Protein AF-A0A7V6M912-F1 (afdb_monomer_lite)

Structure (mmCIF, N/CA/C/O backbone):
data_AF-A0A7V6M912-F1
#
_entry.id   AF-A0A7V6M912-F1
#
loop_
_atom_site.group_PDB
_atom_site.id
_atom_site.type_symbol
_atom_site.label_atom_id
_atom_site.label_alt_id
_atom_site.label_comp_id
_atom_site.label_asym_id
_atom_site.label_entity_id
_atom_site.label_seq_id
_atom_site.pdbx_PDB_ins_code
_atom_site.Cartn_x
_atom_site.Cartn_y
_atom_site.Cartn_z
_atom_site.occupancy
_atom_site.B_iso_or_equiv
_atom_site.auth_seq_id
_atom_site.auth_comp_id
_atom_site.auth_asym_id
_atom_site.auth_atom_id
_atom_site.pdbx_PDB_model_num
ATOM 1 N N . MET A 1 1 ? -15.048 -36.482 -20.020 1.00 88.31 1 MET A N 1
ATOM 2 C CA . MET A 1 1 ? -15.778 -35.240 -20.375 1.00 88.31 1 MET A CA 1
ATOM 3 C C . MET A 1 1 ? -17.089 -35.578 -21.063 1.00 88.31 1 MET A C 1
ATOM 5 O O . MET A 1 1 ? -17.042 -36.193 -22.121 1.00 88.31 1 MET A O 1
ATOM 9 N N . ASN A 1 2 ? -18.233 -35.216 -20.494 1.00 87.50 2 ASN A N 1
ATOM 10 C CA . ASN A 1 2 ? -19.561 -35.400 -21.082 1.00 87.50 2 ASN A CA 1
ATOM 11 C C . ASN A 1 2 ? -19.770 -34.434 -22.271 1.00 87.50 2 ASN A C 1
ATOM 13 O O . ASN A 1 2 ? -19.348 -33.282 -22.234 1.00 87.50 2 ASN A O 1
ATOM 17 N N . SER A 1 3 ? -20.344 -34.935 -23.367 1.00 86.50 3 SER A N 1
ATOM 18 C CA . SER A 1 3 ? -20.568 -34.186 -24.611 1.00 86.50 3 SER A CA 1
ATOM 19 C C . SER A 1 3 ? -21.808 -33.288 -24.592 1.00 86.50 3 SER A C 1
ATOM 21 O O . SER A 1 3 ? -21.960 -32.488 -25.508 1.00 86.50 3 SER A O 1
ATOM 23 N N . TYR A 1 4 ? -22.695 -33.423 -23.607 1.00 87.44 4 TYR A N 1
ATOM 24 C CA . TYR A 1 4 ? -23.941 -32.648 -23.530 1.00 87.44 4 TYR A CA 1
ATOM 25 C C . TYR A 1 4 ? -23.830 -31.390 -22.665 1.00 87.44 4 TYR A C 1
ATOM 27 O O . TYR A 1 4 ? -24.619 -30.471 -22.829 1.00 87.44 4 TYR A O 1
ATOM 35 N N . ASP A 1 5 ? -22.875 -31.367 -21.739 1.00 86.12 5 ASP A N 1
ATOM 36 C CA . ASP A 1 5 ? -22.723 -30.302 -20.741 1.00 86.12 5 ASP A CA 1
ATOM 37 C C . ASP A 1 5 ? -21.251 -29.922 -20.485 1.00 86.12 5 ASP A C 1
ATOM 39 O O . ASP A 1 5 ? -20.965 -28.987 -19.743 1.00 86.12 5 ASP A O 1
ATOM 43 N N . GLY A 1 6 ? -20.286 -30.643 -21.071 1.00 85.19 6 GLY A N 1
ATOM 44 C CA . GLY A 1 6 ? -18.861 -30.421 -20.821 1.00 85.19 6 GLY A CA 1
ATOM 45 C C . GLY A 1 6 ? -18.379 -30.837 -19.424 1.00 85.19 6 GLY A C 1
ATOM 46 O O . GLY A 1 6 ? -17.206 -30.604 -19.095 1.00 85.19 6 GLY A O 1
ATOM 47 N N . ALA A 1 7 ? -19.234 -31.473 -18.615 1.00 87.62 7 ALA A N 1
ATOM 48 C CA . ALA A 1 7 ? -18.912 -31.902 -17.260 1.00 87.62 7 ALA A CA 1
ATOM 49 C C . ALA A 1 7 ? -17.805 -32.963 -17.263 1.00 87.62 7 ALA A C 1
ATOM 51 O O . ALA A 1 7 ? -17.696 -33.810 -18.161 1.00 87.62 7 ALA A O 1
ATOM 52 N N . LEU A 1 8 ? -16.940 -32.918 -16.252 1.00 89.31 8 LEU A N 1
ATOM 53 C CA . LEU A 1 8 ? -15.850 -33.876 -16.114 1.00 89.31 8 LEU A CA 1
ATOM 54 C C . LEU A 1 8 ? -16.282 -35.023 -15.211 1.00 89.31 8 LEU A C 1
ATOM 56 O O . LEU A 1 8 ? -16.784 -34.816 -14.114 1.00 89.31 8 LEU A O 1
ATOM 60 N N . THR A 1 9 ? -16.035 -36.231 -15.692 1.00 86.31 9 THR A N 1
ATOM 61 C CA . THR A 1 9 ? -16.118 -37.466 -14.926 1.00 86.31 9 THR A CA 1
ATOM 62 C C . THR A 1 9 ? -14.784 -38.174 -15.071 1.00 86.31 9 THR A C 1
ATOM 64 O O . THR A 1 9 ? -14.164 -38.125 -16.141 1.00 86.31 9 THR A O 1
ATOM 67 N N . GLU A 1 10 ? -14.325 -38.782 -13.984 1.00 83.69 10 GLU A N 1
ATOM 68 C CA . GLU A 1 10 ? -13.086 -39.546 -13.976 1.00 83.69 10 GLU A CA 1
ATOM 69 C C . GLU A 1 10 ? -13.232 -40.779 -14.878 1.00 83.69 10 GLU A C 1
ATOM 71 O O . GLU A 1 10 ? -14.273 -41.440 -14.885 1.00 83.69 10 GLU A O 1
ATOM 76 N N . HIS A 1 11 ? -12.214 -41.054 -15.694 1.00 86.38 11 HIS A N 1
ATOM 77 C CA . HIS A 1 11 ? -12.219 -42.189 -16.610 1.00 86.38 11 HIS A CA 1
ATOM 78 C C . HIS A 1 11 ? -10.782 -42.677 -16.853 1.00 86.38 11 HIS A C 1
ATOM 80 O O . HIS A 1 11 ? -9.929 -41.858 -17.190 1.00 86.38 11 HIS A O 1
ATOM 86 N N . PRO A 1 12 ? -10.494 -43.989 -16.753 1.00 83.50 12 PRO A N 1
ATOM 87 C CA . PRO A 1 12 ? -9.121 -44.510 -16.796 1.00 83.50 12 PRO A CA 1
ATOM 88 C C . PRO A 1 12 ? -8.436 -44.363 -18.166 1.00 83.50 12 PRO A C 1
ATOM 90 O O . PRO A 1 12 ? -7.219 -44.239 -18.251 1.00 83.50 12 PRO A O 1
ATOM 93 N N . GLU A 1 13 ? -9.210 -44.377 -19.252 1.00 90.25 13 GLU A N 1
ATOM 94 C CA . GLU A 1 13 ? -8.666 -44.388 -20.621 1.00 90.25 13 GLU A CA 1
ATOM 95 C C . GLU A 1 13 ? -8.624 -43.018 -21.308 1.00 90.25 13 GLU A C 1
ATOM 97 O O . GLU A 1 13 ? -8.088 -42.913 -22.409 1.00 90.25 13 GLU A O 1
ATOM 102 N N . TYR A 1 14 ? -9.197 -41.972 -20.706 1.00 90.75 14 TYR A N 1
ATOM 103 C CA . TYR A 1 14 ? -9.328 -40.668 -21.357 1.00 90.75 14 TYR A CA 1
ATOM 104 C C . TYR A 1 14 ? -8.700 -39.567 -20.521 1.00 90.75 14 TYR A C 1
ATOM 106 O O . TYR A 1 14 ? -8.940 -39.457 -19.323 1.00 90.75 14 TYR A O 1
ATOM 114 N N . VAL A 1 15 ? -7.971 -38.686 -21.193 1.00 91.56 15 VAL A N 1
ATOM 115 C CA . VAL A 1 15 ? -7.481 -37.431 -20.623 1.00 91.56 15 VAL A CA 1
ATOM 116 C C . VAL A 1 15 ? -8.267 -36.277 -21.230 1.00 91.56 15 VAL A C 1
ATOM 118 O O . VAL A 1 15 ? -8.726 -36.353 -22.372 1.00 91.56 15 VAL A O 1
ATOM 121 N N . THR A 1 16 ? -8.500 -35.224 -20.449 1.00 92.44 16 THR A N 1
ATOM 122 C CA . THR A 1 16 ? -9.205 -34.018 -20.905 1.00 92.44 16 THR A CA 1
ATOM 123 C C . THR A 1 16 ? -8.355 -32.797 -20.598 1.00 92.44 16 THR A C 1
ATOM 125 O O . THR A 1 16 ? -7.815 -32.683 -19.499 1.00 92.44 16 THR A O 1
ATOM 128 N N . SER A 1 17 ? -8.243 -31.882 -21.556 1.00 90.81 17 SER A N 1
ATOM 129 C CA . SER A 1 17 ? -7.556 -30.612 -21.366 1.00 90.81 17 SER A CA 1
ATOM 130 C C . SER A 1 17 ? -8.246 -29.747 -20.303 1.00 90.81 17 SER A C 1
ATOM 132 O O . SER A 1 17 ? -9.448 -29.863 -20.041 1.00 90.81 17 SER A O 1
ATOM 134 N N . LYS A 1 18 ? -7.505 -28.776 -19.760 1.00 87.69 18 LYS A N 1
ATOM 135 C CA . LYS A 1 18 ? -8.124 -27.574 -19.179 1.00 87.69 18 LYS A CA 1
ATOM 136 C C . LYS A 1 18 ? -8.874 -26.793 -20.276 1.00 87.69 18 LYS A C 1
ATOM 138 O O . LYS A 1 18 ? -8.850 -27.171 -21.449 1.00 87.69 18 LYS A O 1
ATOM 143 N N . TYR A 1 19 ? -9.563 -25.715 -19.901 1.00 84.62 19 TYR A N 1
ATOM 144 C CA . TYR A 1 19 ? -10.123 -24.793 -20.892 1.00 84.62 19 TYR A CA 1
ATOM 145 C C . TYR A 1 19 ? -8.996 -24.192 -21.742 1.00 84.62 19 TYR A C 1
ATOM 147 O O . TYR A 1 19 ? -8.015 -23.686 -21.201 1.00 84.62 19 TYR A O 1
ATOM 155 N N . ILE A 1 20 ? -9.145 -24.277 -23.059 1.00 88.88 20 ILE A N 1
ATOM 156 C CA . ILE A 1 20 ? -8.258 -23.699 -24.065 1.00 88.88 20 ILE A CA 1
ATOM 157 C C . ILE A 1 20 ? -8.995 -22.500 -24.652 1.00 88.88 20 ILE A C 1
ATOM 159 O O . ILE A 1 20 ? -10.109 -22.666 -25.141 1.00 88.88 20 ILE A O 1
ATOM 163 N N . SER A 1 21 ? -8.408 -21.306 -24.601 1.00 86.12 21 SER A N 1
ATOM 164 C CA . SER A 1 21 ? -9.005 -20.124 -25.230 1.00 86.12 21 SER A CA 1
ATOM 165 C C . SER A 1 21 ? -9.124 -20.309 -26.742 1.00 86.12 21 SER A C 1
ATOM 167 O O . SER A 1 21 ? -8.190 -20.789 -27.391 1.00 86.12 21 SER A O 1
ATOM 169 N N . VAL A 1 22 ? -10.262 -19.906 -27.296 1.00 89.69 22 VAL A N 1
ATOM 170 C CA . VAL A 1 22 ? -10.528 -19.914 -28.736 1.00 89.69 22 VAL A CA 1
ATOM 171 C C . VAL A 1 22 ? -11.077 -18.567 -29.172 1.00 89.69 22 VAL A C 1
ATOM 173 O O . VAL A 1 22 ? -11.663 -17.835 -28.385 1.00 89.69 22 VAL A O 1
ATOM 176 N N . GLU A 1 23 ? -10.864 -18.239 -30.436 1.00 88.88 23 GLU A N 1
ATOM 177 C CA . GLU A 1 23 ? -11.503 -17.103 -31.077 1.00 88.88 23 GLU A CA 1
ATOM 178 C C . GLU A 1 23 ? -12.836 -17.569 -31.684 1.00 88.88 23 GLU A C 1
ATOM 180 O O . GLU A 1 23 ? -12.875 -18.664 -32.265 1.00 88.88 23 GLU A O 1
ATOM 185 N N . PRO A 1 24 ? -13.913 -16.774 -31.584 1.00 92.50 24 PRO A N 1
ATOM 186 C CA . PRO A 1 24 ? -15.189 -17.126 -32.192 1.00 92.50 24 PRO A CA 1
ATOM 187 C C . PRO A 1 24 ? -15.134 -17.147 -33.723 1.00 92.50 24 PRO A C 1
ATOM 189 O O . PRO A 1 24 ? -14.386 -16.380 -34.337 1.00 92.50 24 PRO A O 1
ATOM 192 N N . SER A 1 25 ? -15.943 -18.009 -34.343 1.00 94.12 25 SER A N 1
ATOM 193 C CA . SER A 1 25 ? -16.050 -18.143 -35.807 1.00 94.12 25 SER A CA 1
ATOM 194 C C . SER A 1 25 ? -14.702 -18.408 -36.494 1.00 94.12 25 SER A C 1
ATOM 196 O O . SER A 1 25 ? -14.381 -17.840 -37.541 1.00 94.12 25 SER A O 1
ATOM 198 N N . GLN A 1 26 ? -13.861 -19.237 -35.872 1.00 96.12 26 GLN A N 1
ATOM 199 C CA . GLN A 1 26 ? -12.557 -19.648 -36.391 1.00 96.12 26 GLN A CA 1
ATOM 200 C C . GLN A 1 26 ? -12.498 -21.161 -36.578 1.00 96.12 26 GLN A C 1
ATOM 202 O O . GLN A 1 26 ? -13.118 -21.935 -35.851 1.00 96.12 26 GLN A O 1
ATOM 207 N N . SER A 1 27 ? -11.696 -21.597 -37.547 1.00 96.00 27 SER A N 1
ATOM 208 C CA . SER A 1 27 ? -11.458 -23.020 -37.781 1.00 96.00 27 SER A CA 1
ATOM 209 C C . SER A 1 27 ? -10.388 -23.571 -36.840 1.00 96.00 27 SER A C 1
ATOM 211 O O . SER A 1 27 ? -9.356 -22.935 -36.617 1.00 96.00 27 SER A O 1
ATOM 213 N N . TYR A 1 28 ? -10.606 -24.780 -36.331 1.00 96.06 28 TYR A N 1
ATOM 214 C CA . TYR A 1 28 ? -9.660 -25.538 -35.517 1.00 96.06 28 TYR A CA 1
ATOM 215 C C . TYR A 1 28 ? -9.532 -26.955 -36.062 1.00 96.06 28 TYR A C 1
ATOM 217 O O . TYR A 1 28 ? -10.536 -27.638 -36.245 1.00 96.06 28 TYR A O 1
ATOM 225 N N . THR A 1 29 ? -8.304 -27.409 -36.308 1.00 96.69 29 THR A N 1
ATOM 226 C CA . THR A 1 29 ? -8.035 -28.716 -36.918 1.00 96.69 29 THR A CA 1
ATOM 227 C C . THR A 1 29 ? -7.223 -29.607 -35.990 1.00 96.69 29 THR A C 1
ATOM 229 O O . THR A 1 29 ? -6.169 -29.188 -35.505 1.00 96.69 29 THR A O 1
ATOM 232 N N . ASN A 1 30 ? -7.689 -30.838 -35.762 1.00 95.94 30 ASN A N 1
ATOM 233 C CA . ASN A 1 30 ? -7.008 -31.853 -34.955 1.00 95.94 30 ASN A CA 1
ATOM 234 C C . ASN A 1 30 ? -6.499 -33.040 -35.788 1.00 95.94 30 ASN A C 1
ATOM 236 O O . ASN A 1 30 ? -7.111 -33.422 -36.784 1.00 95.94 30 ASN A O 1
ATOM 240 N N . ASN A 1 31 ? -5.379 -33.637 -35.368 1.00 94.75 31 ASN A N 1
ATOM 241 C CA . ASN A 1 31 ? -4.697 -34.715 -36.102 1.00 94.75 31 ASN A CA 1
ATOM 242 C C . ASN A 1 31 ? -5.150 -36.146 -35.746 1.00 94.75 31 ASN A C 1
ATOM 244 O O . ASN A 1 31 ? -4.938 -37.061 -36.536 1.00 94.75 31 ASN A O 1
ATOM 248 N N . TYR A 1 32 ? -5.780 -36.347 -34.588 1.00 95.81 32 TYR A N 1
ATOM 249 C CA . TYR A 1 32 ? -6.337 -37.633 -34.153 1.00 95.81 32 TYR A CA 1
ATOM 250 C C . TYR A 1 32 ? -7.745 -37.464 -33.600 1.00 95.81 32 TYR A C 1
ATOM 252 O O . TYR A 1 32 ? -8.122 -36.367 -33.205 1.00 95.81 32 TYR A O 1
ATOM 260 N N . ILE A 1 33 ? -8.495 -38.564 -33.522 1.00 94.94 33 ILE A N 1
ATOM 261 C CA . ILE A 1 33 ? -9.855 -38.596 -32.976 1.00 94.94 33 ILE A CA 1
ATOM 262 C C . ILE A 1 33 ? -9.900 -37.973 -31.574 1.00 94.94 33 ILE A C 1
ATOM 264 O O . ILE A 1 33 ? -9.155 -38.373 -30.678 1.00 94.94 33 ILE A O 1
ATOM 268 N N . ALA A 1 34 ? -10.817 -37.027 -31.387 1.00 95.50 34 ALA A N 1
ATOM 269 C CA . ALA A 1 34 ? -11.049 -36.345 -30.126 1.00 95.50 34 ALA A CA 1
ATOM 270 C C . ALA A 1 34 ? -12.535 -36.064 -29.884 1.00 95.50 34 ALA A C 1
ATOM 272 O O . ALA A 1 34 ? -13.369 -36.082 -30.792 1.00 95.50 34 ALA A O 1
ATOM 273 N N . ARG A 1 35 ? -12.860 -35.762 -28.630 1.00 95.75 35 ARG A N 1
ATOM 274 C CA . ARG A 1 35 ? -14.095 -35.083 -28.246 1.00 95.75 35 ARG A CA 1
ATOM 275 C C . ARG A 1 35 ? -13.774 -33.618 -27.981 1.00 95.75 35 ARG A C 1
ATOM 277 O O . ARG A 1 35 ? -12.940 -33.343 -27.126 1.00 95.75 35 ARG A O 1
ATOM 284 N N . ILE A 1 36 ? -14.437 -32.704 -28.677 1.00 97.12 36 ILE A N 1
ATOM 285 C CA . ILE A 1 36 ? -14.237 -31.254 -28.565 1.00 97.12 36 ILE A CA 1
ATOM 286 C C . ILE A 1 36 ? -15.536 -30.642 -28.044 1.00 97.12 36 ILE A C 1
ATOM 288 O O . ILE A 1 36 ? -16.604 -30.970 -28.549 1.00 97.12 36 ILE A O 1
ATOM 292 N N . VAL A 1 37 ? -15.467 -29.792 -27.025 1.00 97.50 37 VAL A N 1
ATOM 293 C CA . VAL A 1 37 ? -16.628 -29.088 -26.455 1.00 97.50 37 VAL A CA 1
ATOM 294 C C . VAL A 1 37 ? -16.312 -27.601 -26.400 1.00 97.50 37 VAL A C 1
ATOM 296 O O . VAL A 1 37 ? -15.234 -27.255 -25.923 1.00 97.50 37 VAL A O 1
ATOM 299 N N . PHE A 1 38 ? -17.223 -26.746 -26.863 1.00 97.75 38 PHE A N 1
ATOM 300 C CA . PHE A 1 38 ? -17.081 -25.288 -26.826 1.00 97.75 38 PHE A CA 1
ATOM 301 C C . PHE A 1 38 ? -17.937 -24.657 -25.726 1.00 97.75 38 PHE A C 1
ATOM 303 O O . PHE A 1 38 ? -19.010 -25.166 -25.393 1.00 97.75 38 PHE A O 1
ATOM 310 N N . PHE A 1 39 ? -17.451 -23.538 -25.190 1.00 95.56 39 PHE A N 1
ATOM 311 C CA . PHE A 1 39 ? -18.050 -22.800 -24.082 1.00 95.56 39 PHE A CA 1
ATOM 312 C C . PHE A 1 39 ? -17.982 -21.284 -24.310 1.00 95.56 39 PHE A C 1
ATOM 314 O O . PHE A 1 39 ? -17.066 -20.805 -24.990 1.00 95.56 39 PHE A O 1
ATOM 321 N N . ASP A 1 40 ? -18.928 -20.545 -23.731 1.00 92.44 40 ASP A N 1
ATOM 322 C CA . ASP A 1 40 ? -18.961 -19.073 -23.739 1.00 92.44 40 ASP A CA 1
ATOM 323 C C . ASP A 1 40 ? -18.009 -18.460 -22.687 1.00 92.44 40 ASP A C 1
ATOM 325 O O . ASP A 1 40 ? -17.216 -19.175 -22.065 1.00 92.44 40 ASP A O 1
ATOM 329 N N . GLU A 1 41 ? -18.043 -17.134 -22.513 1.00 87.44 41 GLU A N 1
ATOM 330 C CA . GLU A 1 41 ? -17.181 -16.395 -21.575 1.00 87.44 41 GLU A CA 1
ATOM 331 C C . GLU A 1 41 ? -17.396 -16.824 -20.113 1.00 87.44 41 GLU A C 1
ATOM 333 O O . GLU A 1 41 ? -16.437 -17.009 -19.356 1.00 87.44 41 GLU A O 1
ATOM 338 N N . GLU A 1 42 ? -18.644 -17.085 -19.733 1.00 89.12 42 GLU A N 1
ATOM 339 C CA . GLU A 1 42 ? -19.038 -17.576 -18.412 1.00 89.12 42 GLU A CA 1
ATOM 340 C C . GLU A 1 42 ? -18.820 -19.090 -18.235 1.00 89.12 42 GLU A C 1
ATOM 342 O O . GLU A 1 42 ? -19.049 -19.630 -17.149 1.00 89.12 42 GLU A O 1
ATOM 347 N N . ARG A 1 43 ? -18.289 -19.773 -19.260 1.00 88.50 43 ARG A N 1
ATOM 348 C CA . ARG A 1 43 ? -18.014 -21.221 -19.320 1.00 88.50 43 ARG A CA 1
ATOM 349 C C . ARG A 1 43 ? -19.270 -22.094 -19.359 1.00 88.50 43 ARG A C 1
ATOM 351 O O . ARG A 1 43 ? -19.202 -23.272 -18.995 1.00 88.50 43 ARG A O 1
ATOM 358 N N . ASN A 1 44 ? -20.394 -21.565 -19.824 1.00 92.12 44 ASN A N 1
ATOM 359 C CA . ASN A 1 44 ? -21.564 -22.372 -20.142 1.00 92.12 44 ASN A CA 1
ATOM 360 C C . ASN A 1 44 ? -21.316 -23.160 -21.430 1.00 92.12 44 ASN A C 1
ATOM 362 O O . ASN A 1 44 ? -20.649 -22.698 -22.354 1.00 92.12 44 ASN A O 1
ATOM 366 N N . PHE A 1 45 ? -21.855 -24.375 -21.486 1.00 96.31 45 PHE A N 1
ATOM 367 C CA . PHE A 1 45 ? -21.782 -25.238 -22.662 1.00 96.31 45 PHE A CA 1
ATOM 368 C C . PHE A 1 45 ? -22.487 -24.602 -23.871 1.00 96.31 45 PHE A C 1
ATOM 370 O O . PHE A 1 45 ? -23.634 -24.174 -23.756 1.00 96.31 45 PHE A O 1
ATOM 377 N N . ILE A 1 46 ? -21.833 -24.616 -25.038 1.00 96.75 46 ILE A N 1
ATOM 378 C CA . ILE A 1 46 ? -22.429 -24.184 -26.312 1.00 96.75 46 ILE A CA 1
ATOM 379 C C . ILE A 1 46 ? -22.757 -25.394 -27.193 1.00 96.75 46 ILE A C 1
ATOM 381 O O . ILE A 1 46 ? -23.913 -25.622 -27.544 1.00 96.75 46 ILE A O 1
ATOM 385 N N . ASN A 1 47 ? -21.739 -26.163 -27.590 1.00 96.69 47 ASN A N 1
ATOM 386 C CA . ASN A 1 47 ? -21.896 -27.350 -28.431 1.00 96.69 47 ASN A CA 1
ATOM 387 C C . ASN A 1 47 ? -20.720 -28.330 -28.272 1.00 96.69 47 ASN A C 1
ATOM 389 O O . ASN A 1 47 ? -19.743 -28.065 -27.565 1.00 96.69 47 ASN A O 1
ATOM 393 N N . SER A 1 48 ? -20.805 -29.481 -28.947 1.00 96.38 48 SER A N 1
ATOM 394 C CA . SER A 1 48 ? -19.729 -30.469 -28.961 1.00 96.38 48 SER A CA 1
ATOM 395 C C . SER A 1 48 ? -19.619 -31.257 -30.264 1.00 96.38 48 SER A C 1
ATOM 397 O O . SER A 1 48 ? -20.569 -31.384 -31.034 1.00 96.38 48 SER A O 1
ATOM 399 N N . TYR A 1 49 ? -18.436 -31.834 -30.460 1.00 95.56 49 TYR A N 1
ATOM 400 C CA . TYR A 1 49 ? -18.096 -32.784 -31.508 1.00 95.56 49 TYR A CA 1
ATOM 401 C C . TYR A 1 49 ? -17.526 -34.039 -30.848 1.00 95.56 49 TYR A C 1
ATOM 403 O O . TYR A 1 49 ? -16.612 -33.962 -30.024 1.00 95.56 49 TYR A O 1
ATOM 411 N N . VAL A 1 50 ? -18.068 -35.209 -31.181 1.00 93.19 50 VAL A N 1
ATOM 412 C CA . VAL A 1 50 ? -17.698 -36.489 -30.559 1.00 93.19 50 VAL A CA 1
ATOM 413 C C . VAL A 1 50 ? -17.059 -37.398 -31.599 1.00 93.19 50 VAL A C 1
ATOM 415 O O . VAL A 1 50 ? -17.572 -37.514 -32.706 1.00 93.19 50 VAL A O 1
ATOM 418 N N . ASN A 1 51 ? -15.965 -38.069 -31.224 1.00 90.38 51 ASN A N 1
ATOM 419 C CA . ASN A 1 51 ? -15.202 -38.966 -32.098 1.00 90.38 51 ASN A CA 1
ATOM 420 C C . ASN A 1 51 ? -14.767 -38.287 -33.408 1.00 90.38 51 ASN A C 1
ATOM 422 O O . ASN A 1 51 ? -14.858 -38.867 -34.488 1.00 90.38 51 ASN A O 1
ATOM 426 N N . PHE A 1 52 ? -14.302 -37.044 -33.300 1.00 92.62 52 PHE A N 1
ATOM 427 C CA . PHE A 1 52 ? -14.035 -36.174 -34.432 1.00 92.62 52 PHE A CA 1
ATOM 428 C C . PHE A 1 52 ? -12.542 -36.072 -34.756 1.00 92.62 52 PHE A C 1
ATOM 430 O O . PHE A 1 52 ? -11.714 -35.921 -33.858 1.00 92.62 52 PHE A O 1
ATOM 437 N N . VAL A 1 53 ? -12.205 -36.100 -36.046 1.00 95.44 53 VAL A N 1
ATOM 438 C CA . VAL A 1 53 ? -10.880 -35.778 -36.592 1.00 95.44 53 VAL A CA 1
ATOM 439 C C . VAL A 1 53 ? -11.060 -34.927 -37.845 1.00 95.44 53 VAL A C 1
ATOM 441 O O . VAL A 1 53 ? -11.906 -35.237 -38.682 1.00 95.44 53 VAL A O 1
ATOM 444 N N . GLY A 1 54 ? -10.278 -33.858 -37.975 1.00 94.06 54 GLY A N 1
ATOM 445 C CA . GLY A 1 54 ? -10.402 -32.900 -39.072 1.00 94.06 54 GLY A CA 1
ATOM 446 C C . GLY A 1 54 ? -10.627 -31.488 -38.554 1.00 94.06 54 GLY A C 1
ATOM 447 O O . GLY A 1 54 ? -10.106 -31.134 -37.502 1.00 94.06 54 GLY A O 1
ATOM 448 N N . THR A 1 55 ? -11.371 -30.671 -39.297 1.00 96.62 55 THR A N 1
ATOM 449 C CA . THR A 1 55 ? -11.587 -29.251 -38.983 1.00 96.62 55 THR A CA 1
ATOM 450 C C . THR A 1 55 ? -12.990 -29.006 -38.429 1.00 96.62 55 THR A C 1
ATOM 452 O O . THR A 1 55 ? -13.973 -29.341 -39.087 1.00 96.62 55 THR A O 1
ATOM 455 N N . VAL A 1 56 ? -13.082 -28.387 -37.252 1.00 95.81 56 VAL A N 1
ATOM 456 C CA . VAL A 1 56 ? -14.319 -27.821 -36.687 1.00 95.81 56 VAL A CA 1
ATOM 457 C C . VAL A 1 56 ? -14.293 -26.299 -36.766 1.00 95.81 56 VAL A C 1
ATOM 459 O O . VAL A 1 56 ? -13.222 -25.697 -36.806 1.00 95.81 56 VAL A O 1
ATOM 462 N N . GLU A 1 57 ? -15.465 -25.675 -36.736 1.00 96.69 57 GLU A N 1
ATOM 463 C CA . GLU A 1 57 ? -15.610 -24.228 -36.571 1.00 96.69 57 GLU A CA 1
ATOM 464 C C . GLU A 1 57 ? -16.095 -23.919 -35.149 1.00 96.69 57 GLU A C 1
ATOM 466 O O . GLU A 1 57 ? -17.006 -24.586 -34.639 1.00 96.69 57 GLU A O 1
ATOM 471 N N . SER A 1 58 ? -15.456 -22.949 -34.489 1.00 96.44 58 SER A N 1
ATOM 472 C CA . SER A 1 58 ? -15.901 -22.448 -33.190 1.00 96.44 58 SER A CA 1
ATOM 473 C C . SER A 1 58 ? -17.190 -21.623 -33.347 1.00 96.44 58 SER A C 1
ATOM 475 O O . SER A 1 58 ? -17.289 -20.819 -34.274 1.00 96.44 58 SER A O 1
ATOM 477 N N . PRO A 1 59 ? -18.184 -21.783 -32.454 1.00 97.44 59 PRO A N 1
ATOM 478 C CA . PRO A 1 59 ? -19.385 -20.943 -32.443 1.00 97.44 59 PRO A CA 1
ATOM 479 C C . PRO A 1 59 ? -19.088 -19.438 -32.311 1.00 97.44 59 PRO A C 1
ATOM 481 O O . PRO A 1 59 ? -18.065 -19.052 -31.748 1.00 97.44 59 PRO A O 1
ATOM 484 N N . GLU A 1 60 ? -20.018 -18.588 -32.757 1.00 94.50 60 GLU A N 1
ATOM 485 C CA . GLU A 1 60 ? -19.887 -17.116 -32.750 1.00 94.50 60 GLU A CA 1
ATOM 486 C C . GLU A 1 60 ? -19.726 -16.508 -31.343 1.00 94.50 60 GLU A C 1
ATOM 488 O O . GLU A 1 60 ? -19.141 -15.440 -31.186 1.00 94.50 60 GLU A O 1
ATOM 493 N N . ASN A 1 61 ? -20.193 -17.198 -30.302 1.00 92.56 61 ASN A N 1
ATOM 494 C CA . ASN A 1 61 ? -20.043 -16.789 -28.905 1.00 92.56 61 ASN A CA 1
ATOM 495 C C . ASN A 1 61 ? -19.022 -17.634 -28.120 1.00 92.56 61 ASN A C 1
ATOM 497 O O . ASN A 1 61 ? -18.962 -17.530 -26.896 1.00 92.56 61 ASN A O 1
ATOM 501 N N . ALA A 1 62 ? -18.235 -18.490 -28.781 1.00 94.19 62 ALA A N 1
ATOM 502 C CA . ALA A 1 62 ? -17.287 -19.360 -28.091 1.00 94.19 62 ALA A CA 1
ATOM 503 C C . ALA A 1 62 ? -16.017 -18.613 -27.663 1.00 94.19 62 ALA A C 1
ATOM 505 O O . ALA A 1 62 ? -15.313 -18.048 -28.495 1.00 94.19 62 ALA A O 1
ATOM 506 N N . GLN A 1 63 ? -15.694 -18.690 -26.371 1.00 93.50 63 GLN A N 1
ATOM 507 C CA . GLN A 1 63 ? -14.451 -18.164 -25.788 1.00 93.50 63 GLN A CA 1
ATOM 508 C C . GLN A 1 63 ? -13.489 -19.273 -25.365 1.00 93.50 63 GLN A C 1
ATOM 510 O O . GLN A 1 63 ? -12.270 -19.078 -25.331 1.00 93.50 63 GLN A O 1
ATOM 515 N N . TYR A 1 64 ? -14.013 -20.464 -25.068 1.00 92.69 64 TYR A N 1
ATOM 516 C CA . TYR A 1 64 ? -13.200 -21.601 -24.655 1.00 92.69 64 TYR A CA 1
ATOM 517 C C . TYR A 1 64 ? -13.586 -22.884 -25.385 1.00 92.69 64 TYR A C 1
ATOM 519 O O . TYR A 1 64 ? -14.733 -23.090 -25.773 1.00 92.69 64 TYR A O 1
ATOM 527 N N . MET A 1 65 ? -12.626 -23.796 -25.502 1.00 96.50 65 MET A N 1
ATOM 528 C CA . MET A 1 65 ? -12.861 -25.195 -25.832 1.00 96.50 65 MET A CA 1
ATOM 529 C C . MET A 1 65 ? -12.216 -26.123 -24.802 1.00 96.50 65 MET A C 1
ATOM 531 O O . MET A 1 65 ? -11.243 -25.770 -24.135 1.00 96.50 65 MET A O 1
ATOM 535 N N . ARG A 1 66 ? -12.719 -27.349 -24.694 1.00 95.75 66 ARG A N 1
ATOM 536 C CA . ARG A 1 66 ? -12.019 -28.473 -24.064 1.00 95.75 66 ARG A CA 1
ATOM 537 C C . ARG A 1 66 ? -11.912 -29.618 -25.044 1.00 95.75 66 ARG A C 1
ATOM 539 O O . ARG A 1 66 ? -12.817 -29.847 -25.843 1.00 95.75 66 ARG A O 1
ATOM 546 N N . VAL A 1 67 ? -10.823 -30.364 -24.927 1.00 95.38 67 VAL A N 1
ATOM 547 C CA . VAL A 1 67 ? -10.548 -31.517 -25.774 1.00 95.38 67 VAL A CA 1
ATOM 548 C C . VAL A 1 67 ? -10.298 -32.735 -24.902 1.00 95.38 67 VAL A C 1
ATOM 550 O O . VAL A 1 67 ? -9.505 -32.679 -23.966 1.00 95.38 67 VAL A O 1
ATOM 553 N N . SER A 1 68 ? -10.977 -33.839 -25.198 1.00 95.31 68 SER A N 1
ATOM 554 C CA . SER A 1 68 ? -10.750 -35.130 -24.558 1.00 95.31 68 SER A CA 1
ATOM 555 C C . SER A 1 68 ? -10.328 -36.174 -25.581 1.00 95.31 68 SER A C 1
ATOM 557 O O . SER A 1 68 ? -10.921 -36.278 -26.655 1.00 95.31 68 SER A O 1
ATOM 559 N N . ILE A 1 69 ? -9.294 -36.933 -25.234 1.00 95.50 69 ILE A N 1
ATOM 560 C CA . ILE A 1 69 ? -8.642 -37.923 -26.095 1.00 95.50 69 ILE A CA 1
ATOM 561 C C . ILE A 1 69 ? -8.344 -39.187 -25.297 1.00 95.50 69 ILE A C 1
ATOM 563 O O . ILE A 1 69 ? -8.291 -39.153 -24.066 1.00 95.50 69 ILE A O 1
ATOM 567 N N . VAL A 1 70 ? -8.099 -40.289 -26.002 1.00 94.06 70 VAL A N 1
ATOM 568 C CA . VAL A 1 70 ? -7.569 -41.513 -25.392 1.00 94.06 70 VAL A CA 1
ATOM 569 C C . VAL A 1 70 ? -6.156 -41.240 -24.864 1.00 94.06 70 VAL A C 1
ATOM 571 O O . VAL A 1 70 ? -5.337 -40.644 -25.565 1.00 94.06 70 VAL A O 1
ATOM 574 N N . SER A 1 71 ? -5.859 -41.675 -23.640 1.00 89.56 71 SER A N 1
ATOM 575 C CA . SER A 1 71 ? -4.612 -41.375 -22.915 1.00 89.56 71 SER A CA 1
ATOM 576 C C . SER A 1 71 ? -3.341 -41.751 -23.688 1.00 89.56 71 SER A C 1
ATOM 578 O O . SER A 1 71 ? -2.364 -41.006 -23.663 1.00 89.56 71 SER A O 1
ATOM 580 N N . GLY A 1 72 ? -3.369 -42.840 -24.465 1.00 89.44 72 GLY A N 1
ATOM 581 C CA . GLY A 1 72 ? -2.252 -43.266 -25.321 1.00 89.44 72 GLY A CA 1
ATOM 582 C C . GLY A 1 72 ? -1.867 -42.280 -26.437 1.00 89.44 72 GLY A C 1
ATOM 583 O O . GLY A 1 72 ? -0.799 -42.416 -27.031 1.00 89.44 72 GLY A O 1
ATOM 584 N N . LEU A 1 73 ? -2.703 -41.276 -26.724 1.00 90.00 73 LEU A N 1
ATOM 585 C CA . LEU A 1 73 ? -2.444 -40.258 -27.746 1.00 90.00 73 LEU A CA 1
ATOM 586 C C . LEU A 1 73 ? -1.784 -38.988 -27.195 1.00 90.00 73 LEU A C 1
ATOM 588 O O . LEU A 1 73 ? -1.433 -38.121 -27.990 1.00 90.00 73 LEU A O 1
ATOM 592 N N . ILE A 1 74 ? -1.588 -38.863 -25.877 1.00 85.88 74 ILE A N 1
ATOM 593 C CA . ILE A 1 74 ? -1.178 -37.602 -25.232 1.00 85.88 74 ILE A CA 1
ATOM 594 C C . ILE A 1 74 ? 0.095 -36.982 -25.833 1.00 85.88 74 ILE A C 1
ATOM 596 O O . ILE A 1 74 ? 0.145 -35.777 -26.046 1.00 85.88 74 ILE A O 1
ATOM 600 N N . ASN A 1 75 ? 1.075 -37.806 -26.216 1.00 83.94 75 ASN A N 1
ATOM 601 C CA . ASN A 1 75 ? 2.351 -37.342 -26.778 1.00 83.94 75 ASN A CA 1
ATOM 602 C C . ASN A 1 75 ? 2.297 -37.028 -28.284 1.00 83.94 75 ASN A C 1
ATOM 604 O O . ASN A 1 75 ? 3.254 -36.484 -28.839 1.00 83.94 75 ASN A O 1
ATOM 608 N N . ASN A 1 76 ? 1.207 -37.396 -28.962 1.00 87.44 76 ASN A N 1
ATOM 609 C CA . ASN A 1 76 ? 1.060 -37.311 -30.418 1.00 87.44 76 ASN A CA 1
ATOM 610 C C . ASN A 1 76 ? -0.119 -36.430 -30.856 1.00 87.44 76 ASN A C 1
ATOM 612 O O . ASN A 1 76 ? -0.211 -36.081 -32.034 1.00 87.44 76 ASN A O 1
ATOM 616 N N . PHE A 1 77 ? -1.020 -36.080 -29.940 1.00 92.94 77 PHE A N 1
ATOM 617 C CA . PHE A 1 77 ? -2.190 -35.265 -30.227 1.00 92.94 77 PHE A CA 1
ATOM 618 C C . PHE A 1 77 ? -1.824 -33.794 -30.455 1.00 92.94 77 PHE A C 1
ATOM 620 O O . PHE A 1 77 ? -1.044 -33.211 -29.708 1.00 92.94 77 PHE A O 1
ATOM 627 N N . GLN A 1 78 ? -2.434 -33.188 -31.469 1.00 92.94 78 GLN A N 1
ATOM 628 C CA . GLN A 1 78 ? -2.343 -31.770 -31.788 1.00 92.94 78 GLN A CA 1
ATOM 629 C C . GLN A 1 78 ? -3.712 -31.273 -32.248 1.00 92.94 78 GLN A C 1
ATOM 631 O O . GLN A 1 78 ? -4.364 -31.899 -33.086 1.00 92.94 78 GLN A O 1
ATOM 636 N N . ILE A 1 79 ? -4.107 -30.112 -31.732 1.00 92.94 79 ILE A N 1
ATOM 637 C CA . ILE A 1 79 ? -5.189 -29.286 -32.263 1.00 92.94 79 ILE A CA 1
ATOM 638 C C . ILE A 1 79 ? -4.657 -27.865 -32.434 1.00 92.94 79 ILE A C 1
ATOM 640 O O . ILE A 1 79 ? -3.949 -27.359 -31.564 1.00 92.94 79 ILE A O 1
ATOM 644 N N . GLN A 1 80 ? -4.964 -27.227 -33.557 1.00 89.56 80 GLN A N 1
ATOM 645 C CA . GLN A 1 80 ? -4.492 -25.876 -33.860 1.00 89.56 80 GLN A CA 1
ATOM 646 C C . GLN A 1 80 ? -5.556 -25.067 -34.588 1.00 89.56 80 GLN A C 1
ATOM 648 O O . GLN A 1 80 ? -6.423 -25.635 -35.244 1.00 89.56 80 GLN A O 1
ATOM 653 N N . LYS A 1 81 ? -5.459 -23.739 -34.516 1.00 89.88 81 LYS A N 1
ATOM 654 C CA . LYS A 1 81 ? -6.268 -22.836 -35.338 1.00 89.88 81 LYS A CA 1
ATOM 655 C C . LYS A 1 81 ? -5.843 -22.942 -36.811 1.00 89.88 81 LYS A C 1
ATOM 657 O O . LYS A 1 81 ? -4.649 -22.922 -37.110 1.00 89.88 81 LYS A O 1
ATOM 662 N N . GLY A 1 82 ? -6.807 -23.010 -37.723 1.00 90.94 82 GLY A N 1
ATOM 663 C CA . GLY A 1 82 ? -6.587 -23.113 -39.164 1.00 90.94 82 GLY A CA 1
ATOM 664 C C . GLY A 1 82 ? -6.168 -24.511 -39.622 1.00 90.94 82 GLY A C 1
ATOM 665 O O . GLY A 1 82 ? -6.527 -25.521 -39.018 1.00 90.94 82 GLY A O 1
ATOM 666 N N . THR A 1 83 ? -5.425 -24.571 -40.726 1.00 90.12 83 THR A N 1
ATOM 667 C CA . THR A 1 83 ? -4.974 -25.819 -41.361 1.00 90.12 83 THR A CA 1
ATOM 668 C C . THR A 1 83 ? -3.954 -26.557 -40.499 1.00 90.12 83 THR A C 1
ATOM 670 O O . THR A 1 83 ? -3.055 -25.931 -39.944 1.00 90.12 83 THR A O 1
ATOM 673 N N . LEU A 1 84 ? -4.055 -27.888 -40.433 1.00 89.56 84 LEU A N 1
ATOM 674 C CA . LEU A 1 84 ? -3.121 -28.737 -39.693 1.00 89.56 84 LEU A CA 1
ATOM 675 C C . LEU A 1 84 ? -1.690 -28.651 -40.257 1.00 89.56 84 LEU A C 1
ATOM 677 O O . LEU A 1 84 ? -1.481 -28.792 -41.462 1.00 89.56 84 LEU A O 1
ATOM 681 N N . THR A 1 85 ? -0.703 -28.474 -39.382 1.00 84.81 85 THR A N 1
ATOM 682 C CA . THR A 1 85 ? 0.734 -28.546 -39.703 1.00 84.81 85 THR A CA 1
ATOM 683 C C . THR A 1 85 ? 1.340 -29.859 -39.193 1.00 84.81 85 THR A C 1
ATOM 685 O O . THR A 1 85 ? 0.694 -30.556 -38.407 1.00 84.81 85 THR A O 1
ATOM 688 N N . PRO A 1 86 ? 2.573 -30.236 -39.603 1.00 87.06 86 PRO A N 1
ATOM 689 C CA . PRO A 1 86 ? 3.294 -31.326 -38.945 1.00 87.06 86 PRO A CA 1
ATOM 690 C C . PRO A 1 86 ? 3.290 -31.154 -37.421 1.00 87.06 86 PRO A C 1
ATOM 692 O O . PRO A 1 86 ? 3.305 -30.021 -36.934 1.00 87.06 86 PRO A O 1
ATOM 695 N N . LYS A 1 87 ? 3.250 -32.271 -36.684 1.00 81.69 87 LYS A N 1
ATOM 696 C CA . LYS A 1 87 ? 3.176 -32.252 -35.219 1.00 81.69 87 LYS A CA 1
ATOM 697 C C . LYS A 1 87 ? 4.365 -31.495 -34.632 1.00 81.69 87 LYS A C 1
ATOM 699 O O . LYS A 1 87 ? 5.513 -31.844 -34.905 1.00 81.69 87 LYS A O 1
ATOM 704 N N . GLU A 1 88 ? 4.079 -30.519 -33.787 1.00 72.81 88 GLU A N 1
ATOM 705 C CA . GLU A 1 88 ? 5.042 -29.854 -32.916 1.00 72.81 88 GLU A CA 1
ATOM 706 C C . GLU A 1 88 ? 4.560 -29.948 -31.466 1.00 72.81 88 GLU A C 1
ATOM 708 O O . GLU A 1 88 ? 3.361 -30.027 -31.202 1.00 72.81 88 GLU A O 1
ATOM 713 N N . ASP A 1 89 ? 5.492 -29.986 -30.516 1.00 67.69 89 ASP A N 1
ATOM 714 C CA . ASP A 1 89 ? 5.122 -29.906 -29.105 1.00 67.69 89 ASP A CA 1
ATOM 715 C C . ASP A 1 89 ? 4.552 -28.519 -28.799 1.00 67.69 89 ASP A C 1
ATOM 717 O O . ASP A 1 89 ? 4.962 -27.509 -29.388 1.00 67.69 89 ASP A O 1
ATOM 721 N N . PHE A 1 90 ? 3.599 -28.469 -27.866 1.00 62.44 90 PHE A N 1
ATOM 722 C CA . PHE A 1 90 ? 3.032 -27.206 -27.420 1.00 62.44 90 PHE A CA 1
ATOM 723 C C . PHE A 1 90 ? 4.153 -26.284 -26.928 1.00 62.44 90 PHE A C 1
ATOM 725 O O . PHE A 1 90 ? 4.909 -26.613 -26.018 1.00 62.44 90 PHE A O 1
ATOM 732 N N . SER A 1 91 ? 4.257 -25.116 -27.550 1.00 48.50 91 SER A N 1
ATOM 733 C CA . SER A 1 91 ? 5.182 -24.062 -27.154 1.00 48.50 91 SER A CA 1
ATOM 734 C C . SER A 1 91 ? 4.523 -22.714 -27.395 1.00 48.50 91 SER A C 1
ATOM 736 O O . SER A 1 91 ? 3.782 -22.522 -28.364 1.00 48.50 91 SER A O 1
ATOM 738 N N . VAL A 1 92 ? 4.793 -21.753 -26.514 1.00 47.00 92 VAL A N 1
ATOM 739 C CA . VAL A 1 92 ? 4.389 -20.367 -26.750 1.00 47.00 92 VAL A CA 1
ATOM 740 C C . VAL A 1 92 ? 5.326 -19.804 -27.812 1.00 47.00 92 VAL A C 1
ATOM 742 O O . VAL A 1 92 ? 6.512 -19.594 -27.564 1.00 47.00 92 VAL A O 1
ATOM 745 N N . LYS A 1 93 ? 4.805 -19.590 -29.024 1.00 41.91 93 LYS A N 1
ATOM 746 C CA . LYS A 1 93 ? 5.576 -19.005 -30.123 1.00 41.91 93 LYS A CA 1
ATOM 747 C C . LYS A 1 93 ? 5.723 -17.505 -29.909 1.00 41.91 93 LYS A C 1
ATOM 749 O O . LYS A 1 93 ? 4.872 -16.721 -30.319 1.00 41.91 93 LYS A O 1
ATOM 754 N N . MET A 1 94 ? 6.842 -17.106 -29.326 1.00 47.88 94 MET A N 1
ATOM 755 C CA . MET A 1 94 ? 7.386 -15.770 -29.523 1.00 47.88 94 MET A CA 1
ATOM 756 C C . MET A 1 94 ? 8.404 -15.869 -30.669 1.00 47.88 94 MET A C 1
ATOM 758 O O . MET A 1 94 ? 9.267 -16.746 -30.629 1.00 47.88 94 MET A O 1
ATOM 762 N N . PRO A 1 95 ? 8.353 -15.022 -31.710 1.00 42.91 95 PRO A N 1
ATOM 763 C CA . PRO A 1 95 ? 9.293 -15.114 -32.835 1.00 42.91 95 PRO A CA 1
ATOM 764 C C . PRO A 1 95 ? 10.774 -15.151 -32.407 1.00 42.91 95 PRO A C 1
ATOM 766 O O . PRO A 1 95 ? 11.581 -15.819 -33.052 1.00 42.91 95 PRO A O 1
ATOM 769 N N . SER A 1 96 ? 11.088 -14.517 -31.272 1.00 42.88 96 SER A N 1
ATOM 770 C CA . SER A 1 96 ? 12.430 -14.412 -30.684 1.00 42.88 96 SER A CA 1
ATOM 771 C C . SER A 1 96 ? 12.683 -15.355 -29.493 1.00 42.88 96 SER A C 1
ATOM 773 O O . SER A 1 96 ? 13.785 -15.359 -28.947 1.00 42.88 96 SER A O 1
ATOM 775 N N . LEU A 1 97 ? 11.695 -16.155 -29.069 1.00 46.56 97 LEU A N 1
ATOM 776 C CA . LEU A 1 97 ? 11.786 -16.989 -27.866 1.00 46.56 97 LEU A CA 1
ATOM 777 C C . LEU A 1 97 ? 10.991 -18.298 -28.039 1.00 46.56 97 LEU A C 1
ATOM 779 O O . LEU A 1 97 ? 9.779 -18.294 -28.255 1.00 46.56 97 LEU A O 1
ATOM 783 N N . LYS A 1 98 ? 11.677 -19.442 -27.938 1.00 40.38 98 LYS A N 1
ATOM 784 C CA . LYS A 1 98 ? 11.029 -20.756 -27.820 1.00 40.38 98 LYS A CA 1
ATOM 785 C C . LYS A 1 98 ? 11.132 -21.201 -26.368 1.00 40.38 98 LYS A C 1
ATOM 787 O O . LYS A 1 98 ? 12.195 -21.640 -25.948 1.00 40.38 98 LYS A O 1
ATOM 792 N N . LEU A 1 99 ? 10.033 -21.079 -25.627 1.00 46.97 99 LEU A N 1
ATOM 793 C CA . LEU A 1 99 ? 9.928 -21.629 -24.277 1.00 46.97 99 LEU A CA 1
ATOM 794 C C . LEU A 1 99 ? 9.297 -23.021 -24.331 1.00 46.97 99 LEU A C 1
ATOM 796 O O . LEU A 1 99 ? 8.249 -23.219 -24.949 1.00 46.97 99 LEU A O 1
ATOM 800 N N . THR A 1 100 ? 9.948 -23.961 -23.661 1.00 47.97 100 THR A N 1
ATOM 801 C CA . THR A 1 100 ? 9.446 -25.288 -23.284 1.00 47.97 100 THR A CA 1
ATOM 802 C C . THR A 1 100 ? 9.296 -25.342 -21.759 1.00 47.97 100 THR A C 1
ATOM 804 O O . THR A 1 100 ? 9.822 -24.464 -21.077 1.00 47.97 100 THR A O 1
ATOM 807 N N . GLU A 1 101 ? 8.601 -26.342 -21.202 1.00 46.47 101 GLU A N 1
ATOM 808 C CA . GLU A 1 101 ? 8.465 -26.498 -19.735 1.00 46.47 101 GLU A CA 1
ATOM 809 C C . GLU A 1 101 ? 9.824 -26.480 -19.013 1.00 46.47 101 GLU A C 1
ATOM 811 O O . GLU A 1 101 ? 9.967 -25.831 -17.981 1.00 46.47 101 GLU A O 1
ATOM 816 N N . ASN A 1 102 ? 10.861 -27.050 -19.631 1.00 48.34 102 ASN A N 1
ATOM 817 C CA . ASN A 1 102 ? 12.218 -27.093 -19.080 1.00 48.34 102 ASN A CA 1
ATOM 818 C C . ASN A 1 102 ? 12.917 -25.719 -19.009 1.00 48.34 102 ASN A C 1
ATOM 820 O O . ASN A 1 102 ? 13.976 -25.607 -18.405 1.00 48.34 102 ASN A O 1
ATOM 824 N N . ASN A 1 103 ? 12.378 -24.668 -19.641 1.00 47.12 103 ASN A N 1
ATOM 825 C CA . ASN A 1 103 ? 12.954 -23.318 -19.588 1.00 47.12 103 ASN A CA 1
ATOM 826 C C . ASN A 1 103 ? 12.525 -22.514 -18.350 1.00 47.12 103 ASN A C 1
ATOM 828 O O . ASN A 1 103 ? 12.979 -21.383 -18.190 1.00 47.12 103 ASN A O 1
ATOM 832 N N . PHE A 1 104 ? 11.639 -23.062 -17.514 1.00 47.97 104 PHE A N 1
ATOM 833 C CA . PHE A 1 104 ? 11.113 -22.390 -16.323 1.00 47.97 104 PHE A CA 1
ATOM 834 C C . PHE A 1 104 ? 11.708 -22.910 -15.005 1.00 47.97 104 PHE A C 1
ATOM 836 O O . PHE A 1 104 ? 11.367 -22.389 -13.944 1.00 47.97 104 PHE A O 1
ATOM 843 N N . GLU A 1 105 ? 12.613 -23.891 -15.047 1.00 46.25 105 GLU A N 1
ATOM 844 C CA . GLU A 1 105 ? 13.357 -24.341 -13.868 1.00 46.25 105 GLU A CA 1
ATOM 845 C C . GLU A 1 105 ? 14.602 -23.456 -13.637 1.00 46.25 105 GLU A C 1
ATOM 847 O O . GLU A 1 105 ? 15.219 -22.945 -14.568 1.00 46.25 105 GLU A O 1
ATOM 852 N N . GLU A 1 106 ? 14.951 -23.225 -12.368 1.00 44.09 106 GLU A N 1
ATOM 853 C CA . GLU A 1 106 ? 16.199 -22.568 -11.927 1.00 44.09 106 GLU A CA 1
ATOM 854 C C . GLU A 1 106 ? 16.416 -21.082 -12.290 1.00 44.09 106 GLU A C 1
ATOM 856 O O . GLU A 1 106 ? 17.543 -20.597 -12.210 1.00 44.09 106 GLU A O 1
ATOM 861 N N . LYS A 1 107 ? 15.373 -20.308 -12.634 1.00 44.44 107 LYS A N 1
ATOM 862 C CA . LYS A 1 107 ? 15.470 -18.847 -12.914 1.00 44.44 107 LYS A CA 1
ATOM 863 C C . LYS A 1 107 ? 16.513 -18.465 -13.987 1.00 44.44 107 LYS A C 1
ATOM 865 O O . LYS A 1 107 ? 16.864 -17.290 -14.109 1.00 44.44 107 LYS A O 1
ATOM 870 N N . THR A 1 108 ? 17.010 -19.414 -14.778 1.00 47.75 108 THR A N 1
ATOM 871 C CA . THR A 1 108 ? 17.995 -19.158 -15.831 1.00 47.75 108 THR A CA 1
ATOM 872 C C . THR A 1 108 ? 17.411 -19.522 -17.186 1.00 47.75 108 THR A C 1
ATOM 874 O O . THR A 1 108 ? 16.854 -20.595 -17.383 1.00 47.75 108 THR A O 1
ATOM 877 N N . ILE A 1 109 ? 17.536 -18.610 -18.151 1.00 56.28 109 ILE A N 1
ATOM 878 C CA . ILE A 1 109 ? 17.250 -18.903 -19.555 1.00 56.28 109 ILE A CA 1
ATOM 879 C C . ILE A 1 109 ? 18.606 -19.067 -20.237 1.00 56.28 109 ILE A C 1
ATOM 881 O O . ILE A 1 109 ? 19.326 -18.075 -20.390 1.00 56.28 109 ILE A O 1
ATOM 885 N N . PRO A 1 110 ? 18.993 -20.287 -20.652 1.00 56.25 110 PRO A N 1
ATOM 886 C CA . PRO A 1 110 ? 20.204 -20.469 -21.434 1.00 56.25 110 PRO A CA 1
ATOM 887 C C . PRO A 1 110 ? 20.138 -19.586 -22.680 1.00 56.25 110 PRO A C 1
ATOM 889 O O . PRO A 1 110 ? 19.122 -19.592 -23.374 1.00 56.25 110 PRO A O 1
ATOM 892 N N . ILE A 1 111 ? 21.216 -18.864 -23.004 1.00 56.50 111 ILE A N 1
ATOM 893 C CA . ILE A 1 111 ? 21.274 -17.994 -24.195 1.00 56.50 111 ILE A CA 1
ATOM 894 C C . ILE A 1 111 ? 20.942 -18.750 -25.492 1.00 56.50 111 ILE A C 1
ATOM 896 O O . ILE A 1 111 ? 20.405 -18.176 -26.431 1.00 56.50 111 ILE A O 1
ATOM 900 N N . THR A 1 112 ? 21.186 -20.063 -25.524 1.00 55.03 112 THR A N 1
ATOM 901 C CA . THR A 1 112 ? 20.809 -20.976 -26.616 1.00 55.03 112 THR A CA 1
ATOM 902 C C . THR A 1 112 ? 19.297 -21.112 -26.820 1.00 55.03 112 THR A C 1
ATOM 904 O O . THR A 1 112 ? 18.862 -21.556 -27.881 1.00 55.03 112 THR A O 1
ATOM 907 N N . SER A 1 113 ? 18.495 -20.719 -25.831 1.00 50.53 113 SER A N 1
ATOM 908 C CA . SER A 1 113 ? 17.027 -20.683 -25.884 1.00 50.53 113 SER A CA 1
ATOM 909 C C . SER A 1 113 ? 16.493 -19.384 -26.502 1.00 50.53 113 SER A C 1
ATOM 911 O O . SER A 1 113 ? 15.289 -19.251 -26.733 1.00 50.53 113 SER A O 1
ATOM 913 N N . LEU A 1 114 ? 17.379 -18.423 -26.786 1.00 55.41 114 LEU A N 1
ATOM 914 C CA . LEU A 1 114 ? 17.058 -17.108 -27.327 1.00 55.41 114 LEU A CA 1
ATOM 915 C C . LEU A 1 114 ? 17.457 -17.030 -28.811 1.00 55.41 114 LEU A C 1
ATOM 917 O O . LEU A 1 114 ? 18.518 -17.510 -29.212 1.00 55.41 114 LEU A O 1
ATOM 921 N N . LYS A 1 115 ? 16.621 -16.401 -29.642 1.00 55.00 115 LYS A N 1
ATOM 922 C CA . LYS A 1 115 ? 16.971 -16.016 -31.021 1.00 55.00 115 LYS A CA 1
ATOM 923 C C . LYS A 1 115 ? 17.177 -14.504 -31.093 1.00 55.00 115 LYS A C 1
ATOM 925 O O . LYS A 1 115 ? 16.634 -13.774 -30.274 1.00 55.00 115 LYS A O 1
ATOM 930 N N . ASP A 1 116 ? 17.958 -14.045 -32.071 1.00 61.78 116 ASP A N 1
ATOM 931 C CA . ASP A 1 116 ? 18.224 -12.616 -32.320 1.00 61.78 116 ASP A CA 1
ATOM 932 C C . ASP A 1 116 ? 18.899 -11.870 -31.150 1.00 61.78 116 ASP A C 1
ATOM 934 O O . ASP A 1 116 ? 18.766 -10.653 -30.997 1.00 61.78 116 ASP A O 1
ATOM 938 N N . VAL A 1 117 ? 19.664 -12.607 -30.339 1.00 62.00 117 VAL A N 1
ATOM 939 C CA . VAL A 1 117 ? 20.525 -12.039 -29.301 1.00 62.00 117 VAL A CA 1
ATOM 940 C C . VAL A 1 117 ? 21.760 -11.421 -29.941 1.00 62.00 117 VAL A C 1
ATOM 942 O O . VAL A 1 117 ? 22.478 -12.071 -30.702 1.00 62.00 117 VAL A O 1
ATOM 945 N N . LYS A 1 118 ? 22.035 -10.172 -29.593 1.00 70.12 118 LYS A N 1
ATOM 946 C CA . LYS A 1 118 ? 23.255 -9.445 -29.934 1.00 70.12 118 LYS A CA 1
ATOM 947 C C . LYS A 1 118 ? 23.969 -9.074 -28.642 1.00 70.12 118 LYS A C 1
ATOM 949 O O . LYS A 1 118 ? 23.343 -8.960 -27.594 1.00 70.12 118 LYS A O 1
ATOM 954 N N . ILE A 1 119 ? 25.281 -8.895 -28.690 1.00 74.25 119 ILE A N 1
ATOM 955 C CA . ILE A 1 119 ? 25.991 -8.269 -27.570 1.00 74.25 119 ILE A CA 1
ATOM 956 C C . ILE A 1 119 ? 25.536 -6.803 -27.519 1.00 74.25 119 ILE A C 1
ATOM 958 O O . ILE A 1 119 ? 25.323 -6.186 -28.567 1.00 74.25 119 ILE A O 1
ATOM 962 N N . GLY A 1 120 ? 25.322 -6.276 -26.313 1.00 73.50 120 GLY A N 1
ATOM 963 C CA . GLY A 1 120 ? 25.098 -4.851 -26.088 1.00 73.50 120 GLY A CA 1
ATOM 964 C C . GLY A 1 120 ? 26.285 -4.021 -26.574 1.00 73.50 120 GLY A C 1
ATOM 965 O O . GLY A 1 120 ? 27.292 -4.541 -27.058 1.00 73.50 120 GLY A O 1
ATOM 966 N N . LYS A 1 121 ? 26.197 -2.698 -26.479 1.00 85.31 121 LYS A N 1
ATOM 967 C CA . LYS A 1 121 ? 27.256 -1.847 -27.054 1.00 85.31 121 LYS A CA 1
ATOM 968 C C . LYS A 1 121 ? 28.590 -1.961 -26.310 1.00 85.31 121 LYS A C 1
ATOM 970 O O . LYS A 1 121 ? 29.638 -1.742 -26.913 1.00 85.31 121 LYS A O 1
ATOM 975 N N . ASN A 1 122 ? 28.556 -2.303 -25.021 1.00 91.56 122 ASN A N 1
ATOM 976 C CA . ASN A 1 122 ? 29.759 -2.553 -24.244 1.00 91.56 122 ASN A CA 1
ATOM 977 C C . ASN A 1 122 ? 30.272 -3.971 -24.525 1.00 91.56 122 ASN A C 1
ATOM 979 O O . ASN A 1 122 ? 29.605 -4.951 -24.211 1.00 91.56 122 ASN A O 1
ATOM 983 N N . LEU A 1 123 ? 31.464 -4.060 -25.108 1.00 92.19 123 LEU A N 1
ATOM 984 C CA . LEU A 1 123 ? 32.161 -5.290 -25.483 1.00 92.19 123 LEU A CA 1
ATOM 985 C C . LEU A 1 123 ? 33.132 -5.780 -24.390 1.00 92.19 123 LEU A C 1
ATOM 987 O O . LEU A 1 123 ? 33.750 -6.831 -24.552 1.00 92.19 123 LEU A O 1
ATOM 991 N N . PHE A 1 124 ? 33.304 -5.028 -23.295 1.00 91.06 124 PHE A N 1
ATOM 992 C CA . PHE A 1 124 ? 34.183 -5.399 -22.185 1.00 91.06 124 PHE A CA 1
ATOM 993 C C . PHE A 1 124 ? 33.429 -6.189 -21.109 1.00 91.06 124 PHE A C 1
ATOM 995 O O . PHE A 1 124 ? 32.679 -5.627 -20.318 1.00 91.06 124 PHE A O 1
ATOM 1002 N N . ASP A 1 125 ? 33.675 -7.495 -21.054 1.00 88.12 125 ASP A N 1
ATOM 1003 C CA . ASP A 1 125 ? 33.136 -8.390 -20.029 1.00 88.12 125 ASP A CA 1
ATOM 1004 C C . ASP A 1 125 ? 34.092 -8.466 -18.827 1.00 88.12 125 ASP A C 1
ATOM 1006 O O . ASP A 1 125 ? 35.163 -9.074 -18.919 1.00 88.12 125 ASP A O 1
ATOM 1010 N N . LYS A 1 126 ? 33.721 -7.834 -17.705 1.00 82.62 126 LYS A N 1
ATOM 1011 C CA . LYS A 1 126 ? 34.545 -7.816 -16.482 1.00 82.62 126 LYS A CA 1
ATOM 1012 C C . LYS A 1 126 ? 34.542 -9.150 -15.725 1.00 82.62 126 LYS A C 1
ATOM 1014 O O . LYS A 1 126 ? 35.444 -9.379 -14.920 1.00 82.62 126 LYS A O 1
ATOM 1019 N N . ASP A 1 127 ? 33.526 -9.985 -15.956 1.00 78.81 127 ASP A N 1
ATOM 1020 C CA . ASP A 1 127 ? 33.286 -11.225 -15.212 1.00 78.81 127 ASP A CA 1
ATOM 1021 C C . ASP A 1 127 ? 33.991 -12.426 -15.880 1.00 78.81 127 ASP A C 1
ATOM 1023 O O . ASP A 1 127 ? 34.200 -13.469 -15.256 1.00 78.81 127 ASP A O 1
ATOM 1027 N N . LYS A 1 128 ? 34.433 -12.276 -17.139 1.00 73.00 128 LYS A N 1
ATOM 1028 C CA . LYS A 1 128 ? 35.370 -13.202 -17.796 1.00 73.00 128 LYS A CA 1
ATOM 1029 C C . LYS A 1 128 ? 36.799 -13.039 -17.280 1.00 73.00 128 LYS A C 1
ATOM 1031 O O . LYS A 1 128 ? 37.171 -12.020 -16.713 1.00 73.00 128 LYS A O 1
ATOM 1036 N N . ALA A 1 129 ? 37.617 -14.074 -17.494 1.00 55.81 129 ALA A N 1
ATOM 1037 C CA . ALA A 1 129 ? 38.972 -14.192 -16.959 1.00 55.81 129 ALA A CA 1
ATOM 1038 C C . ALA A 1 129 ? 39.848 -12.956 -17.253 1.00 55.81 129 ALA A C 1
ATOM 1040 O O . ALA A 1 129 ? 40.447 -12.828 -18.321 1.00 55.81 129 ALA A O 1
ATOM 1041 N N . VAL A 1 130 ? 39.965 -12.072 -16.261 1.00 65.38 130 VAL A N 1
ATOM 1042 C CA . VAL A 1 130 ? 40.867 -10.924 -16.289 1.00 65.38 130 VAL A CA 1
ATOM 1043 C C . VAL A 1 130 ? 42.221 -11.294 -15.686 1.00 65.38 130 VAL A C 1
ATOM 1045 O O . VAL A 1 130 ? 42.329 -11.702 -14.530 1.00 65.38 130 VAL A O 1
ATOM 1048 N N . THR A 1 131 ? 43.293 -11.158 -16.466 1.00 77.44 131 THR A N 1
ATOM 1049 C CA . THR A 1 131 ? 44.658 -11.403 -15.965 1.00 77.44 131 THR A CA 1
ATOM 1050 C C . THR A 1 131 ? 45.155 -10.166 -15.217 1.00 77.44 131 THR A C 1
ATOM 1052 O O . THR A 1 131 ? 45.041 -9.054 -15.730 1.00 77.44 131 THR A O 1
ATOM 1055 N N . HIS A 1 132 ? 45.738 -10.332 -14.027 1.00 86.56 132 HIS A N 1
ATOM 1056 C CA . HIS A 1 132 ? 46.408 -9.227 -13.336 1.00 86.56 132 HIS A CA 1
ATOM 1057 C C . HIS A 1 132 ? 47.646 -8.803 -14.128 1.00 86.56 132 HIS A C 1
ATOM 1059 O O . HIS A 1 132 ? 48.515 -9.630 -14.399 1.00 86.56 132 HIS A O 1
ATOM 1065 N N . GLY A 1 133 ? 47.726 -7.531 -14.505 1.00 89.31 133 GLY A N 1
ATOM 1066 C CA . GLY A 1 133 ? 48.822 -7.014 -15.319 1.00 89.31 133 GLY A CA 1
ATOM 1067 C C . GLY A 1 133 ? 48.358 -5.971 -16.326 1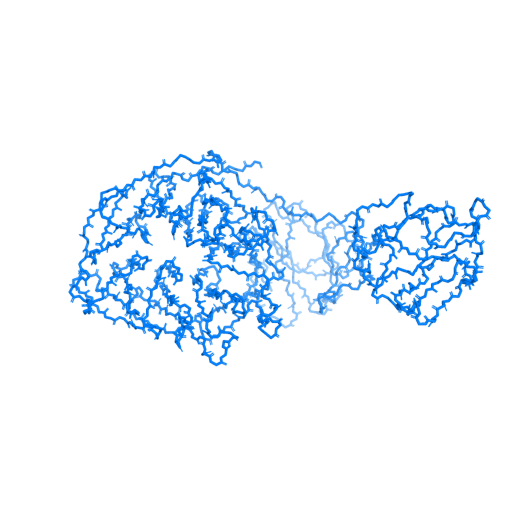.00 89.31 133 GLY A C 1
ATOM 1068 O O . GLY A 1 133 ? 47.181 -5.610 -16.395 1.00 89.31 133 GLY A O 1
ATOM 1069 N N . ARG A 1 134 ? 49.297 -5.500 -17.142 1.00 90.44 134 ARG A N 1
ATOM 1070 C CA . ARG A 1 134 ? 49.071 -4.480 -18.171 1.00 90.44 134 ARG A CA 1
ATOM 1071 C C . ARG A 1 134 ? 49.477 -5.030 -19.529 1.00 90.44 134 ARG A C 1
ATOM 1073 O O . ARG A 1 134 ? 50.570 -5.578 -19.664 1.00 90.44 134 ARG A O 1
ATOM 1080 N N . VAL A 1 135 ? 48.618 -4.898 -20.537 1.00 91.50 135 VAL A N 1
ATOM 1081 C CA . VAL A 1 135 ? 48.980 -5.325 -21.895 1.00 91.50 135 VAL A CA 1
ATOM 1082 C C . VAL A 1 135 ? 50.032 -4.375 -22.467 1.00 91.50 135 VAL A C 1
ATOM 1084 O O . VAL A 1 135 ? 49.946 -3.160 -22.292 1.00 91.50 135 VAL A O 1
ATOM 1087 N N . SER A 1 136 ? 51.057 -4.929 -23.106 1.00 89.25 136 SER A N 1
ATOM 1088 C CA . SER A 1 136 ? 52.143 -4.169 -23.713 1.00 89.25 136 SER A CA 1
ATOM 1089 C C . SER A 1 136 ? 51.764 -3.736 -25.133 1.00 89.25 136 SER A C 1
ATOM 1091 O O . SER A 1 136 ? 51.565 -4.600 -25.989 1.00 89.25 136 SER A O 1
ATOM 1093 N N . PRO A 1 137 ? 51.732 -2.428 -25.435 1.00 86.62 137 PRO A N 1
ATOM 1094 C CA . PRO A 1 137 ? 51.417 -1.933 -26.774 1.00 86.62 137 PRO A CA 1
ATOM 1095 C C . PRO A 1 137 ? 52.568 -2.127 -27.774 1.00 86.62 137 PRO A C 1
ATOM 1097 O O . PRO A 1 137 ? 52.398 -1.853 -28.954 1.00 86.62 137 PRO A O 1
ATOM 1100 N N . THR A 1 138 ? 53.747 -2.573 -27.322 1.00 86.38 138 THR A N 1
ATOM 1101 C CA . THR A 1 138 ? 54.929 -2.815 -28.168 1.00 86.38 138 THR A CA 1
ATOM 1102 C C . THR A 1 138 ? 55.213 -4.294 -28.408 1.00 86.38 138 THR A C 1
ATOM 1104 O O . THR A 1 138 ? 55.976 -4.619 -29.314 1.00 86.38 138 THR A O 1
ATOM 1107 N N . SER A 1 139 ? 54.634 -5.192 -27.609 1.00 88.12 139 SER A N 1
ATOM 1108 C CA . SER A 1 139 ? 54.882 -6.636 -27.719 1.00 88.12 139 SER A CA 1
ATOM 1109 C C . SER A 1 139 ? 53.627 -7.503 -27.669 1.00 88.12 139 SER A C 1
ATOM 1111 O O . SER A 1 139 ? 53.724 -8.707 -27.890 1.00 88.12 139 SER A O 1
ATOM 1113 N N . GLY A 1 140 ? 52.466 -6.946 -27.312 1.00 87.88 140 GLY A N 1
ATOM 1114 C CA . GLY A 1 140 ? 51.224 -7.694 -27.095 1.00 87.88 140 GLY A CA 1
ATOM 1115 C C . GLY A 1 140 ? 51.262 -8.654 -25.901 1.00 87.88 140 GLY A C 1
ATOM 1116 O O . GLY A 1 140 ? 50.264 -9.307 -25.605 1.00 87.88 140 GLY A O 1
ATOM 1117 N N . GLY A 1 141 ? 52.385 -8.756 -25.187 1.00 90.12 141 GLY A N 1
ATOM 1118 C CA . GLY A 1 141 ? 52.491 -9.543 -23.962 1.00 90.12 141 GLY A CA 1
ATOM 1119 C C . GLY A 1 141 ? 51.795 -8.865 -22.783 1.00 90.12 141 GLY A C 1
ATOM 1120 O O . GLY A 1 141 ? 51.613 -7.648 -22.772 1.00 90.12 141 GLY A O 1
ATOM 1121 N N . VAL A 1 142 ? 51.431 -9.641 -21.762 1.00 91.31 142 VAL A N 1
ATOM 1122 C CA . VAL A 1 142 ? 50.961 -9.095 -20.481 1.00 91.31 142 VAL A CA 1
ATOM 1123 C C . VAL A 1 142 ? 52.164 -8.896 -19.570 1.00 91.31 142 VAL A C 1
ATOM 1125 O O . VAL A 1 142 ? 52.857 -9.854 -19.242 1.00 91.31 142 VAL A O 1
ATOM 1128 N N . ASN A 1 143 ? 52.415 -7.654 -19.166 1.00 89.88 143 ASN A N 1
ATOM 1129 C CA . ASN A 1 143 ? 53.414 -7.326 -18.161 1.00 89.88 143 ASN A CA 1
ATOM 1130 C C . ASN A 1 143 ? 52.791 -7.476 -16.764 1.00 89.88 143 ASN A C 1
ATOM 1132 O O . ASN A 1 143 ? 51.812 -6.798 -16.441 1.00 89.88 143 ASN A O 1
ATOM 1136 N N . THR A 1 144 ? 53.374 -8.355 -15.953 1.00 90.88 144 THR A N 1
ATOM 1137 C CA . THR A 1 144 ? 52.922 -8.689 -14.594 1.00 90.88 144 THR A CA 1
ATOM 1138 C C . THR A 1 144 ? 53.864 -8.168 -13.504 1.00 90.88 144 THR A C 1
ATOM 1140 O O . THR A 1 144 ? 53.804 -8.638 -12.372 1.00 90.88 144 THR A O 1
ATOM 1143 N N . GLU A 1 145 ? 54.750 -7.221 -13.826 1.00 91.12 145 GLU A N 1
ATOM 1144 C CA . GLU A 1 145 ? 55.578 -6.533 -12.829 1.00 91.12 145 GLU A CA 1
ATOM 1145 C C . GLU A 1 145 ? 54.691 -5.818 -11.790 1.00 91.12 145 GLU A C 1
ATOM 1147 O O . GLU A 1 145 ? 53.587 -5.381 -12.140 1.00 91.12 145 GLU A O 1
ATOM 1152 N N . PRO A 1 146 ? 55.143 -5.648 -10.533 1.00 87.44 146 PRO A N 1
ATOM 1153 C CA . PRO A 1 146 ? 54.308 -5.161 -9.430 1.00 87.44 146 PRO A CA 1
ATOM 1154 C C . PRO A 1 146 ? 53.519 -3.876 -9.728 1.00 87.44 146 PRO A C 1
ATOM 1156 O O . PRO A 1 146 ? 52.339 -3.779 -9.398 1.00 87.44 146 PRO A O 1
ATOM 1159 N N . GLN A 1 147 ? 54.129 -2.915 -10.423 1.00 85.94 147 GLN A N 1
ATOM 1160 C CA . GLN A 1 147 ? 53.509 -1.646 -10.820 1.00 85.94 147 GLN A CA 1
ATOM 1161 C C . GLN A 1 147 ? 52.363 -1.793 -11.836 1.00 85.94 147 GLN A C 1
ATOM 1163 O O . GLN A 1 147 ? 51.568 -0.872 -11.995 1.00 85.94 147 GLN A O 1
ATOM 1168 N N . ASN A 1 148 ? 52.266 -2.929 -12.531 1.00 86.94 148 ASN A N 1
ATOM 1169 C CA . ASN A 1 148 ? 51.254 -3.210 -13.552 1.00 86.94 148 ASN A CA 1
ATOM 1170 C C . ASN A 1 148 ? 50.103 -4.090 -13.034 1.00 86.94 148 ASN A C 1
ATOM 1172 O O . ASN A 1 148 ? 49.085 -4.217 -13.714 1.00 86.94 148 ASN A O 1
ATOM 1176 N N . LEU A 1 149 ? 50.217 -4.664 -11.828 1.00 87.88 149 LEU A N 1
ATOM 1177 C CA . LEU A 1 149 ? 49.177 -5.511 -11.215 1.00 87.88 149 LEU A CA 1
ATOM 1178 C C . LEU A 1 149 ? 47.913 -4.736 -10.804 1.00 87.88 149 LEU A C 1
ATOM 1180 O O . LEU A 1 149 ? 46.876 -5.332 -10.502 1.00 87.88 149 LEU A O 1
ATOM 1184 N N . VAL A 1 150 ? 47.977 -3.404 -10.827 1.00 88.50 150 VAL A N 1
ATOM 1185 C CA . VAL A 1 150 ? 46.826 -2.512 -10.635 1.00 88.50 150 VAL A CA 1
ATOM 1186 C C . VAL A 1 150 ? 45.855 -2.529 -11.823 1.00 88.50 150 VAL A C 1
ATOM 1188 O O . VAL A 1 150 ? 44.714 -2.090 -11.701 1.00 88.50 150 VAL A O 1
ATOM 1191 N N . CYS A 1 151 ? 46.270 -3.065 -12.969 1.00 89.38 151 CYS A N 1
ATOM 1192 C CA . CYS A 1 151 ? 45.419 -3.218 -14.140 1.00 89.38 151 CYS A CA 1
ATOM 1193 C C . CYS A 1 151 ? 44.807 -4.627 -14.222 1.00 89.38 151 CYS A C 1
ATOM 1195 O O . CYS A 1 151 ? 45.275 -5.589 -13.597 1.00 89.38 151 CYS A O 1
ATOM 1197 N N . ARG A 1 152 ? 43.729 -4.751 -14.998 1.00 91.50 152 ARG A N 1
ATOM 1198 C CA . ARG A 1 152 ? 43.092 -6.028 -15.345 1.00 91.50 152 ARG A CA 1
ATOM 1199 C C . ARG A 1 152 ? 43.051 -6.166 -16.851 1.00 91.50 152 ARG A C 1
ATOM 1201 O O . ARG A 1 152 ? 42.371 -5.389 -17.507 1.00 91.50 152 ARG A O 1
ATOM 1208 N N . VAL A 1 153 ? 43.779 -7.130 -17.403 1.00 92.19 153 VAL A N 1
ATOM 1209 C CA . VAL A 1 153 ? 43.770 -7.381 -18.845 1.00 92.19 153 VAL A CA 1
ATOM 1210 C C . VAL A 1 153 ? 42.557 -8.222 -19.209 1.00 92.19 153 VAL A C 1
ATOM 1212 O O . VAL A 1 153 ? 42.407 -9.317 -18.669 1.00 92.19 153 VAL A O 1
ATOM 1215 N N . SER A 1 154 ? 41.749 -7.744 -20.152 1.00 92.81 154 SER A N 1
ATOM 1216 C CA . SER A 1 154 ? 40.642 -8.494 -20.740 1.00 92.81 154 SER A CA 1
ATOM 1217 C C . SER A 1 154 ? 41.111 -9.811 -21.374 1.00 92.81 154 SER A C 1
ATOM 1219 O O . SER A 1 154 ? 42.290 -9.988 -21.729 1.00 92.81 154 SER A O 1
ATOM 1221 N N . ASP A 1 155 ? 40.158 -10.713 -21.605 1.00 91.19 155 ASP A N 1
ATOM 1222 C CA . ASP A 1 155 ? 40.322 -11.754 -22.620 1.00 91.19 155 ASP A CA 1
ATOM 1223 C C . ASP A 1 155 ? 40.438 -11.115 -24.025 1.00 91.19 155 ASP A C 1
ATOM 1225 O O . ASP A 1 155 ? 40.310 -9.895 -24.193 1.00 91.19 155 ASP A O 1
ATOM 1229 N N . TYR A 1 156 ? 40.721 -11.922 -25.042 1.00 92.75 156 TYR A N 1
ATOM 1230 C CA . TYR A 1 156 ? 40.700 -11.501 -26.439 1.00 92.75 156 TYR A CA 1
ATOM 1231 C C . TYR A 1 156 ? 39.271 -11.132 -26.847 1.00 92.75 156 TYR A C 1
ATOM 1233 O O . TYR A 1 156 ? 38.421 -12.001 -27.031 1.00 92.75 156 TYR A O 1
ATOM 1241 N N . ILE A 1 157 ? 39.020 -9.835 -27.002 1.00 93.56 157 ILE A N 1
ATOM 1242 C CA . ILE A 1 157 ? 37.745 -9.303 -27.481 1.00 93.56 157 ILE A CA 1
ATOM 1243 C C . ILE A 1 157 ? 37.802 -9.284 -29.004 1.00 93.56 157 ILE A C 1
ATOM 1245 O O . ILE A 1 157 ? 38.731 -8.725 -29.586 1.00 93.56 157 ILE A O 1
ATOM 1249 N N . GLU A 1 158 ? 36.840 -9.935 -29.649 1.00 94.38 158 GLU A N 1
ATOM 1250 C CA . GLU A 1 158 ? 36.747 -9.981 -31.107 1.00 94.38 158 GLU A CA 1
ATOM 1251 C C . GLU A 1 158 ? 36.359 -8.610 -31.671 1.00 94.38 158 GLU A C 1
ATOM 1253 O O . GLU A 1 158 ? 35.482 -7.928 -31.141 1.00 94.38 158 GLU A O 1
ATOM 1258 N N . ILE A 1 159 ? 37.036 -8.210 -32.744 1.00 94.81 159 ILE A N 1
ATOM 1259 C CA . ILE A 1 159 ? 36.834 -6.942 -33.445 1.00 94.81 159 ILE A CA 1
ATOM 1260 C C . ILE A 1 159 ? 36.902 -7.153 -34.962 1.00 94.81 159 ILE A C 1
ATOM 1262 O O . ILE A 1 159 ? 37.380 -8.179 -35.453 1.00 94.81 159 ILE A O 1
ATOM 1266 N N . GLU A 1 160 ? 36.428 -6.163 -35.707 1.00 93.88 160 GLU A N 1
ATOM 1267 C CA . GLU A 1 160 ? 36.461 -6.111 -37.164 1.00 93.88 160 GLU A CA 1
ATOM 1268 C C . GLU A 1 160 ? 37.530 -5.119 -37.637 1.00 93.88 160 GLU A C 1
ATOM 1270 O O . GLU A 1 160 ? 37.558 -3.965 -37.199 1.00 93.88 160 GLU A O 1
ATOM 1275 N N . GLU A 1 161 ? 38.390 -5.544 -38.566 1.00 94.38 161 GLU A N 1
ATOM 1276 C CA . GLU A 1 161 ? 39.400 -4.670 -39.168 1.00 94.38 161 GLU A CA 1
ATOM 1277 C C . GLU A 1 161 ? 38.776 -3.425 -39.827 1.00 94.38 161 GLU A C 1
ATOM 1279 O O . GLU A 1 161 ? 37.680 -3.461 -40.393 1.00 94.38 161 GLU A O 1
ATOM 1284 N N . GLY A 1 162 ? 39.462 -2.283 -39.734 1.00 90.88 162 GLY A N 1
ATOM 1285 C CA . GLY A 1 162 ? 39.020 -1.016 -40.321 1.00 90.88 162 GLY A CA 1
ATOM 1286 C C . GLY A 1 162 ? 37.817 -0.346 -39.641 1.00 90.88 162 GLY A C 1
ATOM 1287 O O . GLY A 1 162 ? 37.498 0.797 -39.982 1.00 90.88 162 GLY A O 1
ATOM 1288 N N . LYS A 1 163 ? 37.148 -0.990 -38.673 1.00 95.38 163 LYS A N 1
ATOM 1289 C CA . LYS A 1 163 ? 36.083 -0.360 -37.874 1.00 95.38 163 LYS A CA 1
ATOM 1290 C C . LYS A 1 163 ? 36.662 0.526 -36.779 1.00 95.38 163 LYS A C 1
ATOM 1292 O O . LYS A 1 163 ? 37.752 0.283 -36.274 1.00 95.38 163 LYS A O 1
ATOM 1297 N N . TRP A 1 164 ? 35.908 1.554 -36.401 1.00 94.56 164 TRP A N 1
ATOM 1298 C CA . TRP A 1 164 ? 36.258 2.420 -35.281 1.00 94.56 164 TRP A CA 1
ATOM 1299 C C . TRP A 1 164 ? 35.779 1.835 -33.963 1.00 94.56 164 TRP A C 1
ATOM 1301 O O . TRP A 1 164 ? 34.631 1.405 -33.851 1.00 94.56 164 TRP A O 1
ATOM 1311 N N . TYR A 1 165 ? 36.657 1.902 -32.972 1.00 94.94 165 TYR A N 1
ATOM 1312 C CA . TYR A 1 165 ? 36.378 1.534 -31.599 1.00 94.94 165 TYR A CA 1
ATOM 1313 C C . TYR A 1 165 ? 36.740 2.674 -30.659 1.00 94.94 165 TYR A C 1
ATOM 1315 O O . TYR A 1 165 ? 37.622 3.488 -30.948 1.00 94.94 165 TYR A O 1
ATOM 1323 N N . SER A 1 166 ? 36.069 2.719 -29.514 1.00 94.25 166 SER A N 1
ATOM 1324 C CA . SER A 1 166 ? 36.310 3.724 -28.491 1.00 94.25 166 SER A CA 1
ATOM 1325 C C . SER A 1 166 ? 36.208 3.145 -27.088 1.00 94.25 166 SER A C 1
ATOM 1327 O O . SER A 1 166 ? 35.584 2.109 -26.863 1.00 94.25 166 SER A O 1
ATOM 1329 N N . LYS A 1 167 ? 36.873 3.817 -26.152 1.00 93.19 167 LYS A N 1
ATOM 1330 C CA . LYS A 1 167 ? 36.883 3.503 -24.725 1.00 93.19 167 LYS A CA 1
ATOM 1331 C C . LYS A 1 167 ? 36.519 4.754 -23.933 1.00 93.19 167 LYS A C 1
ATOM 1333 O O . LYS A 1 167 ? 36.999 5.846 -24.246 1.00 93.19 167 LYS A O 1
ATOM 1338 N N . ASN A 1 168 ? 35.666 4.613 -22.926 1.00 93.25 168 ASN A N 1
ATOM 1339 C CA . ASN A 1 168 ? 35.183 5.751 -22.134 1.00 93.25 168 ASN A CA 1
ATOM 1340 C C . ASN A 1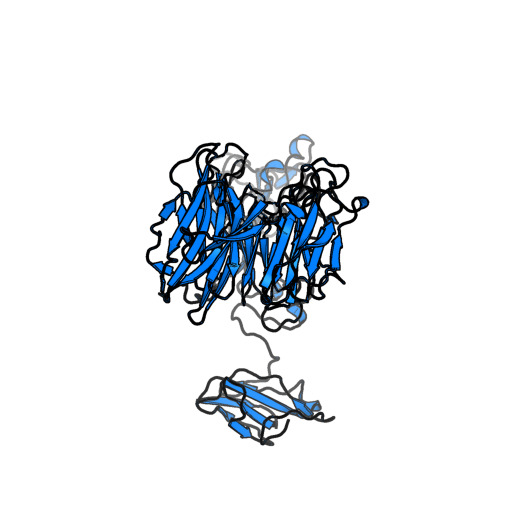 168 ? 36.146 6.174 -21.007 1.00 93.25 168 ASN A C 1
ATOM 1342 O O . ASN A 1 168 ? 36.031 7.285 -20.492 1.00 93.25 168 ASN A O 1
ATOM 1346 N N . LYS A 1 169 ? 37.099 5.314 -20.640 1.00 91.56 169 LYS A N 1
ATOM 1347 C CA . LYS A 1 169 ? 38.143 5.577 -19.641 1.00 91.56 169 LYS A CA 1
ATOM 1348 C C . LYS A 1 169 ? 39.526 5.200 -20.199 1.00 91.56 169 LYS A C 1
ATOM 1350 O O . LYS A 1 169 ? 39.617 4.419 -21.156 1.00 91.56 169 LYS A O 1
ATOM 1355 N N . PRO A 1 170 ? 40.622 5.715 -19.616 1.00 88.38 170 PRO A N 1
ATOM 1356 C CA . PRO A 1 170 ? 41.973 5.322 -20.000 1.00 88.38 170 PRO A CA 1
ATOM 1357 C C . PRO A 1 170 ? 42.229 3.824 -19.764 1.00 88.38 170 PRO A C 1
ATOM 1359 O O . PRO A 1 170 ? 42.030 3.302 -18.673 1.00 88.38 170 PRO A O 1
ATOM 1362 N N . ALA A 1 171 ? 42.722 3.129 -20.786 1.00 90.00 171 ALA A N 1
ATOM 1363 C CA . ALA A 1 171 ? 43.164 1.738 -20.685 1.00 90.00 171 ALA A CA 1
ATOM 1364 C C . ALA A 1 171 ? 44.241 1.455 -21.724 1.00 90.00 171 ALA A C 1
ATOM 1366 O O . ALA A 1 171 ? 44.140 1.931 -22.859 1.00 90.00 171 ALA A O 1
ATOM 1367 N N . THR A 1 172 ? 45.253 0.666 -21.368 1.00 90.38 172 THR A N 1
ATOM 1368 C CA . THR A 1 172 ? 46.225 0.234 -22.378 1.00 90.38 172 THR A CA 1
ATOM 1369 C C . THR A 1 172 ? 45.599 -0.791 -23.307 1.00 90.38 172 THR A C 1
ATOM 1371 O O . THR A 1 172 ? 44.771 -1.569 -22.842 1.00 90.38 172 THR A O 1
ATOM 1374 N N . TYR A 1 173 ? 45.979 -0.834 -24.581 1.00 91.81 173 TYR A N 1
ATOM 1375 C CA . TYR A 1 173 ? 45.484 -1.855 -25.504 1.00 91.81 173 TYR A CA 1
ATOM 1376 C C . TYR A 1 173 ? 46.559 -2.402 -26.446 1.00 91.81 173 TYR A C 1
ATOM 1378 O O . TYR A 1 173 ? 47.598 -1.778 -26.657 1.00 91.81 173 TYR A O 1
ATOM 1386 N N . ALA A 1 174 ? 46.297 -3.586 -26.999 1.00 92.19 174 ALA A N 1
ATOM 1387 C CA . ALA A 1 174 ? 47.079 -4.199 -28.069 1.00 92.19 174 ALA A CA 1
ATOM 1388 C C . ALA A 1 174 ? 46.165 -4.982 -29.020 1.00 92.19 174 ALA A C 1
ATOM 1390 O O . ALA A 1 174 ? 45.159 -5.551 -28.586 1.00 92.19 174 ALA A O 1
ATOM 1391 N N . PHE A 1 175 ? 46.534 -5.016 -30.300 1.00 94.12 175 PHE A N 1
ATOM 1392 C CA . PHE A 1 175 ? 45.813 -5.730 -31.351 1.00 94.12 175 PHE A CA 1
ATOM 1393 C C . PHE A 1 175 ? 46.485 -7.050 -31.696 1.00 94.12 175 PHE A C 1
ATOM 1395 O O . PHE A 1 175 ? 47.705 -7.190 -31.578 1.00 94.12 175 PHE A O 1
ATOM 1402 N N . TYR A 1 176 ? 45.680 -8.002 -32.154 1.00 96.06 176 TYR A N 1
ATOM 1403 C CA . TYR A 1 176 ? 46.136 -9.327 -32.535 1.00 96.06 176 TYR A CA 1
ATOM 1404 C C . TYR A 1 176 ? 45.391 -9.829 -33.768 1.00 96.06 176 TYR A C 1
ATOM 1406 O O . TYR A 1 176 ? 44.222 -9.494 -33.981 1.00 96.06 176 TYR A O 1
ATOM 1414 N N . ASP A 1 177 ? 46.061 -10.653 -34.563 1.00 96.00 177 ASP A N 1
ATOM 1415 C CA . ASP A 1 177 ? 45.470 -11.330 -35.716 1.00 96.00 177 ASP A CA 1
ATOM 1416 C C . ASP A 1 177 ? 44.601 -12.537 -35.308 1.00 96.00 177 ASP A C 1
ATOM 1418 O O . ASP A 1 177 ? 44.424 -12.841 -34.125 1.00 96.00 177 ASP A O 1
ATOM 1422 N N . ALA A 1 178 ? 44.053 -13.258 -36.292 1.00 94.00 178 ALA A N 1
ATOM 1423 C CA . ALA A 1 178 ? 43.223 -14.445 -36.061 1.00 94.00 178 ALA A CA 1
ATOM 1424 C C . ALA A 1 178 ? 43.959 -15.599 -35.346 1.00 94.00 178 ALA A C 1
ATOM 1426 O O . ALA A 1 178 ? 43.312 -16.443 -34.726 1.00 94.00 178 ALA A O 1
ATOM 1427 N N . PHE A 1 179 ? 45.295 -15.621 -35.389 1.00 94.56 179 PHE A N 1
ATOM 1428 C CA . PHE A 1 179 ? 46.145 -16.579 -34.676 1.00 94.56 179 PHE A CA 1
ATOM 1429 C C . PHE A 1 179 ? 46.576 -16.068 -33.292 1.00 94.56 179 PHE A C 1
ATOM 1431 O O . PHE A 1 179 ? 47.374 -16.724 -32.621 1.00 94.56 179 PHE A O 1
ATOM 1438 N N . LYS A 1 180 ? 46.031 -14.927 -32.843 1.00 92.94 180 LYS A N 1
ATOM 1439 C CA . LYS A 1 180 ? 46.393 -14.222 -31.603 1.00 92.94 180 LYS A CA 1
ATOM 1440 C C . LYS A 1 180 ? 47.851 -13.739 -31.592 1.00 92.94 180 LYS A C 1
ATOM 1442 O O . LYS A 1 180 ? 48.435 -13.541 -30.527 1.00 92.94 180 LYS A O 1
ATOM 1447 N N . THR A 1 181 ? 48.431 -13.506 -32.767 1.00 94.81 181 THR A N 1
ATOM 1448 C CA . THR A 1 181 ? 49.761 -12.906 -32.926 1.00 94.81 181 THR A CA 1
ATOM 1449 C C . THR A 1 181 ? 49.648 -11.394 -32.827 1.00 94.81 181 THR A C 1
ATOM 1451 O O . THR A 1 181 ? 48.765 -10.794 -33.433 1.00 94.81 181 THR A O 1
ATOM 1454 N N . PHE A 1 182 ? 50.531 -10.772 -32.048 1.00 95.00 182 PHE A N 1
ATOM 1455 C CA . PHE A 1 182 ? 50.534 -9.327 -31.838 1.00 95.00 182 PHE A CA 1
ATOM 1456 C C . PHE A 1 182 ? 50.748 -8.550 -33.144 1.00 95.00 182 PHE A C 1
ATOM 1458 O O . PHE A 1 182 ? 51.672 -8.840 -33.905 1.00 95.00 182 PHE A O 1
ATOM 1465 N N . ILE A 1 183 ? 49.925 -7.523 -33.355 1.00 91.56 183 ILE A N 1
ATOM 1466 C CA . ILE A 1 183 ? 50.035 -6.582 -34.467 1.00 91.56 183 ILE A CA 1
ATOM 1467 C C . ILE A 1 183 ? 50.561 -5.250 -33.914 1.00 91.56 183 ILE A C 1
ATOM 1469 O O . ILE A 1 183 ? 49.838 -4.573 -33.175 1.00 91.56 183 ILE A O 1
ATOM 1473 N N . PRO A 1 184 ? 51.795 -4.842 -34.260 1.00 85.00 184 PRO A N 1
ATOM 1474 C CA . PRO A 1 184 ? 52.312 -3.538 -33.873 1.00 85.00 184 PRO A CA 1
ATOM 1475 C C . PRO A 1 184 ? 51.567 -2.435 -34.626 1.00 85.00 184 PRO A C 1
ATOM 1477 O O . PRO A 1 184 ? 51.456 -2.477 -35.851 1.00 85.00 184 PRO A O 1
ATOM 1480 N N . VAL A 1 185 ? 51.084 -1.429 -33.897 1.00 74.44 185 VAL A N 1
ATOM 1481 C CA . VAL A 1 185 ? 50.390 -0.279 -34.486 1.00 74.44 185 VAL A CA 1
ATOM 1482 C C . VAL A 1 185 ? 51.116 1.007 -34.133 1.00 74.44 185 VAL A C 1
ATOM 1484 O O . VAL A 1 185 ? 51.382 1.292 -32.965 1.00 74.44 185 VAL A O 1
ATOM 1487 N N . THR A 1 186 ? 51.393 1.800 -35.161 1.00 68.06 186 THR A N 1
ATOM 1488 C CA . THR A 1 186 ? 51.827 3.187 -35.040 1.00 68.06 186 THR A CA 1
ATOM 1489 C C . THR A 1 186 ? 50.783 4.074 -35.714 1.00 68.06 186 THR A C 1
ATOM 1491 O O . THR A 1 186 ? 50.467 3.896 -36.889 1.00 68.06 186 THR A O 1
ATOM 1494 N N . TYR A 1 187 ? 50.229 5.031 -34.973 1.00 63.88 187 TYR A N 1
ATOM 1495 C CA . TYR A 1 187 ? 49.517 6.168 -35.570 1.00 63.88 187 TYR A CA 1
ATOM 1496 C C . TYR A 1 187 ? 50.480 7.340 -35.551 1.00 63.88 187 TYR A C 1
ATOM 1498 O O . TYR A 1 187 ? 51.290 7.398 -34.642 1.00 63.88 187 TYR A O 1
ATOM 1506 N N . ASP A 1 188 ? 50.462 8.207 -36.567 1.00 59.72 188 ASP A N 1
ATOM 1507 C CA . ASP A 1 188 ? 51.286 9.432 -36.646 1.00 59.72 188 ASP A CA 1
ATOM 1508 C C . ASP A 1 188 ? 52.813 9.291 -36.411 1.00 59.72 188 ASP A C 1
ATOM 1510 O O . ASP A 1 188 ? 53.518 10.288 -36.283 1.00 59.72 188 ASP A O 1
ATOM 1514 N N . GLY A 1 189 ? 53.350 8.066 -36.439 1.00 59.22 189 GLY A N 1
ATOM 1515 C CA . GLY A 1 189 ? 54.758 7.781 -36.148 1.00 59.22 189 GLY A CA 1
ATOM 1516 C C . GLY A 1 189 ? 55.056 7.479 -34.675 1.00 59.22 189 GLY A C 1
ATOM 1517 O O . GLY A 1 189 ? 56.214 7.216 -34.350 1.00 59.22 189 GLY A O 1
ATOM 1518 N N . THR A 1 190 ? 54.046 7.450 -33.798 1.00 59.28 190 THR A N 1
ATOM 1519 C CA . THR A 1 190 ? 54.182 7.057 -32.389 1.00 59.28 190 THR A CA 1
ATOM 1520 C C . THR A 1 190 ? 53.415 5.768 -32.066 1.00 59.28 190 THR A C 1
ATOM 1522 O O . THR A 1 190 ? 52.378 5.446 -32.651 1.00 59.28 190 THR A O 1
ATOM 1525 N N . THR A 1 191 ? 53.964 4.960 -31.155 1.00 60.81 191 THR A N 1
ATOM 1526 C CA . THR A 1 191 ? 53.308 3.732 -30.686 1.00 60.81 191 THR A CA 1
ATOM 1527 C C . THR A 1 191 ? 52.232 4.105 -29.674 1.00 60.81 191 THR A C 1
ATOM 1529 O O . THR A 1 191 ? 52.540 4.474 -28.541 1.00 60.81 191 THR A O 1
ATOM 1532 N N . HIS A 1 192 ? 50.964 3.997 -30.064 1.00 62.50 192 HIS A N 1
ATOM 1533 C CA . HIS A 1 192 ? 49.844 4.362 -29.201 1.00 62.50 192 HIS A CA 1
ATOM 1534 C C . HIS A 1 192 ? 49.384 3.166 -28.384 1.00 62.50 192 HIS A C 1
ATOM 1536 O O . HIS A 1 192 ? 48.895 2.178 -28.922 1.00 62.50 192 HIS A O 1
ATOM 1542 N N . GLY A 1 193 ? 49.551 3.272 -27.067 1.00 60.31 193 GLY A N 1
ATOM 1543 C CA . GLY A 1 193 ? 49.135 2.240 -26.126 1.00 60.31 193 GLY A CA 1
ATOM 1544 C C . GLY A 1 193 ? 48.108 2.698 -25.110 1.00 60.31 193 GLY A C 1
ATOM 1545 O O . GLY A 1 193 ? 47.232 1.914 -24.788 1.00 60.31 193 GLY A O 1
ATOM 1546 N N . SER A 1 194 ? 48.173 3.934 -24.608 1.00 61.50 194 SER A N 1
ATOM 1547 C CA . SER A 1 194 ? 47.338 4.408 -23.489 1.00 61.50 194 SER A CA 1
ATOM 1548 C C . SER A 1 194 ? 46.484 5.638 -23.801 1.00 61.50 194 SER A C 1
ATOM 1550 O O . SER A 1 194 ? 45.382 5.740 -23.262 1.00 61.50 194 SER A O 1
ATOM 1552 N N . ASP A 1 195 ? 46.913 6.504 -24.723 1.00 60.19 195 ASP A N 1
ATOM 1553 C CA . ASP A 1 195 ? 46.506 7.923 -24.704 1.00 60.19 195 ASP A CA 1
ATOM 1554 C C . ASP A 1 195 ? 45.375 8.281 -25.681 1.00 60.19 195 ASP A C 1
ATOM 1556 O O . ASP A 1 195 ? 44.879 9.405 -25.686 1.00 60.19 195 ASP A O 1
ATOM 1560 N N . VAL A 1 196 ? 44.916 7.313 -26.482 1.00 73.00 196 VAL A N 1
ATOM 1561 C CA . VAL A 1 196 ? 43.849 7.527 -27.469 1.00 73.00 196 VAL A CA 1
ATOM 1562 C C . VAL A 1 196 ? 42.581 6.787 -27.052 1.00 73.00 196 VAL A C 1
ATOM 1564 O O . VAL A 1 196 ? 42.588 5.563 -26.897 1.00 73.00 196 VAL A O 1
ATOM 1567 N N . ASN A 1 197 ? 41.488 7.535 -26.878 1.00 84.62 197 ASN A N 1
ATOM 1568 C CA . ASN A 1 197 ? 40.169 7.008 -26.502 1.00 84.62 197 ASN A CA 1
ATOM 1569 C C . ASN A 1 197 ? 39.331 6.530 -27.691 1.00 84.62 197 ASN A C 1
ATOM 1571 O O . ASN A 1 197 ? 38.255 5.974 -27.493 1.00 84.62 197 ASN A O 1
ATOM 1575 N N . SER A 1 198 ? 39.779 6.750 -28.926 1.00 89.06 198 SER A N 1
ATOM 1576 C CA . SER A 1 198 ? 39.089 6.285 -30.132 1.00 89.06 198 SER A CA 1
ATOM 1577 C C . SER A 1 198 ? 40.089 6.009 -31.245 1.00 89.06 198 SER A C 1
ATOM 1579 O O . SER A 1 198 ? 40.953 6.837 -31.517 1.00 89.06 198 SER A O 1
ATOM 1581 N N . PHE A 1 199 ? 39.986 4.851 -31.879 1.00 89.75 199 PHE A N 1
ATOM 1582 C CA . PHE A 1 199 ? 40.964 4.370 -32.851 1.00 89.75 199 PHE A CA 1
ATOM 1583 C C . PHE A 1 199 ? 40.299 3.428 -33.865 1.00 89.75 199 PHE A C 1
ATOM 1585 O O . PHE A 1 199 ? 39.346 2.726 -33.513 1.00 89.75 199 PHE A O 1
ATOM 1592 N N . PRO A 1 200 ? 40.772 3.377 -35.121 1.00 91.81 200 PRO A N 1
ATOM 1593 C CA . PRO A 1 200 ? 40.387 2.316 -36.038 1.00 91.81 200 PRO A CA 1
ATOM 1594 C C . PRO A 1 200 ? 41.095 1.004 -35.659 1.00 91.81 200 PRO A C 1
ATOM 1596 O O . PRO A 1 200 ? 42.190 1.008 -35.103 1.00 91.81 200 PRO A O 1
ATOM 1599 N N . ALA A 1 201 ? 40.492 -0.142 -35.952 1.00 92.44 201 ALA A N 1
ATOM 1600 C CA . ALA A 1 201 ? 41.202 -1.414 -35.920 1.00 92.44 201 ALA A CA 1
ATOM 1601 C C . ALA A 1 201 ? 42.174 -1.480 -37.117 1.00 92.44 201 ALA A C 1
ATOM 1603 O O . ALA A 1 201 ? 41.750 -1.204 -38.245 1.00 92.44 201 ALA A O 1
ATOM 1604 N N . PRO A 1 202 ? 43.460 -1.822 -36.914 1.00 91.50 202 PRO A N 1
ATOM 1605 C CA . PRO A 1 202 ? 44.435 -1.892 -37.999 1.00 91.50 202 PRO A CA 1
ATOM 1606 C C . PRO A 1 202 ? 44.128 -3.068 -38.940 1.00 91.50 202 PRO A C 1
ATOM 1608 O O . PRO A 1 202 ? 43.412 -4.005 -38.579 1.00 91.50 202 PRO A O 1
ATOM 1611 N N . THR A 1 203 ? 44.706 -3.039 -40.142 1.00 91.62 203 THR A N 1
ATOM 1612 C CA . THR A 1 203 ? 44.598 -4.138 -41.112 1.00 91.62 203 THR A CA 1
ATOM 1613 C C . THR A 1 203 ? 45.048 -5.462 -40.495 1.00 91.62 203 THR A C 1
ATOM 1615 O O . THR A 1 203 ? 46.113 -5.529 -39.878 1.00 91.62 203 THR A O 1
ATOM 1618 N N . GLY A 1 204 ? 44.254 -6.519 -40.678 1.00 92.12 204 GLY A N 1
ATOM 1619 C CA . GLY A 1 204 ? 44.544 -7.857 -40.161 1.00 92.12 204 GLY A CA 1
ATOM 1620 C C . GLY A 1 204 ? 44.191 -8.082 -38.687 1.00 92.12 204 GLY A C 1
ATOM 1621 O O . GLY A 1 204 ? 44.351 -9.205 -38.207 1.00 92.12 204 GLY A O 1
ATOM 1622 N N . ALA A 1 205 ? 43.698 -7.071 -37.959 1.00 95.38 205 ALA A N 1
ATOM 1623 C CA . ALA A 1 205 ? 43.257 -7.262 -36.579 1.00 95.38 205 ALA A CA 1
ATOM 1624 C C . ALA A 1 205 ? 41.953 -8.059 -36.499 1.00 95.38 205 ALA A C 1
ATOM 1626 O O . ALA A 1 205 ? 40.950 -7.718 -37.124 1.00 95.38 205 ALA A O 1
ATOM 1627 N N . LYS A 1 206 ? 41.974 -9.096 -35.660 1.00 96.75 206 LYS A N 1
ATOM 1628 C CA . LYS A 1 206 ? 40.808 -9.912 -35.304 1.00 96.75 206 LYS A CA 1
ATOM 1629 C C . LYS A 1 206 ? 40.444 -9.792 -33.831 1.00 96.75 206 LYS A C 1
ATOM 1631 O O . LYS A 1 206 ? 39.277 -9.934 -33.475 1.00 96.75 206 LYS A O 1
ATOM 1636 N N . TYR A 1 207 ? 41.431 -9.522 -32.982 1.00 96.50 207 TYR A N 1
ATOM 1637 C CA . TYR A 1 207 ? 41.233 -9.385 -31.550 1.00 96.50 207 TYR A CA 1
ATOM 1638 C C . TYR A 1 207 ? 41.921 -8.143 -30.996 1.00 96.50 207 TYR A C 1
ATOM 1640 O O . TYR A 1 207 ? 42.943 -7.682 -31.508 1.00 96.50 207 TYR A O 1
ATOM 1648 N N . ILE A 1 208 ? 41.387 -7.647 -29.889 1.00 94.38 208 ILE A N 1
ATOM 1649 C CA . ILE A 1 208 ? 42.002 -6.629 -29.043 1.00 94.38 208 ILE A CA 1
ATOM 1650 C C . ILE A 1 208 ? 42.018 -7.119 -27.599 1.00 94.38 208 ILE A C 1
ATOM 1652 O O . ILE A 1 208 ? 41.130 -7.852 -27.160 1.00 94.38 208 ILE A O 1
ATOM 1656 N N . ARG A 1 209 ? 43.030 -6.704 -26.844 1.00 93.62 209 ARG A N 1
ATOM 1657 C CA . ARG A 1 209 ? 43.024 -6.807 -25.383 1.00 93.62 209 ARG A CA 1
ATOM 1658 C C . ARG A 1 209 ? 43.195 -5.430 -24.785 1.00 93.62 209 ARG A C 1
ATOM 1660 O O . ARG A 1 209 ? 43.995 -4.645 -25.292 1.00 93.62 209 ARG A O 1
ATOM 1667 N N . LEU A 1 210 ? 42.463 -5.159 -23.712 1.00 93.12 210 LEU A N 1
ATOM 1668 C CA . LEU A 1 210 ? 42.488 -3.892 -22.986 1.00 93.12 210 LEU A CA 1
ATOM 1669 C C . LEU A 1 210 ? 42.900 -4.142 -21.541 1.00 93.12 210 LEU A C 1
ATOM 1671 O O . LEU A 1 210 ? 42.562 -5.178 -20.979 1.00 93.12 210 LEU A O 1
ATOM 1675 N N . SER A 1 211 ? 43.606 -3.199 -20.928 1.00 92.06 211 SER A N 1
ATOM 1676 C CA . SER A 1 211 ? 43.980 -3.268 -19.518 1.00 92.06 211 SER A CA 1
ATOM 1677 C C . SER A 1 211 ? 43.570 -2.000 -18.761 1.00 92.06 211 SER A C 1
ATOM 1679 O O . SER A 1 211 ? 44.430 -1.143 -18.515 1.00 92.06 211 SER A O 1
ATOM 1681 N N . PRO A 1 212 ? 42.270 -1.837 -18.440 1.00 92.06 212 PRO A N 1
ATOM 1682 C CA . PRO A 1 212 ? 41.804 -0.788 -17.538 1.00 92.06 212 PRO A CA 1
ATOM 1683 C C . PRO A 1 212 ? 42.382 -0.947 -16.131 1.00 92.06 212 PRO A C 1
ATOM 1685 O O . PRO A 1 212 ? 42.855 -2.019 -15.735 1.00 92.06 212 PRO A O 1
ATOM 1688 N N . HIS A 1 213 ? 42.344 0.142 -15.370 1.00 91.25 213 HIS A N 1
ATOM 1689 C CA . HIS A 1 213 ? 42.697 0.136 -13.957 1.00 91.25 213 HIS A CA 1
ATOM 1690 C C . HIS A 1 213 ? 41.581 -0.512 -13.115 1.00 91.25 213 HIS A C 1
ATOM 1692 O O . HIS A 1 213 ? 40.409 -0.444 -13.480 1.00 91.25 213 HIS A O 1
ATOM 1698 N N . TRP A 1 214 ? 41.920 -1.139 -11.983 1.00 87.75 214 TRP A N 1
ATOM 1699 C CA . TRP A 1 214 ? 40.959 -1.905 -11.176 1.00 87.75 214 TRP A CA 1
ATOM 1700 C C . TRP A 1 214 ? 39.763 -1.090 -10.651 1.00 87.75 214 TRP A C 1
ATOM 1702 O O . TRP A 1 214 ? 38.673 -1.638 -10.550 1.00 87.75 214 TRP A O 1
ATOM 1712 N N . TYR A 1 215 ? 39.940 0.202 -10.353 1.00 91.44 215 TYR A N 1
ATOM 1713 C CA . TYR A 1 215 ? 38.844 1.071 -9.897 1.00 91.44 215 TYR A CA 1
ATOM 1714 C C . TYR A 1 215 ? 37.883 1.489 -11.021 1.00 91.44 215 TYR A C 1
ATOM 1716 O O . TYR A 1 215 ? 36.781 1.933 -10.728 1.00 91.44 215 TYR A O 1
ATOM 1724 N N . ASP A 1 216 ? 38.275 1.360 -12.294 1.00 91.06 216 ASP A N 1
ATOM 1725 C CA . ASP A 1 216 ? 37.430 1.751 -13.431 1.00 91.06 216 ASP A CA 1
ATOM 1726 C C . ASP A 1 216 ? 36.547 0.598 -13.926 1.00 91.06 216 ASP A C 1
ATOM 1728 O O . ASP A 1 216 ? 35.683 0.819 -14.766 1.00 91.06 216 ASP A O 1
ATOM 1732 N N . LEU A 1 217 ? 36.748 -0.634 -13.442 1.00 88.50 217 LEU A N 1
ATOM 1733 C CA . LEU A 1 217 ? 36.130 -1.843 -14.005 1.00 88.50 217 LEU A CA 1
ATOM 1734 C C . LEU A 1 217 ? 34.606 -1.805 -14.039 1.00 88.50 217 LEU A C 1
ATOM 1736 O O . LEU A 1 217 ? 34.009 -2.284 -15.000 1.00 88.50 217 LEU A O 1
ATOM 1740 N N . ASP A 1 218 ? 33.988 -1.242 -13.004 1.00 88.31 218 ASP A N 1
ATOM 1741 C CA . ASP A 1 218 ? 32.532 -1.185 -12.890 1.00 88.31 218 ASP A CA 1
ATOM 1742 C C . ASP A 1 218 ? 31.899 -0.186 -13.862 1.00 88.31 218 ASP A C 1
ATOM 1744 O O . ASP A 1 218 ? 30.709 -0.296 -14.145 1.00 88.31 218 ASP A O 1
ATOM 1748 N N . GLU A 1 219 ? 32.690 0.729 -14.424 1.00 90.44 219 GLU A N 1
ATOM 1749 C CA . GLU A 1 219 ? 32.255 1.769 -15.361 1.00 90.44 219 GLU A CA 1
ATOM 1750 C C . GLU A 1 219 ? 33.016 1.727 -16.696 1.00 90.44 219 GLU A C 1
ATOM 1752 O O . GLU A 1 219 ? 32.863 2.626 -17.528 1.0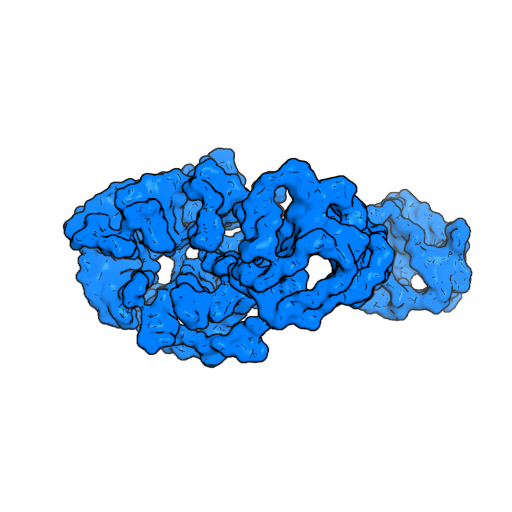0 90.44 219 GLU A O 1
ATOM 1757 N N . PHE A 1 220 ? 33.862 0.721 -16.923 1.00 93.06 220 PHE A N 1
ATOM 1758 C CA . PHE A 1 220 ? 34.664 0.629 -18.135 1.00 93.06 220 PHE A CA 1
ATOM 1759 C C . PHE A 1 220 ? 33.807 0.133 -19.300 1.00 93.06 220 PHE A C 1
ATOM 1761 O O . PHE A 1 220 ? 33.149 -0.908 -19.229 1.00 93.06 220 PHE A O 1
ATOM 1768 N N . GLN A 1 221 ? 33.843 0.877 -20.399 1.00 93.12 221 GLN A N 1
ATOM 1769 C CA . GLN A 1 221 ? 33.164 0.551 -21.641 1.00 93.12 221 GLN A CA 1
ATOM 1770 C C . GLN A 1 221 ? 34.155 0.595 -22.793 1.00 93.12 221 GLN A C 1
ATOM 1772 O O . GLN A 1 221 ? 34.842 1.597 -23.004 1.00 93.12 221 GLN A O 1
ATOM 1777 N N . PHE A 1 222 ? 34.174 -0.492 -23.557 1.00 94.75 222 PHE A N 1
ATOM 1778 C CA . PHE A 1 222 ? 34.811 -0.577 -24.864 1.00 94.75 222 PHE A CA 1
ATOM 1779 C C . PHE A 1 222 ? 33.732 -0.881 -25.899 1.00 94.75 222 PHE A C 1
ATOM 1781 O O . PHE A 1 222 ? 32.962 -1.814 -25.709 1.00 94.75 222 PHE A O 1
ATOM 1788 N N . GLU A 1 223 ? 33.642 -0.100 -26.969 1.00 94.19 223 GLU A N 1
ATOM 1789 C CA . GLU A 1 223 ? 32.532 -0.199 -27.923 1.00 94.19 223 GLU A CA 1
ATOM 1790 C C . GLU A 1 223 ? 32.967 0.084 -29.363 1.00 94.19 223 GLU A C 1
ATOM 1792 O O . GLU A 1 223 ? 33.928 0.819 -29.605 1.00 94.19 223 GLU A O 1
ATOM 1797 N N . GLN A 1 224 ? 32.228 -0.456 -30.335 1.00 94.12 224 GLN A N 1
ATOM 1798 C CA . GLN A 1 224 ? 32.439 -0.196 -31.761 1.00 94.12 224 GLN A CA 1
ATOM 1799 C C . GLN A 1 224 ? 31.785 1.126 -32.182 1.00 94.12 224 GLN A C 1
ATOM 1801 O O . GLN A 1 224 ? 30.726 1.141 -32.805 1.00 94.12 224 GLN A O 1
ATOM 1806 N N . ASN A 1 225 ? 32.413 2.242 -31.824 1.00 90.69 225 ASN A N 1
ATOM 1807 C CA . ASN A 1 225 ? 32.022 3.586 -32.241 1.00 90.69 225 ASN A CA 1
ATOM 1808 C C . ASN A 1 225 ? 33.259 4.478 -32.397 1.00 90.69 225 ASN A C 1
ATOM 1810 O O . ASN A 1 225 ? 34.299 4.242 -31.788 1.00 90.69 225 ASN A O 1
ATOM 1814 N N . SER A 1 226 ? 33.139 5.550 -33.182 1.00 90.69 226 SER A N 1
ATOM 1815 C CA . SER A 1 226 ? 34.201 6.559 -33.330 1.00 90.69 226 SER A CA 1
ATOM 1816 C C . SER A 1 226 ? 34.301 7.532 -32.152 1.00 90.69 226 SER A C 1
ATOM 1818 O O . SER A 1 226 ? 35.218 8.353 -32.123 1.00 90.69 226 SER A O 1
ATOM 1820 N N . ARG A 1 227 ? 33.361 7.466 -31.200 1.00 89.69 227 ARG A N 1
ATOM 1821 C CA . ARG A 1 227 ? 33.332 8.248 -29.960 1.00 89.69 227 ARG A CA 1
ATOM 1822 C C . ARG A 1 227 ? 32.685 7.426 -28.840 1.00 89.69 227 ARG A C 1
ATOM 1824 O O . ARG A 1 227 ? 31.712 6.731 -29.139 1.00 89.69 227 ARG A O 1
ATOM 1831 N N . PRO A 1 228 ? 33.141 7.573 -27.583 1.00 89.56 228 PRO A N 1
ATOM 1832 C CA . PRO A 1 228 ? 32.483 6.943 -26.448 1.00 89.56 228 PRO A CA 1
ATOM 1833 C C . PRO A 1 228 ? 31.051 7.459 -26.272 1.00 89.56 228 PRO A C 1
ATOM 1835 O O . PRO A 1 228 ? 30.791 8.657 -26.411 1.00 89.56 228 PRO A O 1
ATOM 1838 N N . THR A 1 229 ? 30.135 6.564 -25.931 1.00 89.31 229 THR A N 1
ATOM 1839 C CA . THR A 1 229 ? 28.748 6.854 -25.562 1.00 89.31 229 THR A CA 1
ATOM 1840 C C . THR A 1 229 ? 28.557 6.758 -24.045 1.00 89.31 229 THR A C 1
ATOM 1842 O O . THR A 1 229 ? 29.469 6.374 -23.310 1.00 89.31 229 THR A O 1
ATOM 1845 N N . SER A 1 230 ? 27.371 7.126 -23.545 1.00 88.88 230 SER A N 1
ATOM 1846 C CA . SER A 1 230 ? 27.013 6.929 -22.132 1.00 88.88 230 SER A CA 1
ATOM 1847 C C . SER A 1 230 ? 27.217 5.472 -21.723 1.00 88.88 230 SER A C 1
ATOM 1849 O O . SER A 1 230 ? 26.875 4.574 -22.493 1.00 88.88 230 SER A O 1
ATOM 1851 N N . TYR A 1 231 ? 27.746 5.252 -20.521 1.00 86.88 231 TYR A N 1
ATOM 1852 C CA . TYR A 1 231 ? 28.032 3.913 -20.018 1.00 86.88 231 TYR A CA 1
ATOM 1853 C C . TYR A 1 231 ? 26.787 3.011 -20.027 1.00 86.88 231 TYR A C 1
ATOM 1855 O O . TYR A 1 231 ? 25.702 3.417 -19.609 1.00 86.88 231 TYR A O 1
ATOM 1863 N N . GLU A 1 232 ? 26.972 1.781 -20.489 1.00 82.25 232 GLU A N 1
ATOM 1864 C CA . GLU A 1 232 ? 26.062 0.650 -20.368 1.00 82.25 232 GLU A CA 1
ATOM 1865 C C . GLU A 1 232 ? 26.866 -0.547 -19.853 1.00 82.25 232 GLU A C 1
ATOM 1867 O O . GLU A 1 232 ? 27.993 -0.801 -20.291 1.00 82.25 232 GLU A O 1
ATOM 1872 N N . LYS A 1 233 ? 26.293 -1.293 -18.908 1.00 77.31 233 LYS A N 1
ATOM 1873 C CA . LYS A 1 233 ? 26.911 -2.523 -18.411 1.00 77.31 233 LYS A CA 1
ATOM 1874 C C . LYS A 1 233 ? 27.012 -3.542 -19.552 1.00 77.31 233 LYS A C 1
ATOM 1876 O O . LYS A 1 233 ? 26.087 -3.662 -20.348 1.00 77.31 233 LYS A O 1
ATOM 1881 N N . PHE A 1 234 ? 28.103 -4.308 -19.605 1.00 80.44 234 PHE A N 1
ATOM 1882 C CA . PHE A 1 234 ? 28.193 -5.464 -20.500 1.00 80.44 234 PHE A CA 1
ATOM 1883 C C . PHE A 1 234 ? 26.988 -6.395 -20.316 1.00 80.44 234 PHE A C 1
ATOM 1885 O O . PHE A 1 234 ? 26.599 -6.726 -19.193 1.00 80.44 234 PHE A O 1
ATOM 1892 N N . GLY A 1 235 ? 26.403 -6.815 -21.430 1.00 75.38 235 GLY A N 1
ATOM 1893 C CA . GLY A 1 235 ? 25.223 -7.662 -21.454 1.00 75.38 235 GLY A CA 1
ATOM 1894 C C . GLY A 1 235 ? 24.821 -8.003 -22.880 1.00 75.38 235 GLY A C 1
ATOM 1895 O O . GLY A 1 235 ? 25.461 -7.585 -23.844 1.00 75.38 235 GLY A O 1
ATOM 1896 N N . TYR A 1 236 ? 23.748 -8.773 -23.013 1.00 70.69 236 TYR A N 1
ATOM 1897 C CA . TYR A 1 236 ? 23.170 -9.119 -24.303 1.00 70.69 236 TYR A CA 1
ATOM 1898 C C . TYR A 1 236 ? 21.862 -8.352 -24.513 1.00 70.69 236 TYR A C 1
ATOM 1900 O O . TYR A 1 236 ? 21.060 -8.220 -23.591 1.00 70.69 236 TYR A O 1
ATOM 1908 N N . VAL A 1 237 ? 21.636 -7.876 -25.733 1.00 61.94 237 VAL A N 1
ATOM 1909 C CA . VAL A 1 237 ? 20.401 -7.222 -26.169 1.00 61.94 237 VAL A CA 1
ATOM 1910 C C . VAL A 1 237 ? 19.649 -8.136 -27.129 1.00 61.94 237 VAL A C 1
ATOM 1912 O O . VAL A 1 237 ? 20.246 -8.791 -27.980 1.00 61.94 237 VAL A O 1
ATOM 1915 N N . ILE A 1 238 ? 18.327 -8.188 -27.006 1.00 62.62 238 ILE A N 1
ATOM 1916 C CA . ILE A 1 238 ? 17.467 -8.930 -27.932 1.00 62.62 238 ILE A CA 1
ATOM 1917 C C . ILE A 1 238 ? 16.857 -7.913 -28.886 1.00 62.62 238 ILE A C 1
ATOM 1919 O O . ILE A 1 238 ? 16.109 -7.025 -28.466 1.00 62.62 238 ILE A O 1
ATOM 1923 N N . ASP A 1 239 ? 17.191 -8.023 -30.168 1.00 48.66 239 ASP A N 1
ATOM 1924 C CA . ASP A 1 239 ? 16.692 -7.081 -31.162 1.00 48.66 239 ASP A CA 1
ATOM 1925 C C . ASP A 1 239 ? 15.173 -7.269 -31.334 1.00 48.66 239 ASP A C 1
ATOM 1927 O O . ASP A 1 239 ? 14.693 -8.387 -31.522 1.00 48.66 239 ASP A O 1
ATOM 1931 N N . LYS A 1 240 ? 14.402 -6.176 -31.259 1.00 45.50 240 LYS A N 1
ATOM 1932 C CA . LYS A 1 240 ? 12.923 -6.168 -31.338 1.00 45.50 240 LYS A CA 1
ATOM 1933 C C . LYS A 1 240 ? 12.181 -6.913 -30.216 1.00 45.50 240 LYS A C 1
ATOM 1935 O O . LYS A 1 240 ? 11.033 -7.315 -30.431 1.00 45.50 240 LYS A O 1
ATOM 1940 N N . LEU A 1 241 ? 12.760 -7.049 -29.017 1.00 45.16 241 LEU A N 1
ATOM 1941 C CA . LEU A 1 241 ? 11.978 -7.456 -27.845 1.00 45.16 241 LEU A CA 1
ATOM 1942 C C . LEU A 1 241 ? 10.933 -6.376 -27.531 1.00 45.16 241 LEU A C 1
ATOM 1944 O O . LEU A 1 241 ? 11.193 -5.395 -26.838 1.00 45.16 241 LEU A O 1
ATOM 1948 N N . LEU A 1 242 ? 9.734 -6.553 -28.076 1.00 38.31 242 LEU A N 1
ATOM 1949 C CA . LEU A 1 242 ? 8.595 -5.707 -27.776 1.00 38.31 242 LEU A CA 1
ATOM 1950 C C . LEU A 1 242 ? 7.996 -6.198 -26.454 1.00 38.31 242 LEU A C 1
ATOM 1952 O O . LEU A 1 242 ? 7.076 -7.016 -26.443 1.00 38.31 242 LEU A O 1
ATOM 1956 N N . ILE A 1 243 ? 8.524 -5.715 -25.328 1.00 42.62 243 ILE A N 1
ATOM 1957 C CA . ILE A 1 243 ? 7.803 -5.810 -24.058 1.00 42.62 243 ILE A CA 1
ATOM 1958 C C . ILE A 1 243 ? 6.625 -4.849 -24.184 1.00 42.62 243 ILE A C 1
ATOM 1960 O O . ILE A 1 243 ? 6.754 -3.648 -23.956 1.00 42.62 243 ILE A O 1
ATOM 1964 N N . LYS A 1 244 ? 5.463 -5.365 -24.591 1.00 32.69 244 LYS A N 1
ATOM 1965 C CA . LYS A 1 244 ? 4.224 -4.657 -24.297 1.00 32.69 244 LYS A CA 1
ATOM 1966 C C . LYS A 1 244 ? 4.048 -4.749 -22.788 1.00 32.69 244 LYS A C 1
ATOM 1968 O O . LYS A 1 244 ? 3.576 -5.762 -22.283 1.00 32.69 244 LYS A O 1
ATOM 1973 N N . THR A 1 245 ? 4.363 -3.674 -22.072 1.00 34.53 245 THR A N 1
ATOM 1974 C CA . THR A 1 245 ? 3.454 -3.287 -20.995 1.00 34.53 245 THR A CA 1
ATOM 1975 C C . THR A 1 245 ? 2.091 -3.258 -21.667 1.00 34.53 245 THR A C 1
ATOM 1977 O O . THR A 1 245 ? 1.917 -2.521 -22.640 1.00 34.53 245 THR A O 1
ATOM 1980 N N . ASN A 1 246 ? 1.174 -4.154 -21.298 1.00 39.75 246 ASN A N 1
ATOM 1981 C CA . ASN A 1 246 ? -0.194 -4.025 -21.773 1.00 39.75 246 ASN A CA 1
ATOM 1982 C C . ASN A 1 246 ? -0.577 -2.575 -21.472 1.00 39.75 246 ASN A C 1
ATOM 1984 O O . ASN A 1 246 ? -0.604 -2.202 -20.301 1.00 39.75 246 ASN A O 1
ATOM 1988 N N . ASN A 1 247 ? -0.773 -1.751 -22.507 1.00 40.25 247 ASN A N 1
ATOM 1989 C CA . ASN A 1 247 ? -1.414 -0.452 -22.364 1.00 40.25 247 ASN A CA 1
ATOM 1990 C C . ASN A 1 247 ? -2.857 -0.775 -21.973 1.00 40.25 247 ASN A C 1
ATOM 1992 O O . ASN A 1 247 ? -3.756 -0.769 -22.810 1.00 40.25 247 ASN A O 1
ATOM 1996 N N . LEU A 1 248 ? -3.046 -1.201 -20.724 1.00 47.50 248 LEU A N 1
ATOM 1997 C CA . LEU A 1 248 ? -4.339 -1.201 -20.085 1.00 47.50 248 LEU A CA 1
ATOM 1998 C C . LEU A 1 248 ? -4.802 0.255 -20.138 1.00 47.50 248 LEU A C 1
ATOM 2000 O O . LEU A 1 248 ? -3.967 1.140 -19.931 1.00 47.50 248 LEU A O 1
ATOM 2004 N N . PRO A 1 249 ? -6.076 0.515 -20.462 1.00 53.41 249 PRO A N 1
ATOM 2005 C CA . PRO A 1 249 ? -6.604 1.867 -20.401 1.00 53.41 249 PRO A CA 1
ATOM 2006 C C . PRO A 1 249 ? -6.295 2.436 -19.012 1.00 53.41 249 PRO A C 1
ATOM 2008 O O . PRO A 1 249 ? -6.756 1.922 -17.991 1.00 53.41 249 PRO A O 1
ATOM 2011 N N . THR A 1 250 ? -5.422 3.441 -18.981 1.00 65.00 250 THR A N 1
ATOM 2012 C CA . THR A 1 250 ? -5.044 4.144 -17.758 1.00 65.00 250 THR A CA 1
ATOM 2013 C C . THR A 1 250 ? -6.131 5.157 -17.481 1.00 65.00 250 THR A C 1
ATOM 2015 O O . THR A 1 250 ? -6.500 5.927 -18.372 1.00 65.00 250 THR A O 1
ATOM 2018 N N . LYS A 1 251 ? -6.641 5.184 -16.251 1.00 83.94 251 LYS A N 1
ATOM 2019 C CA . LYS A 1 251 ? -7.580 6.233 -15.875 1.00 83.94 251 LYS A CA 1
ATOM 2020 C C . LYS A 1 251 ? -6.835 7.476 -15.424 1.00 83.94 251 LYS A C 1
ATOM 2022 O O . LYS A 1 251 ? -5.922 7.389 -14.608 1.00 83.94 251 LYS A O 1
ATOM 2027 N N . TYR A 1 252 ? -7.274 8.633 -15.898 1.00 84.69 252 TYR A N 1
ATOM 2028 C CA . TYR A 1 252 ? -6.700 9.922 -15.522 1.00 84.69 252 TYR A CA 1
ATOM 2029 C C . TYR A 1 252 ? -7.694 10.744 -14.698 1.00 84.69 252 TYR A C 1
ATOM 2031 O O . TYR A 1 252 ? -8.878 10.791 -15.052 1.00 84.69 252 TYR A O 1
ATOM 2039 N N . PRO A 1 253 ? -7.239 11.397 -13.615 1.00 91.50 253 PRO A N 1
ATOM 2040 C CA . PRO A 1 253 ? -8.083 12.259 -12.807 1.00 91.50 253 PRO A CA 1
ATOM 2041 C C . PRO A 1 253 ? -8.374 13.575 -13.532 1.00 91.50 253 PRO A C 1
ATOM 2043 O O . PRO A 1 253 ? -7.481 14.219 -14.087 1.00 91.50 253 PRO A O 1
ATOM 2046 N N . VAL A 1 254 ? -9.631 14.001 -13.480 1.00 89.56 254 VAL A N 1
ATOM 2047 C CA . VAL A 1 254 ? -10.082 15.316 -13.929 1.00 89.56 254 VAL A CA 1
ATOM 2048 C C . VAL A 1 254 ? -11.008 15.914 -12.856 1.00 89.56 254 VAL A C 1
ATOM 2050 O O . VAL A 1 254 ? -12.063 15.334 -12.573 1.00 89.56 254 VAL A O 1
ATOM 2053 N N . PRO A 1 255 ? -10.652 17.077 -12.275 1.00 89.75 255 PRO A N 1
ATOM 2054 C CA . PRO A 1 255 ? -9.392 17.804 -12.477 1.00 89.75 255 PRO A CA 1
ATOM 2055 C C . PRO A 1 255 ? -8.177 17.029 -11.930 1.00 89.75 255 PRO A C 1
ATOM 2057 O O . PRO A 1 255 ? -8.323 16.143 -11.095 1.00 89.75 255 PRO A O 1
ATOM 2060 N N . ALA A 1 256 ? -6.973 17.368 -12.401 1.00 89.75 256 ALA A N 1
ATOM 2061 C CA . ALA A 1 256 ? -5.740 16.734 -11.923 1.00 89.75 256 ALA A CA 1
ATOM 2062 C C . ALA A 1 256 ? -5.352 17.168 -10.498 1.00 89.75 256 ALA A C 1
ATOM 2064 O O . ALA A 1 256 ? -4.665 16.427 -9.815 1.00 89.75 256 ALA A O 1
ATOM 2065 N N . ILE A 1 257 ? -5.800 18.349 -10.059 1.00 93.56 257 ILE A N 1
ATOM 2066 C CA . ILE A 1 257 ? -5.637 18.876 -8.699 1.00 93.56 257 ILE A CA 1
ATOM 2067 C C . ILE A 1 257 ? -7.027 19.171 -8.141 1.00 93.56 257 ILE A C 1
ATOM 2069 O O . ILE A 1 257 ? -7.881 19.693 -8.864 1.00 93.56 257 ILE A O 1
ATOM 2073 N N . VAL A 1 258 ? -7.255 18.827 -6.877 1.00 94.25 258 VAL A N 1
ATOM 2074 C CA . VAL A 1 258 ? -8.540 19.047 -6.197 1.00 94.25 258 VAL A CA 1
ATOM 2075 C C . VAL A 1 258 ? -8.573 20.396 -5.485 1.00 94.25 258 VAL A C 1
ATOM 2077 O O . VAL A 1 258 ? -7.532 20.930 -5.120 1.00 94.25 258 VAL A O 1
ATOM 2080 N N . SER A 1 259 ? -9.778 20.931 -5.277 1.00 94.56 259 SER A N 1
ATOM 2081 C CA . SER A 1 259 ? -10.001 22.022 -4.326 1.00 94.56 259 SER A CA 1
ATOM 2082 C C . SER A 1 259 ? -10.302 21.424 -2.960 1.00 94.56 259 SER A C 1
ATOM 2084 O O . SER A 1 259 ? -11.182 20.567 -2.835 1.00 94.56 259 SER A O 1
ATOM 2086 N N . GLU A 1 260 ? -9.606 21.901 -1.943 1.00 94.06 260 GLU A N 1
ATOM 2087 C CA . GLU A 1 260 ? -9.744 21.452 -0.567 1.00 94.06 260 GLU A CA 1
ATOM 2088 C C . GLU A 1 260 ? -10.461 22.468 0.328 1.00 94.06 260 GLU A C 1
ATOM 2090 O O . GLU A 1 260 ? -10.396 23.682 0.132 1.00 94.06 260 GLU A O 1
ATOM 2095 N N . GLU A 1 261 ? -11.113 21.957 1.366 1.00 95.19 261 GLU A N 1
ATOM 2096 C CA . GLU A 1 261 ? -11.511 22.713 2.545 1.00 95.19 261 GLU A CA 1
ATOM 2097 C C . GLU A 1 261 ? -10.651 22.254 3.727 1.00 95.19 261 GLU A C 1
ATOM 2099 O O . GLU A 1 261 ? -10.688 21.082 4.107 1.00 95.19 261 GLU A O 1
ATOM 2104 N N . ILE A 1 262 ? -9.909 23.179 4.340 1.00 92.56 262 ILE A N 1
ATOM 2105 C CA . ILE A 1 262 ? -9.132 22.927 5.560 1.00 92.56 262 ILE A CA 1
ATOM 2106 C C . ILE A 1 262 ? -9.721 23.763 6.691 1.00 92.56 262 ILE A C 1
ATOM 2108 O O . ILE A 1 262 ? -9.776 24.991 6.608 1.00 92.56 262 ILE A O 1
ATOM 2112 N N . TYR A 1 263 ? -10.176 23.112 7.759 1.00 93.12 263 TYR A N 1
ATOM 2113 C CA . TYR A 1 263 ? -10.844 23.799 8.865 1.00 93.12 263 TYR A CA 1
ATOM 2114 C C . TYR A 1 263 ? -10.610 23.115 10.216 1.00 93.12 263 TYR A C 1
ATOM 2116 O O . TYR A 1 263 ? -10.257 21.940 10.304 1.00 93.12 263 TYR A O 1
ATOM 2124 N N . ARG A 1 264 ? -10.799 23.875 11.303 1.00 90.50 264 ARG A N 1
ATOM 2125 C CA . ARG A 1 264 ? -10.724 23.368 12.683 1.00 90.50 264 ARG A CA 1
ATOM 2126 C C . ARG A 1 264 ? -12.115 23.184 13.256 1.00 90.50 264 ARG A C 1
ATOM 2128 O O . ARG A 1 264 ? -12.968 24.050 13.086 1.00 90.50 264 ARG A O 1
ATOM 2135 N N . VAL A 1 265 ? -12.295 22.118 14.029 1.00 85.12 265 VAL A N 1
ATOM 2136 C CA . VAL A 1 265 ? -13.559 21.818 14.718 1.00 85.12 265 VAL A CA 1
ATOM 2137 C C . VAL A 1 265 ? -13.381 21.899 16.240 1.00 85.12 265 VAL A C 1
ATOM 2139 O O . VAL A 1 265 ? -13.641 20.960 16.987 1.00 85.12 265 VAL A O 1
ATOM 2142 N N . GLY A 1 266 ? -12.889 23.050 16.711 1.00 81.50 266 GLY A N 1
ATOM 2143 C CA . GLY A 1 266 ? -12.647 23.316 18.133 1.00 81.50 266 GLY A CA 1
ATOM 2144 C C . GLY A 1 266 ? -11.356 22.683 18.668 1.00 81.50 266 GLY A C 1
ATOM 2145 O O . GLY A 1 266 ? -10.266 22.953 18.154 1.00 81.50 266 GLY A O 1
ATOM 2146 N N . ASN A 1 267 ? -11.484 21.896 19.743 1.00 78.56 267 ASN A N 1
ATOM 2147 C CA . ASN A 1 267 ? -10.384 21.173 20.393 1.00 78.56 267 ASN A CA 1
ATOM 2148 C C . ASN A 1 267 ? -9.668 20.209 19.432 1.00 78.56 267 ASN A C 1
ATOM 2150 O O . ASN A 1 267 ? -10.179 19.905 18.357 1.00 78.56 267 ASN A O 1
ATOM 2154 N N . THR A 1 268 ? -8.501 19.690 19.825 1.00 81.19 268 THR A N 1
ATOM 2155 C CA . THR A 1 268 ? -7.798 18.673 19.031 1.00 81.19 268 THR A CA 1
ATOM 2156 C C . THR A 1 268 ? -8.665 17.419 18.911 1.00 81.19 268 THR A C 1
ATOM 2158 O O . THR A 1 268 ? -8.948 16.743 19.905 1.00 81.19 268 THR A O 1
ATOM 2161 N N . LYS A 1 269 ? -9.096 17.133 17.681 1.00 87.25 269 LYS A N 1
ATOM 2162 C CA . LYS A 1 269 ? -9.833 15.930 17.295 1.00 87.25 269 LYS A CA 1
ATOM 2163 C C . LYS A 1 269 ? -9.055 15.195 16.219 1.00 87.25 269 LYS A C 1
ATOM 2165 O O . LYS A 1 269 ? -8.360 15.822 15.420 1.00 87.25 269 LYS A O 1
ATOM 2170 N N . SER A 1 270 ? -9.204 13.881 16.193 1.00 88.50 270 SER A N 1
ATOM 2171 C CA . SER A 1 270 ? -8.593 13.036 15.181 1.00 88.50 270 SER A CA 1
ATOM 2172 C C . SER A 1 270 ? -9.635 12.094 14.596 1.00 88.50 270 SER A C 1
ATOM 2174 O O . SER A 1 270 ? -10.100 11.149 15.234 1.00 88.50 270 SER A O 1
ATOM 2176 N N . VAL A 1 271 ? -10.010 12.403 13.359 1.00 89.88 271 VAL A N 1
ATOM 2177 C CA . VAL A 1 271 ? -10.814 11.563 12.484 1.00 89.88 271 VAL A CA 1
ATOM 2178 C C . VAL A 1 271 ? -9.996 10.319 12.185 1.00 89.88 271 VAL A C 1
ATOM 2180 O O . VAL A 1 271 ? -8.923 10.409 11.591 1.00 89.88 271 VAL A O 1
ATOM 2183 N N . SER A 1 272 ? -10.493 9.178 12.640 1.00 87.06 272 SER A N 1
ATOM 2184 C CA . SER A 1 272 ? -9.747 7.916 12.611 1.00 87.06 272 SER A CA 1
ATOM 2185 C C . SER A 1 272 ? -10.439 6.852 11.766 1.00 87.06 272 SER A C 1
ATOM 2187 O O . SER A 1 272 ? -9.780 5.937 11.290 1.00 87.06 272 SER A O 1
ATOM 2189 N N . TYR A 1 273 ? -11.752 6.978 11.549 1.00 91.38 273 TYR A N 1
ATOM 2190 C CA . TYR A 1 273 ? -12.532 5.967 10.845 1.00 91.38 273 TYR A CA 1
ATOM 2191 C C . TYR A 1 273 ? -13.754 6.562 10.140 1.00 91.38 273 TYR A C 1
ATOM 2193 O O . TYR A 1 273 ? -14.333 7.547 10.599 1.00 91.38 273 TYR A O 1
ATOM 2201 N N . VAL A 1 274 ? -14.146 5.937 9.031 1.00 93.00 274 VAL A N 1
ATOM 2202 C CA . VAL A 1 274 ? -15.420 6.152 8.342 1.00 93.00 274 VAL A CA 1
ATOM 2203 C C . VAL A 1 274 ? -16.116 4.800 8.273 1.00 93.00 274 VAL A C 1
ATOM 2205 O O . VAL A 1 274 ? -15.518 3.830 7.813 1.00 93.00 274 VAL A O 1
ATOM 2208 N N . ASP A 1 275 ? -17.351 4.713 8.761 1.00 91.12 275 ASP A N 1
ATOM 2209 C CA . ASP A 1 275 ? -18.097 3.454 8.723 1.00 91.12 275 ASP A CA 1
ATOM 2210 C C . ASP A 1 275 ? -18.797 3.205 7.377 1.00 91.12 275 ASP A C 1
ATOM 2212 O O . ASP A 1 275 ? -18.788 4.038 6.470 1.00 91.12 275 ASP A O 1
ATOM 2216 N N . ASN A 1 276 ? -19.434 2.039 7.245 1.00 85.94 276 ASN A N 1
ATOM 2217 C CA . ASN A 1 276 ? -20.103 1.626 6.008 1.00 85.94 276 ASN A CA 1
ATOM 2218 C C . ASN A 1 276 ? -21.292 2.526 5.616 1.00 85.94 276 ASN A C 1
ATOM 2220 O O . ASN A 1 276 ? -21.698 2.516 4.454 1.00 85.94 276 ASN A O 1
ATOM 2224 N N . ASN A 1 277 ? -21.850 3.294 6.557 1.00 87.56 277 ASN A N 1
ATOM 2225 C CA . ASN A 1 277 ? -22.904 4.276 6.290 1.00 87.56 277 ASN A CA 1
ATOM 2226 C C . ASN A 1 277 ? -22.325 5.651 5.926 1.00 87.56 277 ASN A C 1
ATOM 2228 O O . ASN A 1 277 ? -23.071 6.562 5.572 1.00 87.56 277 ASN A O 1
ATOM 2232 N N . GLY A 1 278 ? -21.002 5.803 5.996 1.00 89.69 278 GLY A N 1
ATOM 2233 C CA . GLY A 1 278 ? -20.308 7.059 5.788 1.00 89.69 278 GLY A CA 1
ATOM 2234 C C . GLY A 1 278 ? -20.213 7.920 7.051 1.00 89.69 278 GLY A C 1
ATOM 2235 O O . GLY A 1 278 ? -19.768 9.061 6.973 1.00 89.69 278 GLY A O 1
ATOM 2236 N N . VAL A 1 279 ? -20.577 7.438 8.234 1.00 94.25 279 VAL A N 1
ATOM 2237 C CA . VAL A 1 279 ? -20.404 8.260 9.438 1.00 94.25 279 VAL A CA 1
ATOM 2238 C C . VAL A 1 279 ? -18.916 8.384 9.747 1.00 94.25 279 VAL A C 1
ATOM 2240 O O . VAL A 1 279 ? -18.178 7.398 9.747 1.00 94.25 279 VAL A O 1
ATOM 2243 N N . ILE A 1 280 ? -18.470 9.609 10.005 1.00 95.25 280 ILE A N 1
ATOM 2244 C CA . ILE A 1 280 ? -17.092 9.931 10.366 1.00 95.25 280 ILE A CA 1
ATOM 2245 C C . ILE A 1 280 ? -16.955 9.812 11.876 1.00 95.25 280 ILE A C 1
ATOM 2247 O O . ILE A 1 280 ? -17.702 10.446 12.617 1.00 95.25 280 ILE A O 1
ATOM 2251 N N . TRP A 1 281 ? -15.963 9.058 12.327 1.00 94.75 281 TRP A N 1
ATOM 2252 C CA . TRP A 1 281 ? -15.698 8.787 13.731 1.00 94.75 281 TRP A CA 1
ATOM 2253 C C . TRP A 1 281 ? -14.369 9.401 14.160 1.00 94.75 281 TRP A C 1
ATOM 2255 O O . TRP A 1 281 ? -13.337 9.250 13.493 1.00 94.75 281 TRP A O 1
ATOM 2265 N N . ALA A 1 282 ? -14.396 10.102 15.289 1.00 93.62 282 ALA A N 1
ATOM 2266 C CA . ALA A 1 282 ? -13.245 10.810 15.821 1.00 93.62 282 ALA A CA 1
ATOM 2267 C C . ALA A 1 282 ? -13.065 10.576 17.318 1.00 93.62 282 ALA A C 1
ATOM 2269 O O . ALA A 1 282 ? -14.026 10.422 18.071 1.00 93.62 282 ALA A O 1
ATOM 2270 N N . THR A 1 283 ? -11.813 10.623 17.757 1.00 91.88 283 THR A N 1
ATOM 2271 C CA . THR A 1 283 ? -11.466 10.762 19.172 1.00 91.88 283 THR A CA 1
ATOM 2272 C C . THR A 1 283 ? -11.060 12.200 19.466 1.00 91.88 283 THR A C 1
ATOM 2274 O O . THR A 1 283 ? -10.700 12.979 18.575 1.00 91.88 283 THR A O 1
ATOM 2277 N N . THR A 1 284 ? -11.121 12.571 20.740 1.00 91.19 284 THR A N 1
ATOM 2278 C CA . THR A 1 284 ? -10.746 13.907 21.206 1.00 91.19 284 THR A CA 1
ATOM 2279 C C . THR A 1 284 ? -9.694 13.830 22.299 1.00 91.19 284 THR A C 1
ATOM 2281 O O . THR A 1 284 ? -9.614 12.845 23.032 1.00 91.19 284 THR A O 1
ATOM 2284 N N . SER A 1 285 ? -8.960 14.925 22.501 1.00 88.44 285 SER A N 1
ATOM 2285 C CA . SER A 1 285 ? -8.039 15.076 23.638 1.00 88.44 285 SER A CA 1
ATOM 2286 C C . SER A 1 285 ? -8.719 15.042 25.021 1.00 88.44 285 SER A C 1
ATOM 2288 O O . SER A 1 285 ? -8.039 15.179 26.031 1.00 88.44 285 SER A O 1
ATOM 2290 N N . PHE A 1 286 ? -10.046 14.891 25.081 1.00 91.56 286 PHE A N 1
ATOM 2291 C CA . PHE A 1 286 ? -10.857 14.817 26.302 1.00 91.56 286 PHE A CA 1
ATOM 2292 C C . PHE A 1 286 ? -11.446 13.418 26.522 1.00 91.56 286 PHE A C 1
ATOM 2294 O O . PHE A 1 286 ? -12.468 13.283 27.193 1.00 91.56 286 PHE A O 1
ATOM 2301 N N . ASN A 1 287 ? -10.836 12.385 25.930 1.00 94.12 287 ASN A N 1
ATOM 2302 C CA . ASN A 1 287 ? -11.243 10.986 26.084 1.00 94.12 287 ASN A CA 1
ATOM 2303 C C . ASN A 1 287 ? -12.691 10.704 25.641 1.00 94.12 287 ASN A C 1
ATOM 2305 O O . ASN A 1 287 ? -13.365 9.826 26.178 1.00 94.12 287 ASN A O 1
ATOM 2309 N N . LYS A 1 288 ? -13.181 11.462 24.652 1.00 94.69 288 LYS A N 1
ATOM 2310 C CA . LYS A 1 288 ? -14.500 11.251 24.033 1.00 94.69 288 LYS A CA 1
ATOM 2311 C C . LYS A 1 288 ? -14.366 10.641 22.650 1.00 94.69 288 LYS A C 1
ATOM 2313 O O . LYS A 1 288 ? -13.460 11.025 21.905 1.00 94.69 288 LYS A O 1
ATOM 2318 N N . VAL A 1 289 ? -15.321 9.782 22.313 1.00 95.75 289 VAL A N 1
ATOM 2319 C CA . VAL A 1 289 ? -15.600 9.336 20.948 1.00 95.75 289 VAL A CA 1
ATOM 2320 C C . VAL A 1 289 ? -16.778 10.137 20.415 1.00 95.75 289 VAL A C 1
ATOM 2322 O O . VAL A 1 289 ? -17.820 10.248 21.067 1.00 95.75 289 VAL A O 1
ATOM 2325 N N . GLU A 1 290 ? -16.602 10.706 19.234 1.00 95.56 290 GLU A N 1
ATOM 2326 C CA . GLU A 1 290 ? -17.586 11.541 18.560 1.00 95.56 290 GLU A CA 1
ATOM 2327 C C . GLU A 1 290 ? -17.850 11.039 17.142 1.00 95.56 290 GLU A C 1
ATOM 2329 O O . GLU A 1 290 ? -16.981 10.423 16.519 1.00 95.56 290 GLU A O 1
ATOM 2334 N N . SER A 1 291 ? -19.034 11.349 16.619 1.00 95.75 291 SER A N 1
ATOM 2335 C CA . SER A 1 291 ? -19.421 11.050 15.242 1.00 95.75 291 SER A CA 1
ATOM 2336 C C . SER A 1 291 ? -19.891 12.297 14.496 1.00 95.75 291 SER A C 1
ATOM 2338 O O . SER A 1 291 ? -20.409 13.235 15.107 1.00 95.75 291 SER A O 1
ATOM 2340 N N . SER A 1 292 ? -19.741 12.306 13.173 1.00 95.25 292 SER A N 1
ATOM 2341 C CA . SER A 1 292 ? -20.189 13.389 12.296 1.00 95.25 292 SER A CA 1
ATOM 2342 C C . SER A 1 292 ? -20.585 12.877 10.912 1.00 95.25 292 SER A C 1
ATOM 2344 O O . SER A 1 292 ? -19.941 11.990 10.361 1.00 95.25 292 SER A O 1
ATOM 2346 N N . GLU A 1 293 ? -21.616 13.480 10.324 1.00 93.81 293 GLU A N 1
ATOM 2347 C CA . GLU A 1 293 ? -22.039 13.195 8.945 1.00 93.81 293 GLU A CA 1
ATOM 2348 C C . GLU A 1 293 ? -21.300 14.045 7.907 1.00 93.81 293 GLU A C 1
ATOM 2350 O O . GLU A 1 293 ? -21.185 13.652 6.753 1.00 93.81 293 GLU A O 1
ATOM 2355 N N . ASP A 1 294 ? -20.798 15.218 8.289 1.00 91.19 294 ASP A N 1
ATOM 2356 C CA . ASP A 1 294 ? -20.202 16.190 7.364 1.00 91.19 294 ASP A CA 1
ATOM 2357 C C . ASP A 1 294 ? -18.735 16.512 7.684 1.00 91.19 294 ASP A C 1
ATOM 2359 O O . ASP A 1 294 ? -18.043 17.142 6.877 1.00 91.19 294 ASP A O 1
ATOM 2363 N N . GLY A 1 295 ? -18.243 16.048 8.834 1.00 91.44 295 GLY A N 1
ATOM 2364 C CA . GLY A 1 295 ? -16.913 16.336 9.358 1.00 91.44 295 GLY A CA 1
ATOM 2365 C C . GLY A 1 295 ? -16.799 17.717 10.002 1.00 91.44 295 GLY A C 1
ATOM 2366 O O . GLY A 1 295 ? -15.703 18.095 10.395 1.00 91.44 295 GLY A O 1
ATOM 2367 N N . LYS A 1 296 ? -17.899 18.467 10.135 1.00 91.94 296 LYS A N 1
ATOM 2368 C CA . LYS A 1 296 ? -17.962 19.806 10.752 1.00 91.94 296 LYS A CA 1
ATOM 2369 C C . LYS A 1 296 ? -18.759 19.787 12.050 1.00 91.94 296 LYS A C 1
ATOM 2371 O O . LYS A 1 296 ? -18.364 20.424 13.024 1.00 91.94 296 LYS A O 1
ATOM 2376 N N . ASN A 1 297 ? -19.861 19.049 12.076 1.00 93.19 297 ASN A N 1
ATOM 2377 C CA . ASN A 1 297 ? -20.773 18.964 13.205 1.00 93.19 297 ASN A CA 1
ATOM 2378 C C . ASN A 1 297 ? -20.596 17.609 13.891 1.00 93.19 297 ASN A C 1
ATOM 2380 O O . ASN A 1 297 ? -21.114 16.597 13.417 1.00 93.19 297 ASN A O 1
ATOM 2384 N N . PHE A 1 298 ? -19.829 17.584 14.983 1.00 94.44 298 PHE A N 1
ATOM 2385 C CA . PHE A 1 298 ? -19.585 16.371 15.763 1.00 94.44 298 PHE A CA 1
ATOM 2386 C C . PHE A 1 298 ? -20.495 16.290 16.984 1.00 94.44 298 PHE A C 1
ATOM 2388 O O . PHE A 1 298 ? -20.721 17.285 17.673 1.00 94.44 298 PHE A O 1
ATOM 2395 N N . THR A 1 299 ? -20.965 15.080 17.273 1.00 95.81 299 THR A N 1
ATOM 2396 C CA . THR A 1 299 ? -21.749 14.759 18.468 1.00 95.81 299 THR A CA 1
ATOM 2397 C C . THR A 1 299 ? -21.010 13.720 19.297 1.00 95.81 299 THR A C 1
ATOM 2399 O O . THR A 1 299 ? -20.487 12.753 18.748 1.00 95.81 299 THR A O 1
ATOM 2402 N N . VAL A 1 300 ? -20.969 13.904 20.619 1.00 95.94 300 VAL A N 1
ATOM 2403 C CA . VAL A 1 300 ? -20.403 12.910 21.542 1.00 95.94 300 VAL A CA 1
ATOM 2404 C C . VAL A 1 300 ? -21.272 11.662 21.537 1.00 95.94 300 VAL A C 1
ATOM 2406 O O . VAL A 1 300 ? -22.461 11.733 21.834 1.00 95.94 300 VAL A O 1
ATOM 2409 N N . VAL A 1 301 ? -20.655 10.526 21.217 1.00 96.38 301 VAL A N 1
ATOM 2410 C CA . VAL A 1 301 ? -21.301 9.210 21.209 1.00 96.38 301 VAL A CA 1
ATOM 2411 C C . VAL A 1 301 ? -20.950 8.427 22.465 1.00 96.38 301 VAL A C 1
ATOM 2413 O O . VAL A 1 301 ? -21.806 7.732 23.002 1.00 96.38 301 VAL A O 1
ATOM 2416 N N . PHE A 1 302 ? -19.710 8.538 22.948 1.00 96.94 302 PHE A N 1
ATOM 2417 C CA . PHE A 1 302 ? -19.268 7.783 24.116 1.00 96.94 302 PHE A CA 1
ATOM 2418 C C . PHE A 1 302 ? -18.186 8.520 24.913 1.00 96.94 302 PHE A C 1
ATOM 2420 O O . PHE A 1 302 ? -17.323 9.202 24.350 1.00 96.94 302 PHE A O 1
ATOM 2427 N N . ASP A 1 303 ? -18.232 8.366 26.236 1.00 96.56 303 ASP A N 1
ATOM 2428 C CA . ASP A 1 303 ? -17.242 8.889 27.174 1.00 96.56 303 ASP A CA 1
ATOM 2429 C C . ASP A 1 303 ? -16.363 7.761 27.712 1.00 96.56 303 ASP A C 1
ATOM 2431 O O . ASP A 1 303 ? -16.811 6.945 28.515 1.00 96.56 303 ASP A O 1
ATOM 2435 N N . VAL A 1 304 ? -15.100 7.738 27.291 1.00 96.81 304 VAL A N 1
ATOM 2436 C CA . VAL A 1 304 ? -14.149 6.688 27.679 1.00 96.81 304 VAL A CA 1
ATOM 2437 C C . VAL A 1 304 ? -13.533 6.970 29.051 1.00 96.81 304 VAL A C 1
ATOM 2439 O O . VAL A 1 304 ? -13.025 6.055 29.689 1.00 96.81 304 VAL A O 1
ATOM 2442 N N . THR A 1 305 ? -13.623 8.206 29.556 1.00 96.75 305 THR A N 1
ATOM 2443 C CA . THR A 1 305 ? -12.963 8.649 30.801 1.00 96.75 305 THR A CA 1
ATOM 2444 C C . THR A 1 305 ? -13.152 7.705 31.999 1.00 96.75 305 THR A C 1
ATOM 2446 O O . THR A 1 305 ? -12.154 7.424 32.658 1.00 96.75 305 THR A O 1
ATOM 2449 N N . PRO A 1 306 ? -14.357 7.166 32.291 1.00 97.50 306 PRO A N 1
ATOM 2450 C CA . PRO A 1 306 ? -14.557 6.277 33.443 1.00 97.50 306 PRO A CA 1
ATOM 2451 C C . PRO A 1 306 ? -13.813 4.933 33.366 1.00 97.50 306 PRO A C 1
ATOM 2453 O O . PRO A 1 306 ? -13.742 4.230 34.369 1.00 97.50 306 PRO A O 1
ATOM 2456 N N . TYR A 1 307 ? -13.294 4.564 32.191 1.00 97.25 307 TYR A N 1
ATOM 2457 C CA . TYR A 1 307 ? -12.635 3.279 31.916 1.00 97.25 307 TYR A CA 1
ATOM 2458 C C . TYR A 1 307 ? -11.102 3.394 31.831 1.00 97.25 307 TYR A C 1
ATOM 2460 O O . TYR A 1 307 ? -10.403 2.400 31.594 1.00 97.25 307 TYR A O 1
ATOM 2468 N N . LEU A 1 308 ? -10.581 4.609 32.009 1.00 96.56 308 LEU A N 1
ATOM 2469 C CA . LEU A 1 308 ? -9.158 4.919 31.959 1.00 96.56 308 LEU A CA 1
ATOM 2470 C C . LEU A 1 308 ? -8.541 4.868 33.357 1.00 96.56 308 LEU A C 1
ATOM 2472 O O . LEU A 1 308 ? -9.157 5.275 34.342 1.00 96.56 308 LEU A O 1
ATOM 2476 N N . ASN A 1 309 ? -7.305 4.384 33.427 1.00 95.62 309 ASN A N 1
ATOM 2477 C CA . ASN A 1 309 ? -6.488 4.440 34.631 1.00 95.62 309 ASN A CA 1
ATOM 2478 C C . ASN A 1 309 ? -5.942 5.859 34.873 1.00 95.62 309 ASN A C 1
ATOM 2480 O O . ASN A 1 309 ? -5.976 6.730 34.000 1.00 95.62 309 ASN A O 1
ATOM 2484 N N . ASP A 1 310 ? -5.357 6.081 36.050 1.00 94.81 310 ASP A N 1
ATOM 2485 C CA . ASP A 1 310 ? -4.684 7.340 36.372 1.00 94.81 310 ASP A CA 1
ATOM 2486 C C . ASP A 1 310 ? -3.576 7.664 35.349 1.00 94.81 310 ASP A C 1
ATOM 2488 O O . ASP A 1 310 ? -2.685 6.856 35.070 1.00 94.81 310 ASP A O 1
ATOM 2492 N N . GLY A 1 311 ? -3.643 8.869 34.770 1.00 92.38 311 GLY A N 1
ATOM 2493 C CA . GLY A 1 311 ? -2.708 9.336 33.738 1.00 92.38 311 GLY A CA 1
ATOM 2494 C C . GLY A 1 311 ? -2.882 8.681 32.361 1.00 92.38 311 GLY A C 1
ATOM 2495 O O . GLY A 1 311 ? -2.077 8.930 31.459 1.00 92.38 311 GLY A O 1
ATOM 2496 N N . GLU A 1 312 ? -3.906 7.849 32.181 1.00 93.88 312 GLU A N 1
ATOM 2497 C CA . GLU A 1 312 ? -4.218 7.210 30.910 1.00 93.88 312 GLU A CA 1
ATOM 2498 C C . GLU A 1 312 ? -5.129 8.099 30.050 1.00 93.88 312 GLU A C 1
ATOM 2500 O O . GLU A 1 312 ? -6.045 8.764 30.538 1.00 93.88 312 GLU A O 1
ATOM 2505 N N . THR A 1 313 ? -4.873 8.115 28.746 1.00 92.94 313 THR A N 1
ATOM 2506 C CA . THR A 1 313 ? -5.677 8.823 27.749 1.00 92.94 313 THR A CA 1
ATOM 2507 C C . THR A 1 313 ? -5.968 7.919 26.563 1.00 92.94 313 THR A C 1
ATOM 2509 O O . THR A 1 313 ? -5.182 7.024 26.239 1.00 92.94 313 THR A O 1
ATOM 2512 N N . ILE A 1 314 ? -7.089 8.162 25.882 1.00 90.81 314 ILE A N 1
ATOM 2513 C CA . ILE A 1 314 ? -7.342 7.528 24.586 1.00 90.81 314 ILE A CA 1
ATOM 2514 C C . ILE A 1 314 ? -6.292 7.994 23.569 1.00 90.81 314 ILE A C 1
ATOM 2516 O O . ILE A 1 314 ? -5.927 9.172 23.510 1.00 90.81 314 ILE A O 1
ATOM 2520 N N . SER A 1 315 ? -5.811 7.069 22.745 1.00 87.69 315 SER A N 1
ATOM 2521 C CA . SER A 1 315 ? -4.936 7.383 21.625 1.00 87.69 315 SER A CA 1
ATOM 2522 C C . SER A 1 315 ? -5.733 8.102 20.540 1.00 87.69 315 SER A C 1
ATOM 2524 O O . SER A 1 315 ? -6.797 7.643 20.122 1.00 87.69 315 SER A O 1
ATOM 2526 N N . LEU A 1 316 ? -5.216 9.233 20.053 1.00 82.00 316 LEU A N 1
ATOM 2527 C CA . LEU A 1 316 ? -5.959 10.062 19.104 1.00 82.00 316 LEU A CA 1
ATOM 2528 C C . LEU A 1 316 ? -6.194 9.365 17.753 1.00 82.00 316 LEU A C 1
ATOM 2530 O O . LEU A 1 316 ? -7.139 9.698 17.055 1.00 82.00 316 LEU A O 1
ATOM 2534 N N . HIS A 1 317 ? -5.395 8.374 17.372 1.00 77.06 317 HIS A N 1
ATOM 2535 C CA . HIS A 1 317 ? -5.468 7.775 16.033 1.00 77.06 317 HIS A CA 1
ATOM 2536 C C . HIS A 1 317 ? -5.967 6.320 16.023 1.00 77.06 317 HIS A C 1
ATOM 2538 O O . HIS A 1 317 ? -5.970 5.683 14.978 1.00 77.06 317 HIS A O 1
ATOM 2544 N N . ALA A 1 318 ? -6.416 5.802 17.172 1.00 76.88 318 ALA A N 1
ATOM 2545 C CA . ALA A 1 318 ? -6.767 4.396 17.361 1.00 76.88 318 ALA A CA 1
ATOM 2546 C C . ALA A 1 318 ? -8.259 4.228 17.661 1.00 76.88 318 ALA A C 1
ATOM 2548 O O . ALA A 1 318 ? -8.646 4.067 18.819 1.00 76.88 318 ALA A O 1
ATOM 2549 N N . LEU A 1 319 ? -9.110 4.304 16.641 1.00 90.31 319 LEU A N 1
ATOM 2550 C CA . LEU A 1 319 ? -10.549 4.130 16.820 1.00 90.31 319 LEU A CA 1
ATOM 2551 C C . LEU A 1 319 ? -11.163 3.390 15.638 1.00 90.31 319 LEU A C 1
ATOM 2553 O O . LEU A 1 319 ? -11.041 3.836 14.501 1.00 90.31 319 LEU A O 1
ATOM 2557 N N . TYR A 1 320 ? -11.914 2.336 15.943 1.00 91.81 320 TYR A N 1
ATOM 2558 C CA . TYR A 1 320 ? -12.844 1.701 15.021 1.00 91.81 320 TYR A CA 1
ATOM 2559 C C . TYR A 1 320 ? -14.233 1.597 15.629 1.00 91.81 320 TYR A C 1
ATOM 2561 O O . TYR A 1 320 ? -14.394 1.470 16.843 1.00 91.81 320 TYR A O 1
ATOM 2569 N N . VAL A 1 321 ? -15.230 1.584 14.749 1.00 94.19 321 VAL A N 1
ATOM 2570 C CA . VAL A 1 321 ? -16.575 1.132 15.089 1.00 94.19 321 VAL A CA 1
ATOM 2571 C C . VAL A 1 321 ? -16.868 -0.124 14.282 1.00 94.19 321 VAL A C 1
ATOM 2573 O O . VAL A 1 321 ? -16.774 -0.120 13.050 1.00 94.19 321 VAL A O 1
ATOM 2576 N N . SER A 1 322 ? -17.143 -1.225 14.978 1.00 94.44 322 SER A N 1
ATOM 2577 C CA . SER A 1 322 ? -17.488 -2.494 14.346 1.00 94.44 322 SER A CA 1
ATOM 2578 C C . SER A 1 322 ? -18.833 -2.392 13.626 1.00 94.44 322 SER A C 1
ATOM 2580 O O . SER A 1 322 ? -19.645 -1.511 13.908 1.00 94.44 322 SER A O 1
ATOM 2582 N N . ASP A 1 323 ? -19.104 -3.331 12.721 1.00 93.00 323 ASP A N 1
ATOM 2583 C CA . ASP A 1 323 ? -20.395 -3.376 12.022 1.00 93.00 323 ASP A CA 1
ATOM 2584 C C . ASP A 1 323 ? -21.574 -3.692 12.968 1.00 93.00 323 ASP A C 1
ATOM 2586 O O . ASP A 1 323 ? -22.719 -3.428 12.614 1.00 93.00 323 ASP A O 1
ATOM 2590 N N . THR A 1 324 ? -21.305 -4.206 14.178 1.00 94.69 324 THR A N 1
ATOM 2591 C CA . THR A 1 324 ? -22.314 -4.387 15.239 1.00 94.69 324 THR A CA 1
ATOM 2592 C C . THR A 1 324 ? -22.477 -3.156 16.130 1.00 94.69 324 THR A C 1
ATOM 2594 O O . THR A 1 324 ? -23.358 -3.107 16.979 1.00 94.69 324 THR A O 1
ATOM 2597 N N . GLY A 1 325 ? -21.653 -2.127 15.924 1.00 93.75 325 GLY A N 1
ATOM 2598 C CA . GLY A 1 325 ? -21.710 -0.873 16.660 1.00 93.75 325 GLY A CA 1
ATOM 2599 C C . GLY A 1 325 ? -20.723 -0.770 17.819 1.00 93.75 325 GLY A C 1
ATOM 2600 O O . GLY A 1 325 ? -20.618 0.324 18.375 1.00 93.75 325 GLY A O 1
ATOM 2601 N N . ARG A 1 326 ? -19.953 -1.815 18.146 1.00 96.81 326 ARG A N 1
ATOM 2602 C CA . ARG A 1 326 ? -18.924 -1.743 19.199 1.00 96.81 326 ARG A CA 1
ATOM 2603 C C . ARG A 1 326 ? -17.889 -0.680 18.872 1.00 96.81 326 ARG A C 1
ATOM 2605 O O . ARG A 1 326 ? -17.450 -0.568 17.730 1.00 96.81 326 ARG A O 1
ATOM 2612 N N . ILE A 1 327 ? -17.470 0.065 19.881 1.00 96.69 327 ILE A N 1
ATOM 2613 C CA . ILE A 1 327 ? -16.353 1.001 19.812 1.00 96.69 327 ILE A CA 1
ATOM 2614 C C . ILE A 1 327 ? -15.097 0.257 20.252 1.00 96.69 327 ILE A C 1
ATOM 2616 O O . ILE A 1 327 ? -15.082 -0.325 21.333 1.00 96.69 327 ILE A O 1
ATOM 2620 N N . ILE A 1 328 ? -14.047 0.304 19.436 1.00 95.75 328 ILE A N 1
ATOM 2621 C CA . ILE A 1 328 ? -12.727 -0.245 19.743 1.00 95.75 328 ILE A CA 1
ATOM 2622 C C . ILE A 1 328 ? -11.742 0.913 19.754 1.00 95.75 328 ILE A C 1
ATOM 2624 O O . ILE A 1 328 ? -11.602 1.603 18.743 1.00 95.75 328 ILE A O 1
ATOM 2628 N N . CYS A 1 329 ? -11.047 1.123 20.867 1.00 93.50 329 CYS A N 1
ATOM 2629 C CA . CYS A 1 329 ? -10.024 2.155 20.960 1.00 93.50 329 CYS A CA 1
ATOM 2630 C C . CYS A 1 329 ? -8.840 1.734 21.821 1.00 93.50 329 CYS A C 1
ATOM 2632 O O . CYS A 1 329 ? -9.010 1.009 22.798 1.00 93.50 329 CYS A O 1
ATOM 2634 N N . SER A 1 330 ? -7.650 2.240 21.508 1.00 92.06 330 SER A N 1
ATOM 2635 C CA . SER A 1 330 ? -6.470 2.032 22.354 1.00 92.06 330 SER A CA 1
ATOM 2636 C C . SER A 1 330 ? -6.102 3.265 23.156 1.00 92.06 330 SER A C 1
ATOM 2638 O O . SER A 1 330 ? -6.531 4.379 22.857 1.00 92.06 330 SER A O 1
ATOM 2640 N N . THR A 1 331 ? -5.261 3.066 24.160 1.00 92.12 331 THR A N 1
ATOM 2641 C CA . THR A 1 331 ? -4.794 4.109 25.068 1.00 92.12 331 THR A CA 1
ATOM 2642 C C . THR A 1 331 ? -3.302 4.387 24.901 1.00 92.12 331 THR A C 1
ATOM 2644 O O . THR A 1 331 ? -2.566 3.634 24.254 1.00 92.12 331 THR A O 1
ATOM 2647 N N . ASN A 1 332 ? -2.826 5.471 25.509 1.00 89.38 332 ASN A N 1
ATOM 2648 C CA . ASN A 1 332 ? -1.399 5.782 25.608 1.00 89.38 332 ASN A CA 1
ATOM 2649 C C . ASN A 1 332 ? -0.613 4.807 26.516 1.00 89.38 332 ASN A C 1
ATOM 2651 O O . ASN A 1 332 ? 0.610 4.875 26.531 1.00 89.38 332 ASN A O 1
ATOM 2655 N N . GLN A 1 333 ? -1.276 3.898 27.242 1.00 90.12 333 GLN A N 1
ATOM 2656 C CA . GLN A 1 333 ? -0.644 2.914 28.138 1.00 90.12 333 GLN A CA 1
ATOM 2657 C C . GLN A 1 333 ? -0.712 1.472 27.610 1.00 90.12 333 GLN A C 1
ATOM 2659 O O . GLN A 1 333 ? -0.613 0.509 28.377 1.00 90.12 333 GLN A O 1
ATOM 2664 N N . GLY A 1 334 ? -0.905 1.280 26.305 1.00 90.06 334 GLY A N 1
ATOM 2665 C CA . GLY A 1 334 ? -0.858 -0.061 25.720 1.00 90.06 334 GLY A CA 1
ATOM 2666 C C . GLY A 1 334 ? -2.181 -0.823 25.747 1.00 90.06 334 GLY A C 1
ATOM 2667 O O . GLY A 1 334 ? -2.228 -1.919 25.199 1.00 90.06 334 GLY A O 1
ATOM 2668 N N . ARG A 1 335 ? -3.235 -0.307 26.392 1.00 94.00 335 ARG A N 1
ATOM 2669 C CA . ARG A 1 335 ? -4.514 -1.020 26.544 1.00 94.00 335 ARG A CA 1
ATOM 2670 C C . ARG A 1 335 ? -5.384 -0.817 25.309 1.00 94.00 335 ARG A C 1
ATOM 2672 O O . ARG A 1 335 ? -5.404 0.275 24.744 1.00 94.00 335 ARG A O 1
ATOM 2679 N N . THR A 1 336 ? -6.131 -1.847 24.934 1.00 95.25 336 THR A N 1
ATOM 2680 C CA . THR A 1 336 ? -7.223 -1.768 23.959 1.00 95.25 336 THR A CA 1
ATOM 2681 C C . THR A 1 336 ? -8.534 -2.040 24.677 1.00 95.25 336 THR A C 1
ATOM 2683 O O . THR A 1 336 ? -8.697 -3.072 25.329 1.00 95.25 336 THR A O 1
ATOM 2686 N N . LEU A 1 337 ? -9.458 -1.093 24.568 1.00 96.56 337 LEU A N 1
ATOM 2687 C CA . LEU A 1 337 ? -10.781 -1.125 25.171 1.00 96.56 337 LEU A CA 1
ATOM 2688 C C . LEU A 1 337 ? -11.835 -1.366 24.093 1.00 96.56 337 LEU A C 1
ATOM 2690 O O . LEU A 1 337 ? -11.734 -0.829 22.986 1.00 96.56 337 LEU A O 1
ATOM 2694 N N . VAL A 1 338 ? -12.850 -2.152 24.436 1.00 97.88 338 VAL A N 1
ATOM 2695 C CA . VAL A 1 338 ? -13.969 -2.493 23.558 1.00 97.88 338 VAL A CA 1
ATOM 2696 C C . VAL A 1 338 ? -15.280 -2.247 24.291 1.00 97.88 338 VAL A C 1
ATOM 2698 O O . VAL A 1 338 ? -15.414 -2.616 25.457 1.00 97.88 338 VAL A O 1
ATOM 2701 N N . SER A 1 339 ? -16.247 -1.618 23.623 1.00 98.19 339 SER A N 1
ATOM 2702 C CA . SER A 1 339 ? -17.595 -1.461 24.172 1.00 98.19 339 SER A CA 1
ATOM 2703 C C . SER A 1 339 ? -18.483 -2.680 23.931 1.00 98.19 339 SER A C 1
ATOM 2705 O O . SER A 1 339 ? -18.241 -3.481 23.025 1.00 98.19 339 SER A O 1
ATOM 2707 N N . ASP A 1 340 ? -19.564 -2.792 24.699 1.00 97.12 340 ASP A N 1
ATOM 2708 C CA . ASP A 1 340 ? -20.764 -3.525 24.274 1.00 97.12 340 ASP A CA 1
ATOM 2709 C C . ASP A 1 340 ? -21.380 -2.915 22.996 1.00 97.12 340 ASP A C 1
ATOM 2711 O O . ASP A 1 340 ? -21.010 -1.814 22.570 1.00 97.12 340 ASP A O 1
ATOM 2715 N N . GLU A 1 341 ? -22.279 -3.646 22.335 1.00 96.06 341 GLU A N 1
ATOM 2716 C CA . GLU A 1 341 ? -22.884 -3.219 21.058 1.00 96.06 341 GLU A CA 1
ATOM 2717 C C . GLU A 1 341 ? -23.792 -2.000 21.251 1.00 96.06 341 GLU A C 1
ATOM 2719 O O . GLU A 1 341 ? -23.817 -1.081 20.430 1.00 96.06 341 GLU A O 1
ATOM 2724 N N . GLU A 1 342 ? -24.464 -1.951 22.398 1.00 95.88 342 GLU A N 1
ATOM 2725 C CA . GLU A 1 342 ? -25.324 -0.866 22.852 1.00 95.88 342 GLU A CA 1
ATOM 2726 C C . GLU A 1 342 ? -24.540 0.363 23.336 1.00 95.88 342 GLU A C 1
ATOM 2728 O O . GLU A 1 342 ? -25.142 1.414 23.568 1.00 95.88 342 GLU A O 1
ATOM 2733 N N . ARG A 1 343 ? -23.207 0.260 23.456 1.00 94.94 343 ARG A N 1
ATOM 2734 C CA . ARG A 1 343 ? -22.299 1.330 23.904 1.00 94.94 343 ARG A CA 1
ATOM 2735 C C . ARG A 1 343 ? -22.699 1.890 25.270 1.00 94.94 343 ARG A C 1
ATOM 2737 O O . ARG A 1 343 ? -22.712 3.104 25.478 1.00 94.94 343 ARG A O 1
ATOM 2744 N N . THR A 1 344 ? -23.036 1.011 26.204 1.00 95.56 344 THR A N 1
ATOM 2745 C CA . THR A 1 344 ? -23.332 1.361 27.596 1.00 95.56 344 THR A CA 1
ATOM 2746 C C . THR A 1 344 ? -22.145 1.118 28.522 1.00 95.56 344 THR A C 1
ATOM 2748 O O . THR A 1 344 ? -22.032 1.777 29.559 1.00 95.56 344 THR A O 1
ATOM 2751 N N . THR A 1 345 ? -21.221 0.233 28.144 1.00 97.12 345 THR A N 1
ATOM 2752 C CA . THR A 1 345 ? -20.032 -0.092 28.932 1.00 97.12 345 THR A CA 1
ATOM 2753 C C . THR A 1 345 ? -18.808 -0.386 28.067 1.00 97.12 345 THR A C 1
ATOM 2755 O O . THR A 1 345 ? -18.925 -0.582 26.863 1.00 97.12 345 THR A O 1
ATOM 2758 N N . MET A 1 346 ? -17.619 -0.398 28.674 1.00 97.12 346 MET A N 1
ATOM 2759 C CA . MET A 1 346 ? -16.365 -0.802 28.037 1.00 97.12 346 MET A CA 1
ATOM 2760 C C . MET A 1 346 ? -15.578 -1.755 28.931 1.00 97.12 346 MET A C 1
ATOM 2762 O O . MET A 1 346 ? -15.568 -1.623 30.154 1.00 97.12 346 MET A O 1
ATOM 2766 N N . PHE A 1 347 ? -14.874 -2.688 28.301 1.00 96.12 347 PHE A N 1
ATOM 2767 C CA . PHE A 1 347 ? -13.963 -3.619 28.953 1.00 96.12 347 PHE A CA 1
ATOM 2768 C C . PHE A 1 347 ? -12.599 -3.600 28.265 1.00 96.12 347 PHE A C 1
ATOM 2770 O O . PHE A 1 347 ? -12.464 -3.215 27.104 1.00 96.12 347 PHE A O 1
ATOM 2777 N N . GLU A 1 348 ? -11.569 -4.006 29.001 1.00 97.12 348 GLU A N 1
ATOM 2778 C CA . GLU A 1 348 ? -10.245 -4.224 28.430 1.00 97.12 348 GLU A CA 1
ATOM 2779 C C . GLU A 1 348 ? -10.234 -5.533 27.646 1.00 97.12 348 GLU A C 1
ATOM 2781 O O . GLU A 1 348 ? -10.511 -6.593 28.203 1.00 97.12 348 GLU A O 1
ATOM 2786 N N . ALA A 1 349 ? -9.909 -5.449 26.359 1.00 97.12 349 ALA A N 1
ATOM 2787 C CA . ALA A 1 349 ? -9.750 -6.614 25.502 1.00 97.12 349 ALA A CA 1
ATOM 2788 C C . ALA A 1 349 ? -8.363 -7.241 25.676 1.00 97.12 349 ALA A C 1
ATOM 2790 O O . ALA A 1 349 ? -8.235 -8.445 25.881 1.00 97.12 349 ALA A O 1
ATOM 2791 N N . PHE A 1 350 ? -7.317 -6.416 25.602 1.00 96.12 350 PHE A N 1
ATOM 2792 C CA . PHE A 1 350 ? -5.930 -6.830 25.790 1.00 96.12 350 PHE A CA 1
ATOM 2793 C C . PHE A 1 350 ? -5.038 -5.615 26.075 1.00 96.12 350 PHE A C 1
ATOM 2795 O O . PHE A 1 350 ? -5.439 -4.460 25.891 1.00 96.12 350 PHE A O 1
ATOM 2802 N N . LYS A 1 351 ? -3.794 -5.889 26.474 1.00 94.38 351 LYS A N 1
ATOM 2803 C CA . LYS A 1 351 ? -2.735 -4.894 26.642 1.00 94.38 351 LYS A CA 1
ATOM 2804 C C . LYS A 1 351 ? -1.493 -5.324 25.870 1.00 94.38 351 LYS A C 1
ATOM 2806 O O . LYS A 1 351 ? -0.985 -6.422 26.085 1.00 94.38 351 LYS A O 1
ATOM 2811 N N . PHE A 1 352 ? -0.988 -4.449 25.006 1.00 92.50 352 PHE A N 1
ATOM 2812 C CA . PHE A 1 352 ? 0.274 -4.664 24.303 1.00 92.50 352 PHE A CA 1
ATOM 2813 C C . PHE A 1 352 ? 1.440 -4.761 25.295 1.00 92.50 352 PHE A C 1
ATOM 2815 O O . PHE A 1 352 ? 1.546 -3.961 26.231 1.00 92.50 352 PHE A O 1
ATOM 2822 N N . LYS A 1 353 ? 2.363 -5.690 25.049 1.00 90.94 353 LYS A N 1
ATOM 2823 C CA . LYS A 1 353 ? 3.580 -5.934 25.833 1.00 90.94 353 LYS A CA 1
ATOM 2824 C C . LYS A 1 353 ? 4.406 -4.671 25.988 1.00 90.94 353 LYS A C 1
ATOM 2826 O O . LYS A 1 353 ? 4.847 -4.400 27.099 1.00 90.94 353 LYS A O 1
ATOM 2831 N N . ALA A 1 354 ? 4.565 -3.884 24.922 1.00 86.69 354 ALA A N 1
ATOM 2832 C CA . ALA A 1 354 ? 5.315 -2.626 24.955 1.00 86.69 354 ALA A CA 1
ATOM 2833 C C . ALA A 1 354 ? 4.753 -1.607 25.969 1.00 86.69 354 ALA A C 1
ATOM 2835 O O . ALA A 1 354 ? 5.449 -0.670 26.342 1.00 86.69 354 ALA A O 1
ATOM 2836 N N . GLY A 1 355 ? 3.505 -1.773 26.430 1.00 86.06 355 GLY A N 1
ATOM 2837 C CA . GLY A 1 355 ? 2.896 -0.899 27.435 1.00 86.06 355 GLY A CA 1
ATOM 2838 C C . GLY A 1 355 ? 2.610 0.519 26.937 1.00 86.06 355 GLY A C 1
ATOM 2839 O O . GLY A 1 355 ? 2.290 1.389 27.740 1.00 86.06 355 GLY A O 1
ATOM 2840 N N . ILE A 1 356 ? 2.707 0.745 25.627 1.00 80.00 356 ILE A N 1
ATOM 2841 C CA . ILE A 1 356 ? 2.470 2.021 24.960 1.00 80.00 356 ILE A CA 1
ATOM 2842 C C . ILE A 1 356 ? 1.858 1.778 23.578 1.00 80.00 356 ILE A C 1
ATOM 2844 O O . ILE A 1 356 ? 2.148 0.763 22.940 1.00 80.00 356 ILE A O 1
ATOM 2848 N N . THR A 1 357 ? 0.996 2.694 23.124 1.00 75.38 357 THR A N 1
ATOM 2849 C CA . THR A 1 357 ? 0.488 2.694 21.743 1.00 75.38 357 THR A CA 1
ATOM 2850 C C . THR A 1 357 ? 0.492 4.102 21.152 1.00 75.38 357 THR A C 1
ATOM 2852 O O . THR A 1 357 ? -0.066 5.035 21.736 1.00 75.38 357 THR A O 1
ATOM 2855 N N . TYR A 1 358 ? 1.055 4.242 19.953 1.00 70.62 358 TYR A N 1
ATOM 2856 C CA . TYR A 1 358 ? 0.843 5.393 19.072 1.00 70.62 358 TYR A CA 1
ATOM 2857 C C . TYR A 1 358 ? 0.275 4.905 17.742 1.00 70.62 358 TYR A C 1
ATOM 2859 O O . TYR A 1 358 ? 0.982 4.762 16.754 1.00 70.62 358 TYR A O 1
ATOM 2867 N N . ILE A 1 359 ? -1.018 4.603 17.710 1.00 63.66 359 ILE A N 1
ATOM 2868 C CA . ILE A 1 359 ? -1.642 3.920 16.567 1.00 63.66 359 ILE A CA 1
ATOM 2869 C C . ILE A 1 359 ? -2.027 4.941 15.480 1.00 63.66 359 ILE A C 1
ATOM 2871 O O . ILE A 1 359 ? -3.110 4.922 14.926 1.00 63.66 359 ILE A O 1
ATOM 2875 N N . ASN A 1 360 ? -1.128 5.858 15.111 1.00 71.12 360 ASN A N 1
ATOM 2876 C CA . ASN A 1 360 ? -1.263 6.579 13.830 1.00 71.12 360 ASN A CA 1
ATOM 2877 C C . ASN A 1 360 ? -0.899 5.694 12.624 1.00 71.12 360 ASN A C 1
ATOM 2879 O O . ASN A 1 360 ? -0.941 6.134 11.476 1.00 71.12 360 ASN A O 1
ATOM 2883 N N . ARG A 1 361 ? -0.529 4.449 12.910 1.00 73.62 361 ARG A N 1
ATOM 2884 C CA . ARG A 1 361 ? -0.092 3.401 12.005 1.00 73.62 361 ARG A CA 1
ATOM 2885 C C . ARG A 1 361 ? -0.619 2.061 12.508 1.00 73.62 361 ARG A C 1
ATOM 2887 O O . ARG A 1 361 ? -1.094 1.990 13.642 1.00 73.62 361 ARG A O 1
ATOM 2894 N N . GLY A 1 362 ? -0.530 1.003 11.707 1.00 79.25 362 GLY A N 1
ATOM 2895 C CA . GLY A 1 362 ? -0.611 -0.334 12.289 1.00 79.25 362 GLY A CA 1
ATOM 2896 C C . GLY A 1 362 ? -2.005 -0.752 12.750 1.00 79.25 362 GLY A C 1
ATOM 2897 O O . GLY A 1 362 ? -2.171 -1.353 13.805 1.00 79.25 362 GLY A O 1
ATOM 2898 N N . HIS A 1 363 ? -3.031 -0.447 11.962 1.00 87.81 363 HIS A N 1
ATOM 2899 C CA . HIS A 1 363 ? -4.389 -0.922 12.221 1.00 87.81 363 HIS A CA 1
ATOM 2900 C C . HIS A 1 363 ? -5.151 -1.126 10.909 1.00 87.81 363 HIS A C 1
ATOM 2902 O O . HIS A 1 363 ? -4.909 -0.436 9.918 1.00 87.81 363 HIS A O 1
ATOM 2908 N N . CYS A 1 364 ? -6.052 -2.104 10.878 1.00 91.50 364 CYS A N 1
ATOM 2909 C CA . CYS A 1 364 ? -6.883 -2.396 9.712 1.00 91.50 364 CYS A CA 1
ATOM 2910 C C . CYS A 1 364 ? -8.232 -2.972 10.153 1.00 91.50 364 CYS A C 1
ATOM 2912 O O . CYS A 1 364 ? -8.299 -3.714 11.131 1.00 91.50 364 CYS A O 1
ATOM 2914 N N . LYS A 1 365 ? -9.305 -2.674 9.416 1.00 92.50 365 LYS A N 1
ATOM 2915 C CA . LYS A 1 365 ? -10.612 -3.318 9.575 1.00 92.50 365 LYS A CA 1
ATOM 2916 C C . LYS A 1 365 ? -11.154 -3.724 8.211 1.00 92.50 365 LYS A C 1
ATOM 2918 O O . LYS A 1 365 ? -11.147 -2.924 7.281 1.00 92.50 365 LYS A O 1
ATOM 2923 N N . TYR A 1 366 ? -11.689 -4.937 8.123 1.00 92.69 366 TYR A N 1
ATOM 2924 C CA . TYR A 1 366 ? -12.441 -5.406 6.964 1.00 92.69 366 TYR A CA 1
ATOM 2925 C C . TYR A 1 366 ? -13.610 -6.283 7.418 1.00 92.69 366 TYR A C 1
ATOM 2927 O O . TYR A 1 366 ? -13.424 -7.403 7.898 1.00 92.69 366 TYR A O 1
ATOM 2935 N N . GLY A 1 367 ? -14.832 -5.759 7.286 1.00 92.19 367 GLY A N 1
ATOM 2936 C CA . GLY A 1 367 ? -16.033 -6.395 7.827 1.00 92.19 367 GLY A CA 1
ATOM 2937 C C . GLY A 1 367 ? -15.885 -6.698 9.322 1.00 92.19 367 GLY A C 1
ATOM 2938 O O . GLY A 1 367 ? -15.619 -5.802 10.128 1.00 92.19 367 GLY A O 1
ATOM 2939 N N . LYS A 1 368 ? -16.002 -7.985 9.671 1.00 94.94 368 LYS A N 1
ATOM 2940 C CA . LYS A 1 368 ? -15.844 -8.500 11.039 1.00 94.94 368 LYS A CA 1
ATOM 2941 C C . LYS A 1 368 ? -14.404 -8.566 11.546 1.00 94.94 368 LYS A C 1
ATOM 2943 O O . LYS A 1 368 ? -14.210 -8.715 12.750 1.00 94.94 368 LYS A O 1
ATOM 2948 N N . TYR A 1 369 ? -13.424 -8.510 10.645 1.00 96.88 369 TYR A N 1
ATOM 2949 C CA . TYR A 1 369 ? -12.016 -8.636 10.995 1.00 96.88 369 TYR A CA 1
ATOM 2950 C C . TYR A 1 369 ? -11.445 -7.286 11.409 1.00 96.88 369 TYR A C 1
ATOM 2952 O O . TYR A 1 369 ? -11.603 -6.299 10.687 1.00 96.88 369 TYR A O 1
ATOM 2960 N N . ILE A 1 370 ? -10.768 -7.251 12.554 1.00 96.06 370 ILE A N 1
ATOM 2961 C CA . ILE A 1 370 ? -10.115 -6.053 13.087 1.00 96.06 370 ILE A CA 1
ATOM 2962 C C . ILE A 1 370 ? -8.697 -6.432 13.489 1.00 96.06 370 ILE A C 1
ATOM 2964 O O . ILE A 1 370 ? -8.503 -7.420 14.187 1.00 96.06 370 ILE A O 1
ATOM 2968 N N . PHE A 1 371 ? -7.720 -5.641 13.064 1.00 95.19 371 PHE A N 1
ATOM 2969 C CA . PHE A 1 371 ? -6.302 -5.840 13.326 1.00 95.19 371 PHE A CA 1
ATOM 2970 C C . PHE A 1 371 ? -5.738 -4.605 14.011 1.00 95.19 371 PHE A C 1
ATOM 2972 O O . PHE A 1 371 ? -5.984 -3.477 13.572 1.00 95.19 371 PHE A O 1
ATOM 2979 N N . MET A 1 372 ? -4.962 -4.821 15.066 1.00 93.44 372 MET A N 1
ATOM 2980 C CA . MET A 1 372 ? -4.306 -3.758 15.817 1.00 93.44 372 MET A CA 1
ATOM 2981 C C . MET A 1 372 ? -2.880 -4.175 16.132 1.00 93.44 372 MET A C 1
ATOM 2983 O O . MET A 1 372 ? -2.660 -5.206 16.767 1.00 93.44 372 MET A O 1
ATOM 2987 N N . SER A 1 373 ? -1.915 -3.368 15.712 1.00 91.56 373 SER A N 1
ATOM 2988 C CA . SER A 1 373 ? -0.515 -3.566 16.040 1.00 91.56 373 SER A CA 1
ATOM 2989 C C . SER A 1 373 ? -0.034 -2.564 17.079 1.00 91.56 373 SER A C 1
ATOM 2991 O O . SER A 1 373 ? -0.503 -1.428 17.156 1.00 91.56 373 SER A O 1
ATOM 2993 N N . SER A 1 374 ? 0.966 -2.964 17.852 1.00 89.25 374 SER A N 1
ATOM 2994 C CA . SER A 1 374 ? 1.688 -2.035 18.716 1.00 89.25 374 SER A CA 1
ATOM 2995 C C . SER A 1 374 ? 2.557 -1.092 17.881 1.00 89.25 374 SER A C 1
ATOM 2997 O O . SER A 1 374 ? 3.215 -1.532 16.941 1.00 89.25 374 SER A O 1
ATOM 2999 N N . TYR A 1 375 ? 2.635 0.171 18.289 1.00 86.69 375 TYR A N 1
ATOM 3000 C CA . TYR A 1 375 ? 3.618 1.153 17.823 1.00 86.69 375 TYR A CA 1
ATOM 3001 C C . TYR A 1 375 ? 4.073 1.962 19.039 1.00 86.69 375 TYR A C 1
ATOM 3003 O O . TYR A 1 375 ? 3.247 2.293 19.891 1.00 86.69 375 TYR A O 1
ATOM 3011 N N . GLY A 1 376 ? 5.358 2.287 19.137 1.00 80.69 376 GLY A N 1
ATOM 3012 C CA . GLY A 1 376 ? 5.966 2.785 20.370 1.00 80.69 376 GLY A CA 1
ATOM 3013 C C . GLY A 1 376 ? 7.297 3.494 20.154 1.00 80.69 376 GLY A C 1
ATOM 3014 O O . GLY A 1 376 ? 7.748 3.672 19.024 1.00 80.69 376 GLY A O 1
ATOM 3015 N N . GLU A 1 377 ? 7.913 3.897 21.263 1.00 78.62 377 GLU A N 1
ATOM 3016 C CA . GLU A 1 377 ? 9.256 4.472 21.266 1.00 78.62 377 GLU A CA 1
ATOM 3017 C C . GLU A 1 377 ? 10.317 3.417 20.937 1.00 78.62 377 GLU A C 1
ATOM 3019 O O . GLU A 1 377 ? 10.279 2.277 21.413 1.00 78.62 377 GLU A O 1
ATOM 3024 N N . LYS A 1 378 ? 11.297 3.847 20.145 1.00 77.50 378 LYS A N 1
ATOM 3025 C CA . LYS A 1 378 ? 12.548 3.128 19.923 1.00 77.50 378 LYS A CA 1
ATOM 3026 C C . LYS A 1 378 ? 13.422 3.206 21.171 1.00 77.50 378 LYS A C 1
ATOM 3028 O O . LYS A 1 378 ? 13.265 4.100 21.999 1.00 77.50 378 LYS A O 1
ATOM 3033 N N . GLY A 1 379 ? 14.382 2.301 21.282 1.00 74.19 379 GLY A N 1
ATOM 3034 C CA . GLY A 1 379 ? 15.375 2.320 22.350 1.00 74.19 379 GLY A CA 1
ATOM 3035 C C . GLY A 1 379 ? 14.879 1.759 23.685 1.00 74.19 379 GLY A C 1
ATOM 3036 O O . GLY A 1 379 ? 15.549 1.934 24.700 1.00 74.19 379 GLY A O 1
ATOM 3037 N N . THR A 1 380 ? 13.708 1.117 23.700 1.00 71.62 380 THR A N 1
ATOM 3038 C CA . THR A 1 380 ? 13.117 0.526 24.905 1.00 71.62 380 THR A CA 1
ATOM 3039 C C . THR A 1 380 ? 13.528 -0.938 25.052 1.00 71.62 380 THR A C 1
ATOM 3041 O O . THR A 1 380 ? 13.704 -1.644 24.062 1.00 71.62 380 THR A O 1
ATOM 3044 N N . ASP A 1 381 ? 13.619 -1.429 26.293 1.00 80.25 381 ASP A N 1
ATOM 3045 C CA . ASP A 1 381 ? 13.910 -2.848 26.574 1.00 80.25 381 ASP A CA 1
ATOM 3046 C C . ASP A 1 381 ? 12.829 -3.798 26.021 1.00 80.25 381 ASP A C 1
ATOM 3048 O O . ASP A 1 381 ? 13.034 -5.010 25.929 1.00 80.25 381 ASP A O 1
ATOM 3052 N N . ASN A 1 382 ? 11.653 -3.260 25.682 1.00 87.50 382 ASN A N 1
ATOM 3053 C CA . ASN A 1 382 ? 10.491 -4.021 25.255 1.00 87.50 382 ASN A CA 1
ATOM 3054 C C . ASN A 1 382 ? 9.824 -3.378 24.024 1.00 87.50 382 ASN A C 1
ATOM 3056 O O . ASN A 1 382 ? 8.790 -2.715 24.161 1.00 87.50 382 ASN A O 1
ATOM 3060 N N . PRO A 1 383 ? 10.391 -3.581 22.821 1.00 90.62 383 PRO A N 1
ATOM 3061 C CA . PRO A 1 383 ? 9.946 -2.899 21.614 1.00 90.62 383 PRO A CA 1
ATOM 3062 C C . PRO A 1 383 ? 8.530 -3.318 21.170 1.00 90.62 383 PRO A C 1
ATOM 3064 O O . PRO A 1 383 ? 8.100 -4.458 21.419 1.00 90.62 383 PRO A O 1
ATOM 3067 N N . PRO A 1 384 ? 7.801 -2.415 20.483 1.00 90.38 384 PRO A N 1
ATOM 3068 C CA . PRO A 1 384 ? 6.494 -2.691 19.887 1.00 90.38 384 PRO A CA 1
ATOM 3069 C C . PRO A 1 384 ? 6.618 -3.711 18.745 1.00 90.38 384 PRO A C 1
ATOM 3071 O O . PRO A 1 384 ? 7.281 -3.469 17.741 1.00 90.38 384 PRO A O 1
ATOM 3074 N N . ARG A 1 385 ? 5.970 -4.870 18.887 1.00 92.69 385 ARG A N 1
ATOM 3075 C CA . ARG A 1 385 ? 6.170 -6.030 18.001 1.00 92.69 385 ARG A CA 1
ATOM 3076 C C . ARG A 1 385 ? 4.977 -6.964 17.843 1.00 92.69 385 ARG A C 1
ATOM 3078 O O . ARG A 1 385 ? 5.128 -8.032 17.258 1.00 92.69 385 ARG A O 1
ATOM 3085 N N . GLU A 1 386 ? 3.833 -6.597 18.404 1.00 94.12 386 GLU A N 1
ATOM 3086 C CA . GLU A 1 386 ? 2.666 -7.468 18.455 1.00 94.12 386 GLU A CA 1
ATOM 3087 C C . GLU A 1 386 ? 1.580 -7.009 17.493 1.00 94.12 386 GLU A C 1
ATOM 3089 O O . GLU A 1 386 ? 1.349 -5.807 17.345 1.00 94.12 386 GLU A O 1
ATOM 3094 N N . VAL A 1 387 ? 0.866 -7.973 16.915 1.00 95.94 387 VAL A N 1
ATOM 3095 C CA . VAL A 1 387 ? -0.399 -7.753 16.209 1.00 95.94 387 VAL A CA 1
ATOM 3096 C C . VAL A 1 387 ? -1.468 -8.638 16.828 1.00 95.94 387 VAL A C 1
ATOM 3098 O O . VAL A 1 387 ? -1.325 -9.860 16.875 1.00 95.94 387 VAL A O 1
ATOM 3101 N N . TYR A 1 388 ? -2.556 -8.010 17.262 1.00 97.12 388 TYR A N 1
ATOM 3102 C CA . TYR A 1 388 ? -3.772 -8.681 17.696 1.00 97.12 388 TYR A CA 1
ATOM 3103 C C . TYR A 1 388 ? -4.831 -8.604 16.603 1.00 97.12 388 TYR A C 1
ATOM 3105 O O . TYR A 1 388 ? -4.927 -7.614 15.872 1.00 97.12 388 TYR A O 1
ATOM 3113 N N . MET A 1 389 ? -5.649 -9.645 16.523 1.00 97.56 389 MET A N 1
ATOM 3114 C CA . MET A 1 389 ? -6.754 -9.756 15.586 1.00 97.56 389 MET A CA 1
ATOM 3115 C C . MET A 1 389 ? -8.033 -10.162 16.313 1.00 97.56 389 MET A C 1
ATOM 3117 O O . MET A 1 389 ? -8.008 -11.048 17.162 1.00 97.56 389 MET A O 1
ATOM 3121 N N . SER A 1 390 ? -9.153 -9.563 15.923 1.00 98.12 390 SER A N 1
ATOM 3122 C CA . SER A 1 390 ? -10.499 -10.066 16.192 1.00 98.12 390 SER A CA 1
ATOM 3123 C C . SER A 1 390 ? -11.134 -10.569 14.895 1.00 98.12 390 SER A C 1
ATOM 3125 O O . SER A 1 390 ? -10.932 -9.985 13.826 1.00 98.12 390 SER A O 1
ATOM 3127 N N . ALA A 1 391 ? -11.904 -11.655 14.990 1.00 97.38 391 ALA A N 1
ATOM 3128 C CA . ALA A 1 391 ? -12.651 -12.262 13.883 1.00 97.38 391 ALA A CA 1
ATOM 3129 C C . ALA A 1 391 ? -14.180 -12.197 14.070 1.00 97.38 391 ALA A C 1
ATOM 3131 O O . ALA A 1 391 ? -14.927 -12.824 13.309 1.00 97.38 391 ALA A O 1
ATOM 3132 N N . ASP A 1 392 ? -14.630 -11.455 15.080 1.00 97.31 392 ASP A N 1
ATOM 3133 C CA . ASP A 1 392 ? -15.993 -11.419 15.608 1.00 97.31 392 ASP A CA 1
ATOM 3134 C C . ASP A 1 392 ? -16.390 -9.995 16.037 1.00 97.31 392 ASP A C 1
ATOM 3136 O O . ASP A 1 392 ? -16.992 -9.773 17.083 1.00 97.31 392 ASP A O 1
ATOM 3140 N N . HIS A 1 393 ? -16.064 -9.001 15.203 1.00 96.31 393 HIS A N 1
ATOM 3141 C CA . HIS A 1 393 ? -16.476 -7.606 15.413 1.00 96.31 393 HIS A CA 1
ATOM 3142 C C . HIS A 1 393 ? -15.926 -6.963 16.702 1.00 96.31 393 HIS A C 1
ATOM 3144 O O . HIS A 1 393 ? -16.483 -5.976 17.185 1.00 96.31 393 HIS A O 1
ATOM 3150 N N . GLY A 1 394 ? -14.803 -7.467 17.216 1.00 96.62 394 GLY A N 1
ATOM 3151 C CA . GLY A 1 394 ? -14.110 -6.950 18.395 1.00 96.62 394 GLY A CA 1
ATOM 3152 C C . GLY A 1 394 ? -14.463 -7.657 19.703 1.00 96.62 394 GLY A C 1
ATOM 3153 O O . GLY A 1 394 ? -13.952 -7.235 20.737 1.00 96.62 394 GLY A O 1
ATOM 3154 N N . GLU A 1 395 ? -15.311 -8.689 19.692 1.00 96.19 395 GLU A N 1
ATOM 3155 C CA . GLU A 1 395 ? -15.726 -9.397 20.910 1.00 96.19 395 GLU A CA 1
ATOM 3156 C C . GLU A 1 395 ? -14.582 -10.205 21.536 1.00 96.19 395 GLU A C 1
ATOM 3158 O O . GLU A 1 395 ? -14.327 -10.078 22.736 1.00 96.19 395 GLU A O 1
ATOM 3163 N N . THR A 1 396 ? -13.847 -10.977 20.734 1.00 97.62 396 THR A N 1
ATOM 3164 C CA . THR A 1 396 ? -12.668 -11.730 21.176 1.00 97.62 396 THR A CA 1
ATOM 3165 C C . THR A 1 396 ? -11.437 -11.378 20.352 1.00 97.62 396 THR A C 1
ATOM 3167 O O . THR A 1 396 ? -11.523 -10.907 19.215 1.00 97.62 396 THR A O 1
ATOM 3170 N N . TRP A 1 397 ? -10.263 -11.572 20.957 1.00 98.00 397 TRP A N 1
ATOM 3171 C CA . TRP A 1 397 ? -8.984 -11.169 20.385 1.00 98.00 397 TRP A CA 1
ATOM 3172 C C . TRP A 1 397 ? -7.935 -12.261 20.544 1.00 98.00 397 TRP A C 1
ATOM 3174 O O . TRP A 1 397 ? -7.825 -12.893 21.594 1.00 98.00 397 TRP A O 1
ATOM 3184 N N . GLN A 1 398 ? -7.129 -12.431 19.502 1.00 97.88 398 GLN A N 1
ATOM 3185 C CA . GLN A 1 398 ? -6.006 -13.358 19.449 1.00 97.88 398 GLN A CA 1
ATOM 3186 C C . GLN A 1 398 ? -4.725 -12.621 19.054 1.00 97.88 398 GLN A C 1
ATOM 3188 O O . GLN A 1 398 ? -4.742 -11.760 18.174 1.00 97.88 398 GLN A O 1
ATOM 3193 N N . LEU A 1 399 ? -3.611 -12.959 19.703 1.00 97.94 399 LEU A N 1
ATOM 3194 C CA . LEU A 1 399 ? -2.276 -12.530 19.288 1.00 97.94 399 LEU A CA 1
ATOM 3195 C C . LEU A 1 399 ? -1.865 -13.369 18.073 1.00 97.94 399 LEU A C 1
ATOM 3197 O O . LEU A 1 399 ? -1.721 -14.581 18.207 1.00 97.94 399 LEU A O 1
ATOM 3201 N N . ILE A 1 400 ? -1.677 -12.737 16.914 1.00 98.12 400 ILE A N 1
ATOM 3202 C CA . ILE A 1 400 ? -1.362 -13.434 15.651 1.00 98.12 400 ILE A CA 1
ATOM 3203 C C . ILE A 1 400 ? 0.078 -13.222 15.182 1.00 98.12 400 ILE A C 1
ATOM 3205 O O . ILE A 1 400 ? 0.586 -13.973 14.355 1.00 98.12 400 ILE A O 1
ATOM 3209 N N . PHE A 1 401 ? 0.749 -12.196 15.701 1.00 97.62 401 PHE A N 1
ATOM 3210 C CA . PHE A 1 401 ? 2.145 -11.903 15.398 1.00 97.62 401 PHE A CA 1
ATOM 3211 C C . PHE A 1 401 ? 2.838 -11.379 16.650 1.00 97.62 401 PHE A C 1
ATOM 3213 O O . PHE A 1 401 ? 2.322 -10.471 17.297 1.00 97.62 401 PHE A O 1
ATOM 3220 N N . ASP A 1 402 ? 4.008 -11.927 16.965 1.00 95.94 402 ASP A N 1
ATOM 3221 C CA . ASP A 1 402 ? 4.920 -11.445 18.005 1.00 95.94 402 ASP A CA 1
ATOM 3222 C C . ASP A 1 402 ? 6.339 -11.884 17.640 1.00 95.94 402 ASP A C 1
ATOM 3224 O O . ASP A 1 402 ? 6.674 -13.062 17.761 1.00 95.94 402 ASP A O 1
ATOM 3228 N N . LYS A 1 403 ? 7.172 -10.952 17.166 1.00 93.31 403 LYS A N 1
ATOM 3229 C CA . LYS A 1 403 ? 8.580 -11.237 16.848 1.00 93.31 403 LYS A CA 1
ATOM 3230 C C . LYS A 1 403 ? 9.378 -11.347 18.151 1.00 93.31 403 LYS A C 1
ATOM 3232 O O . LYS A 1 403 ? 9.546 -10.336 18.819 1.00 93.31 403 LYS A O 1
ATOM 3237 N N . PRO A 1 404 ? 9.937 -12.500 18.547 1.00 92.44 404 PRO A N 1
ATOM 3238 C CA . PRO A 1 404 ? 10.707 -12.579 19.785 1.00 92.44 404 PRO A CA 1
ATOM 3239 C C . PRO A 1 404 ? 11.907 -11.622 19.773 1.00 92.44 404 PRO A C 1
ATOM 3241 O O . PRO A 1 404 ? 12.631 -11.554 18.784 1.00 92.44 404 PRO A O 1
ATOM 3244 N N . ILE A 1 405 ? 12.169 -10.939 20.894 1.00 92.69 405 ILE A N 1
ATOM 3245 C CA . ILE A 1 405 ? 13.257 -9.946 21.011 1.00 92.69 405 ILE A CA 1
ATOM 3246 C C . ILE A 1 405 ? 14.613 -10.529 20.584 1.00 92.69 405 ILE A C 1
ATOM 3248 O O . ILE A 1 405 ? 15.347 -9.902 19.831 1.00 92.69 405 ILE A O 1
ATOM 3252 N N . GLY A 1 406 ? 14.925 -11.764 20.992 1.00 91.81 406 GLY A N 1
ATOM 3253 C CA . GLY A 1 406 ? 16.179 -12.436 20.623 1.00 91.81 406 GLY A CA 1
ATOM 3254 C C . GLY A 1 406 ? 16.310 -12.820 19.142 1.00 91.81 406 GLY A C 1
ATOM 3255 O O . GLY A 1 406 ? 17.360 -13.317 18.751 1.00 91.81 406 GLY A O 1
ATOM 3256 N N . GLN A 1 407 ? 15.261 -12.632 18.336 1.00 91.06 407 GLN A N 1
ATOM 3257 C CA . GLN A 1 407 ? 15.255 -12.856 16.885 1.00 91.06 407 GLN A CA 1
ATOM 3258 C C . GLN A 1 407 ? 15.240 -11.543 16.087 1.00 91.06 407 GLN A C 1
ATOM 3260 O O . GLN A 1 407 ? 15.217 -11.574 14.858 1.00 91.06 407 GLN A O 1
ATOM 3265 N N . MET A 1 408 ? 15.205 -10.390 16.758 1.00 91.06 408 MET A N 1
ATOM 3266 C CA . MET A 1 408 ? 15.318 -9.092 16.098 1.00 91.06 408 MET A CA 1
ATOM 3267 C C . MET A 1 408 ? 16.779 -8.837 15.741 1.00 91.06 408 MET A C 1
ATOM 3269 O O . MET A 1 408 ? 17.670 -9.107 16.546 1.00 91.06 408 MET A O 1
ATOM 3273 N N . ILE A 1 409 ? 17.020 -8.293 14.549 1.00 90.56 409 ILE A N 1
ATOM 3274 C CA . ILE A 1 409 ? 18.375 -7.939 14.117 1.00 90.56 409 ILE A CA 1
ATOM 3275 C C . ILE A 1 409 ? 18.891 -6.767 14.959 1.00 90.56 409 ILE A C 1
ATOM 3277 O O . ILE A 1 409 ? 20.035 -6.792 15.412 1.00 90.56 409 ILE A O 1
ATOM 3281 N N . ASP A 1 410 ? 18.032 -5.779 15.217 1.00 90.25 410 ASP A N 1
ATOM 3282 C CA . ASP A 1 410 ? 18.300 -4.686 16.149 1.00 90.25 410 ASP A CA 1
ATOM 3283 C C . ASP A 1 410 ? 17.075 -4.414 17.043 1.00 90.25 410 ASP A C 1
ATOM 3285 O O . ASP A 1 410 ? 16.180 -3.659 16.656 1.00 90.25 410 ASP A O 1
ATOM 3289 N N . PRO A 1 411 ? 17.003 -5.006 18.250 1.00 90.12 411 PRO A N 1
ATOM 3290 C CA . PRO A 1 411 ? 15.895 -4.774 19.173 1.00 90.12 411 PRO A CA 1
ATOM 3291 C C . PRO A 1 411 ? 15.676 -3.304 19.552 1.00 90.12 411 PRO A C 1
ATOM 3293 O O . PRO A 1 411 ? 14.548 -2.926 19.867 1.00 90.12 411 PRO A O 1
ATOM 3296 N N . TYR A 1 412 ? 16.725 -2.473 19.532 1.00 88.88 412 TYR A N 1
ATOM 3297 C CA . TYR A 1 412 ? 16.623 -1.068 19.927 1.00 88.88 412 TYR A CA 1
ATOM 3298 C C . TYR A 1 412 ? 15.946 -0.205 18.854 1.00 88.88 412 TYR A C 1
ATOM 3300 O O . TYR A 1 412 ? 15.445 0.869 19.183 1.00 88.88 412 TYR A O 1
ATOM 3308 N N . ASP A 1 413 ? 15.876 -0.667 17.604 1.00 88.62 413 ASP A N 1
ATOM 3309 C CA . ASP A 1 413 ? 15.250 0.058 16.487 1.00 88.62 413 ASP A CA 1
ATOM 3310 C C . ASP A 1 413 ? 14.017 -0.664 15.908 1.00 88.62 413 ASP A C 1
ATOM 3312 O O . ASP A 1 413 ? 13.525 -0.341 14.828 1.00 88.62 413 ASP A O 1
ATOM 3316 N N . TYR A 1 414 ? 13.493 -1.667 16.616 1.00 90.75 414 TYR A N 1
ATOM 3317 C CA . TYR A 1 414 ? 12.382 -2.480 16.128 1.00 90.75 414 TYR A CA 1
ATOM 3318 C C . TYR A 1 414 ? 11.024 -1.835 16.417 1.00 90.75 414 TYR A C 1
ATOM 3320 O O . TYR A 1 414 ? 10.699 -1.530 17.566 1.00 90.75 414 TYR A O 1
ATOM 3328 N N . HIS A 1 415 ? 10.190 -1.695 15.387 1.00 91.12 415 HIS A N 1
ATOM 3329 C CA . HIS A 1 415 ? 8.784 -1.330 15.541 1.00 91.12 415 HIS A CA 1
ATOM 3330 C C . HIS A 1 415 ? 7.953 -1.702 14.309 1.00 91.12 415 HIS A C 1
ATOM 3332 O O . HIS A 1 415 ? 8.490 -1.916 13.226 1.00 91.12 415 HIS A O 1
ATOM 3338 N N . ILE A 1 416 ? 6.631 -1.798 14.465 1.00 92.31 416 ILE A N 1
ATOM 3339 C CA . ILE A 1 416 ? 5.715 -2.101 13.356 1.00 92.31 416 ILE A CA 1
ATOM 3340 C C . ILE A 1 416 ? 5.327 -0.808 12.645 1.00 92.31 416 ILE A C 1
ATOM 3342 O O . ILE A 1 416 ? 4.938 0.160 13.282 1.00 92.31 416 ILE A O 1
ATOM 3346 N N . HIS A 1 417 ? 5.393 -0.805 11.322 1.00 92.94 417 HIS A N 1
ATOM 3347 C CA . HIS A 1 417 ? 5.021 0.310 10.462 1.00 92.94 417 HIS A CA 1
ATOM 3348 C C . HIS A 1 417 ? 3.576 0.256 9.982 1.00 92.94 417 HIS A C 1
ATOM 3350 O O . HIS A 1 417 ? 2.929 1.296 9.904 1.00 92.94 417 HIS A O 1
ATOM 3356 N N . ASP A 1 418 ? 3.055 -0.926 9.660 1.00 94.38 418 ASP A N 1
ATOM 3357 C CA . ASP A 1 418 ? 1.645 -1.087 9.316 1.00 94.38 418 ASP A CA 1
ATOM 3358 C C . ASP A 1 418 ? 1.187 -2.539 9.483 1.00 94.38 418 ASP A C 1
ATOM 3360 O O . ASP A 1 418 ? 1.997 -3.464 9.416 1.00 94.38 418 ASP A O 1
ATOM 3364 N N . VAL A 1 419 ? -0.123 -2.727 9.639 1.00 95.44 419 VAL A N 1
ATOM 3365 C CA . VAL A 1 419 ? -0.802 -4.005 9.414 1.00 95.44 419 VAL A CA 1
ATOM 3366 C C . VAL A 1 419 ? -1.912 -3.776 8.398 1.00 95.44 419 VAL A C 1
ATOM 3368 O O . VAL A 1 419 ? -2.668 -2.800 8.483 1.00 95.44 419 VAL 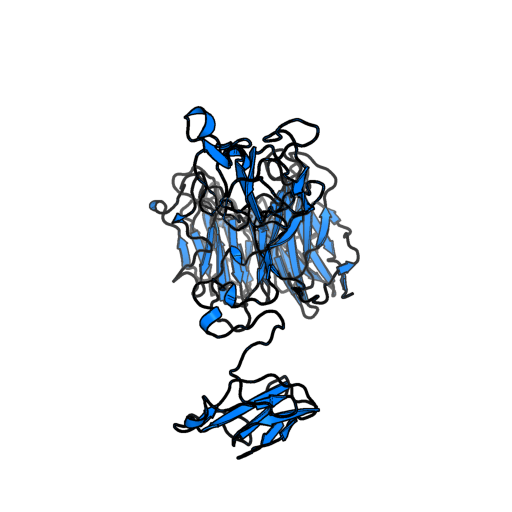A O 1
ATOM 3371 N N . ALA A 1 420 ? -2.013 -4.678 7.432 1.00 96.50 420 ALA A N 1
ATOM 3372 C CA . ALA A 1 420 ? -3.059 -4.665 6.424 1.00 96.50 420 ALA A CA 1
ATOM 3373 C C . ALA A 1 420 ? -3.648 -6.059 6.249 1.00 96.50 420 ALA A C 1
ATOM 3375 O O . ALA A 1 420 ? -2.963 -7.068 6.402 1.00 96.50 420 ALA A O 1
ATOM 3376 N N . PHE A 1 421 ? -4.929 -6.094 5.901 1.00 97.38 421 PHE A N 1
ATOM 3377 C CA . PHE A 1 421 ? -5.601 -7.306 5.478 1.00 97.38 421 PHE A CA 1
ATOM 3378 C C . PHE A 1 421 ? -5.995 -7.176 4.014 1.00 97.38 421 PHE A C 1
ATOM 3380 O O . PHE A 1 421 ? -6.671 -6.227 3.616 1.00 97.38 421 PHE A O 1
ATOM 3387 N N . ASP A 1 422 ? -5.565 -8.146 3.224 1.00 97.31 422 ASP A N 1
ATOM 3388 C CA . ASP A 1 422 ? -5.932 -8.307 1.834 1.00 97.31 422 ASP A CA 1
ATOM 3389 C C . ASP A 1 422 ? -7.125 -9.270 1.726 1.00 97.31 422 ASP A C 1
ATOM 3391 O O . ASP A 1 422 ? -6.941 -10.491 1.807 1.00 97.31 422 ASP A O 1
ATOM 3395 N N . PRO A 1 423 ? -8.352 -8.767 1.507 1.00 92.88 423 PRO A N 1
ATOM 3396 C CA . PRO A 1 423 ? -9.532 -9.622 1.428 1.00 92.88 423 PRO A CA 1
ATOM 3397 C C . PRO A 1 423 ? -9.572 -10.482 0.160 1.00 92.88 423 PRO A C 1
ATOM 3399 O O . PRO A 1 423 ? -10.343 -11.438 0.101 1.00 92.88 423 PRO A O 1
ATOM 3402 N N . TYR A 1 424 ? -8.765 -10.170 -0.858 1.00 91.94 424 TYR A N 1
ATOM 3403 C CA . TYR A 1 424 ? -8.770 -10.887 -2.136 1.00 91.94 424 TYR A CA 1
ATOM 3404 C C . TYR A 1 424 ? -7.933 -12.164 -2.078 1.00 91.94 424 TYR A C 1
ATOM 3406 O O . TYR A 1 424 ? -8.227 -13.127 -2.784 1.00 91.94 424 TYR A O 1
ATOM 3414 N N . LEU A 1 425 ? -6.911 -12.176 -1.222 1.00 92.38 425 LEU A N 1
ATOM 3415 C CA . LEU A 1 425 ? -6.093 -13.354 -0.943 1.00 92.38 425 LEU A CA 1
ATOM 3416 C C . LEU A 1 425 ? -6.344 -13.959 0.444 1.00 92.38 425 LEU A C 1
ATOM 3418 O O . LEU A 1 425 ? -5.798 -15.014 0.742 1.00 92.38 425 LEU A O 1
ATOM 3422 N N . SER A 1 426 ? -7.167 -13.314 1.280 1.00 93.75 426 SER A N 1
ATOM 3423 C CA . SER A 1 426 ? -7.277 -13.620 2.715 1.00 93.75 426 SER A CA 1
ATOM 3424 C C . SER A 1 426 ? -5.909 -13.608 3.402 1.00 93.75 426 SER A C 1
ATOM 3426 O O . SER A 1 426 ? -5.555 -14.535 4.124 1.00 93.75 426 SER A O 1
ATOM 3428 N N . MET A 1 427 ? -5.128 -12.560 3.139 1.00 97.31 427 MET A N 1
ATOM 3429 C CA . MET A 1 427 ? -3.737 -12.456 3.576 1.00 97.31 427 MET A CA 1
ATOM 3430 C C . MET A 1 427 ? -3.558 -11.305 4.562 1.00 97.31 427 MET A C 1
ATOM 3432 O O . MET A 1 427 ? -4.012 -10.190 4.312 1.00 97.31 427 MET A O 1
ATOM 3436 N N . VAL A 1 428 ? -2.872 -11.556 5.672 1.00 98.50 428 VAL A N 1
ATOM 3437 C CA . VAL A 1 428 ? -2.429 -10.518 6.613 1.00 98.50 428 VAL A CA 1
ATOM 3438 C C . VAL A 1 428 ? -1.013 -10.104 6.235 1.00 98.50 428 VAL A C 1
ATOM 3440 O O . VAL A 1 428 ? -0.179 -10.970 5.996 1.00 98.50 428 VAL A O 1
ATOM 3443 N N . LEU A 1 429 ? -0.732 -8.802 6.201 1.00 98.19 429 LEU A N 1
ATOM 3444 C CA . LEU A 1 429 ? 0.610 -8.250 6.017 1.00 98.19 429 LEU A CA 1
ATOM 3445 C C . LEU A 1 429 ? 0.995 -7.399 7.224 1.00 98.19 429 LEU A C 1
ATOM 3447 O O . LEU A 1 429 ? 0.175 -6.625 7.717 1.00 98.19 429 LEU A O 1
ATOM 3451 N N . VAL A 1 430 ? 2.252 -7.493 7.644 1.00 97.38 430 VAL A N 1
ATOM 3452 C CA . VAL A 1 430 ? 2.850 -6.696 8.717 1.00 97.38 430 VAL A CA 1
ATOM 3453 C C . VAL A 1 430 ? 4.148 -6.088 8.196 1.00 97.38 430 VAL A C 1
ATOM 3455 O O . VAL A 1 430 ? 5.090 -6.815 7.887 1.00 97.38 430 VAL A O 1
ATOM 3458 N N . SER A 1 431 ? 4.199 -4.760 8.092 1.00 95.81 431 SER A N 1
ATOM 3459 C CA . SER A 1 431 ? 5.426 -4.030 7.756 1.00 95.81 431 SER A CA 1
ATOM 3460 C C . SER A 1 431 ? 6.217 -3.733 9.021 1.00 95.81 431 SER A C 1
ATOM 3462 O O . SER A 1 431 ? 5.652 -3.212 9.985 1.00 95.81 431 SER A O 1
ATOM 3464 N N . ILE A 1 432 ? 7.511 -4.028 9.015 1.00 93.38 432 ILE A N 1
ATOM 3465 C CA . ILE A 1 432 ? 8.447 -3.750 10.104 1.00 93.38 432 ILE A CA 1
ATOM 3466 C C . ILE A 1 432 ? 9.363 -2.597 9.702 1.00 93.38 432 ILE A C 1
ATOM 3468 O O . ILE A 1 432 ? 9.855 -2.533 8.573 1.00 93.38 432 ILE A O 1
ATOM 3472 N N . GLY A 1 433 ? 9.551 -1.681 10.645 1.00 82.56 433 GLY A N 1
ATOM 3473 C CA . GLY A 1 433 ? 10.241 -0.421 10.452 1.00 82.56 433 GLY A CA 1
ATOM 3474 C C . GLY A 1 433 ? 11.754 -0.487 10.610 1.00 82.56 433 GLY A C 1
ATOM 3475 O O . GLY A 1 433 ? 12.291 -1.299 11.356 1.00 82.56 433 GLY A O 1
ATOM 3476 N N . ASP A 1 434 ? 12.375 0.456 9.917 1.00 87.38 434 ASP A N 1
ATOM 3477 C CA . ASP A 1 434 ? 13.713 1.027 9.986 1.00 87.38 434 ASP A CA 1
ATOM 3478 C C . ASP A 1 434 ? 14.954 0.131 9.907 1.00 87.38 434 ASP A C 1
ATOM 3480 O O . ASP A 1 434 ? 15.018 -1.021 10.337 1.00 87.38 434 ASP A O 1
ATOM 3484 N N . GLY A 1 435 ? 15.975 0.724 9.278 1.00 87.56 435 GLY A N 1
ATOM 3485 C CA . GLY A 1 435 ? 17.336 0.206 9.195 1.00 87.56 435 GLY A CA 1
ATOM 3486 C C . GLY A 1 435 ? 17.430 -1.294 8.921 1.00 87.56 435 GLY A C 1
ATOM 3487 O O . GLY A 1 435 ? 17.036 -1.789 7.864 1.00 87.56 435 GLY A O 1
ATOM 3488 N N . ALA A 1 436 ? 17.993 -2.014 9.889 1.00 89.88 436 ALA A N 1
ATOM 3489 C CA . ALA A 1 436 ? 18.274 -3.439 9.777 1.00 89.88 436 ALA A CA 1
ATOM 3490 C C . ALA A 1 436 ? 17.036 -4.334 9.932 1.00 89.88 436 ALA A C 1
ATOM 3492 O O . ALA A 1 436 ? 17.086 -5.485 9.514 1.00 89.88 436 ALA A O 1
ATOM 3493 N N . ASN A 1 437 ? 15.950 -3.835 10.533 1.00 91.69 437 ASN A N 1
ATOM 3494 C CA . ASN A 1 437 ? 14.756 -4.630 10.834 1.00 91.69 437 ASN A CA 1
ATOM 3495 C C . ASN A 1 437 ? 13.713 -4.613 9.711 1.00 91.69 437 ASN A C 1
ATOM 3497 O O . ASN A 1 437 ? 12.710 -5.319 9.812 1.00 91.69 437 ASN A O 1
ATOM 3501 N N . ARG A 1 438 ? 13.937 -3.816 8.659 1.00 92.69 438 ARG A N 1
ATOM 3502 C CA . ARG A 1 438 ? 13.041 -3.690 7.504 1.00 92.69 438 ARG A CA 1
ATOM 3503 C C . ARG A 1 438 ? 12.598 -5.055 6.990 1.00 92.69 438 ARG A C 1
ATOM 3505 O O . ARG A 1 438 ? 13.411 -5.846 6.511 1.00 92.69 438 ARG A O 1
ATOM 3512 N N . GLN A 1 439 ? 11.297 -5.302 7.051 1.00 93.94 439 GLN A N 1
ATOM 3513 C CA . GLN A 1 439 ? 10.701 -6.552 6.602 1.00 93.94 439 GLN A CA 1
ATOM 3514 C C . GLN A 1 439 ? 9.220 -6.360 6.295 1.00 93.94 439 GLN A C 1
ATOM 3516 O O . GLN A 1 439 ? 8.568 -5.484 6.859 1.00 93.94 439 GLN A O 1
ATOM 3521 N N . ILE A 1 440 ? 8.676 -7.212 5.430 1.00 96.62 440 ILE A N 1
ATOM 3522 C CA . ILE A 1 440 ? 7.235 -7.436 5.359 1.00 96.62 440 ILE A CA 1
ATOM 3523 C C . ILE A 1 440 ? 6.989 -8.907 5.652 1.00 96.62 440 ILE A C 1
ATOM 3525 O O . ILE A 1 440 ? 7.405 -9.781 4.891 1.00 96.62 440 ILE A O 1
ATOM 3529 N N . HIS A 1 441 ? 6.311 -9.173 6.761 1.00 97.44 441 HIS A N 1
ATOM 3530 C CA . HIS A 1 441 ? 5.805 -10.500 7.071 1.00 97.44 441 HIS A CA 1
ATOM 3531 C C . HIS A 1 441 ? 4.397 -10.633 6.506 1.00 97.44 441 HIS A C 1
ATOM 3533 O O . HIS A 1 441 ? 3.592 -9.711 6.639 1.00 97.44 441 HIS A O 1
ATOM 3539 N N . TYR A 1 442 ? 4.081 -11.765 5.892 1.00 98.25 442 TYR A N 1
ATOM 3540 C CA . TYR A 1 442 ? 2.730 -12.048 5.423 1.00 98.25 442 TYR A CA 1
ATOM 3541 C C . TYR A 1 442 ? 2.281 -13.456 5.801 1.00 98.25 442 TYR A C 1
ATOM 3543 O O . TYR A 1 442 ? 3.105 -14.340 6.023 1.00 98.25 442 TYR A O 1
ATOM 3551 N N . SER A 1 443 ? 0.972 -13.638 5.937 1.00 98.50 443 SER A N 1
ATOM 3552 C CA . SER A 1 443 ? 0.356 -14.895 6.357 1.00 98.50 443 SER A CA 1
ATOM 3553 C C . SER A 1 443 ? -0.977 -15.101 5.646 1.00 98.50 443 SER A C 1
ATOM 3555 O O . SER A 1 443 ? -1.800 -14.187 5.583 1.00 98.50 443 SER A O 1
ATOM 3557 N N . TYR A 1 444 ? -1.201 -16.316 5.146 1.00 97.62 444 TYR A N 1
ATOM 3558 C CA . TYR A 1 444 ? -2.459 -16.754 4.522 1.00 97.62 444 TYR A CA 1
ATOM 3559 C C . TYR A 1 444 ? -3.400 -17.493 5.486 1.00 97.62 444 TYR A C 1
ATOM 3561 O O . TYR A 1 444 ? -4.494 -17.902 5.100 1.00 97.62 444 TYR A O 1
ATOM 3569 N N . ASP A 1 445 ? -2.970 -17.702 6.728 1.00 96.81 445 ASP A N 1
ATOM 3570 C CA . ASP A 1 445 ? -3.654 -18.507 7.743 1.00 96.81 445 ASP A CA 1
ATOM 3571 C C . ASP A 1 445 ? -3.804 -17.743 9.066 1.00 96.81 445 ASP A C 1
ATOM 3573 O O . ASP A 1 445 ? -3.868 -18.333 10.139 1.00 96.81 445 ASP A O 1
ATOM 3577 N N . PHE A 1 446 ? -3.905 -16.412 8.976 1.00 95.19 446 PHE A N 1
ATOM 3578 C CA . PHE A 1 446 ? -4.139 -15.511 10.110 1.00 95.19 446 PHE A CA 1
ATOM 3579 C C . PHE A 1 446 ? -3.106 -15.637 11.242 1.00 95.19 446 PHE A C 1
ATOM 3581 O O . PHE A 1 446 ? -3.427 -15.404 12.405 1.00 95.19 446 PHE A O 1
ATOM 3588 N N . GLY A 1 447 ? -1.856 -15.927 10.885 1.00 96.81 447 GLY A N 1
ATOM 3589 C CA . GLY A 1 447 ? -0.700 -15.879 11.774 1.00 96.81 447 GLY A CA 1
ATOM 3590 C C . GLY A 1 447 ? -0.218 -17.225 12.309 1.00 96.81 447 GLY A C 1
ATOM 3591 O O . GLY A 1 447 ? 0.760 -17.240 13.057 1.00 96.81 447 GLY A O 1
ATOM 3592 N N . GLU A 1 448 ? -0.837 -18.339 11.908 1.00 96.62 448 GLU A N 1
ATOM 3593 C CA . GLU A 1 448 ? -0.330 -19.685 12.214 1.00 96.62 448 GLU A CA 1
ATOM 3594 C C . GLU A 1 448 ? 1.028 -19.928 11.538 1.00 96.62 448 GLU A C 1
ATOM 3596 O O . GLU A 1 448 ? 1.956 -20.470 12.147 1.00 96.62 448 GLU A O 1
ATOM 3601 N N . THR A 1 449 ? 1.180 -19.476 10.290 1.00 97.00 449 THR A N 1
ATOM 3602 C CA . THR A 1 449 ? 2.456 -19.452 9.576 1.00 97.00 449 THR A CA 1
ATOM 3603 C C . THR A 1 449 ? 2.728 -18.083 8.968 1.00 97.00 449 THR A C 1
ATOM 3605 O O . THR A 1 449 ? 1.829 -17.382 8.504 1.00 97.00 449 THR A O 1
ATOM 3608 N N . TRP A 1 450 ? 4.008 -17.709 8.956 1.00 97.69 450 TRP A N 1
ATOM 3609 C CA . TRP A 1 450 ? 4.480 -16.443 8.409 1.00 97.69 450 TRP A CA 1
ATOM 3610 C C . TRP A 1 450 ? 5.530 -16.682 7.334 1.00 97.69 450 TRP A C 1
ATOM 3612 O O . TRP A 1 450 ? 6.433 -17.507 7.487 1.00 97.69 450 TRP A O 1
ATOM 3622 N N . GLN A 1 451 ? 5.406 -15.933 6.250 1.00 96.88 451 GLN A N 1
ATOM 3623 C CA . GLN A 1 451 ? 6.396 -15.810 5.197 1.00 96.88 451 GLN A CA 1
ATOM 3624 C C . GLN A 1 451 ? 7.045 -14.428 5.276 1.00 96.88 451 GLN A C 1
ATOM 3626 O O . GLN A 1 451 ? 6.429 -13.458 5.722 1.00 96.88 451 GLN A O 1
ATOM 3631 N N . ASN A 1 452 ? 8.288 -14.339 4.816 1.00 95.19 452 ASN A N 1
ATOM 3632 C CA . ASN A 1 452 ? 9.029 -13.089 4.746 1.00 95.19 452 ASN A CA 1
ATOM 3633 C C . ASN A 1 452 ? 9.140 -12.649 3.290 1.00 95.19 452 ASN A C 1
ATOM 3635 O O . ASN A 1 452 ? 9.379 -13.477 2.410 1.00 95.19 452 ASN A O 1
ATOM 3639 N N . LEU A 1 453 ? 9.015 -11.349 3.038 1.00 94.88 453 LEU A N 1
ATOM 3640 C CA . LEU A 1 453 ? 9.303 -10.778 1.724 1.00 94.88 453 LEU A CA 1
ATOM 3641 C C . LEU A 1 453 ? 10.799 -10.856 1.390 1.00 94.88 453 LEU A C 1
ATOM 3643 O O . LEU A 1 453 ? 11.174 -10.989 0.225 1.00 94.88 453 LEU A O 1
ATOM 3647 N N . PHE A 1 454 ? 11.643 -10.779 2.419 1.00 87.88 454 PHE A N 1
ATOM 3648 C CA . PHE A 1 454 ? 13.092 -10.871 2.297 1.00 87.88 454 PHE A CA 1
ATOM 3649 C C . PHE A 1 454 ? 13.657 -12.030 3.110 1.00 87.88 454 PHE A C 1
ATOM 3651 O O . PHE A 1 454 ? 13.206 -12.293 4.227 1.00 87.88 454 PHE A O 1
ATOM 3658 N N . ASP A 1 455 ? 14.726 -12.644 2.609 1.00 87.25 455 ASP A N 1
ATOM 3659 C CA . ASP A 1 455 ? 15.584 -13.486 3.437 1.00 87.25 455 ASP A CA 1
ATOM 3660 C C . ASP A 1 455 ? 16.375 -12.599 4.413 1.00 87.25 455 ASP A C 1
ATOM 3662 O O . ASP A 1 455 ? 17.310 -11.897 4.024 1.00 87.25 455 ASP A O 1
ATOM 3666 N N . GLU A 1 456 ? 15.985 -12.619 5.690 1.00 83.69 456 GLU A N 1
ATOM 3667 C CA . GLU A 1 456 ? 16.601 -11.808 6.748 1.00 83.69 456 GLU A CA 1
ATOM 3668 C C . GLU A 1 456 ? 18.096 -12.102 6.931 1.00 83.69 456 GLU A C 1
ATOM 3670 O O . GLU A 1 456 ? 18.818 -11.246 7.433 1.00 83.69 456 GLU A O 1
ATOM 3675 N N . SER A 1 457 ? 18.595 -13.263 6.489 1.00 84.00 457 SER A N 1
ATOM 3676 C CA . SER A 1 457 ? 20.022 -13.595 6.588 1.00 84.00 457 SER A CA 1
ATOM 3677 C C . SER A 1 457 ? 20.913 -12.785 5.636 1.00 84.00 457 SER A C 1
ATOM 3679 O O . SER A 1 457 ? 22.129 -12.724 5.831 1.00 84.00 457 SER A O 1
ATOM 3681 N N . LEU A 1 458 ? 20.323 -12.143 4.622 1.00 84.75 458 LEU A N 1
ATOM 3682 C CA . LEU A 1 458 ? 21.034 -11.334 3.627 1.00 84.75 458 LEU A CA 1
ATOM 3683 C C . LEU A 1 458 ? 21.178 -9.861 4.035 1.00 84.75 458 LEU A C 1
ATOM 3685 O O . LEU A 1 458 ? 21.968 -9.125 3.431 1.00 84.75 458 LEU A O 1
ATOM 3689 N N . TYR A 1 459 ? 20.423 -9.426 5.043 1.00 85.31 459 TYR A N 1
ATOM 3690 C CA . TYR A 1 459 ? 20.321 -8.029 5.444 1.00 85.31 459 TYR A CA 1
ATOM 3691 C C . TYR A 1 459 ? 20.764 -7.832 6.894 1.00 85.31 459 TYR A C 1
ATOM 3693 O O . TYR A 1 459 ? 20.806 -8.750 7.707 1.00 85.31 459 TYR A O 1
ATOM 3701 N N . GLY A 1 460 ? 21.162 -6.608 7.216 1.00 82.94 460 GLY A N 1
ATOM 3702 C CA . GLY A 1 460 ? 21.614 -6.249 8.551 1.00 82.94 460 GLY A CA 1
ATOM 3703 C C . GLY A 1 460 ? 21.993 -4.782 8.638 1.00 82.94 460 GLY A C 1
ATOM 3704 O O . GLY A 1 460 ? 21.718 -4.005 7.731 1.00 82.94 460 GLY A O 1
ATOM 3705 N N . VAL A 1 461 ? 22.683 -4.391 9.709 1.00 82.44 461 VAL A N 1
ATOM 3706 C CA . VAL A 1 461 ? 22.987 -2.976 10.010 1.00 82.44 461 VAL A CA 1
ATOM 3707 C C . VAL A 1 461 ? 23.724 -2.222 8.897 1.00 82.44 461 VAL A C 1
ATOM 3709 O O . VAL A 1 461 ? 23.539 -1.017 8.769 1.00 82.44 461 VAL A O 1
ATOM 3712 N N . ASN A 1 462 ? 24.507 -2.924 8.070 1.00 83.06 462 ASN A N 1
ATOM 3713 C CA . ASN A 1 462 ? 25.299 -2.339 6.980 1.00 83.06 462 ASN A CA 1
ATOM 3714 C C . ASN A 1 462 ? 24.716 -2.588 5.575 1.00 83.06 462 ASN A C 1
ATOM 3716 O O . ASN A 1 462 ? 25.288 -2.121 4.594 1.00 83.06 462 ASN A O 1
ATOM 3720 N N . ASN A 1 463 ? 23.633 -3.362 5.461 1.00 85.94 463 ASN A N 1
ATOM 3721 C CA . ASN A 1 463 ? 22.995 -3.708 4.192 1.00 85.94 463 ASN A CA 1
ATOM 3722 C C . ASN A 1 463 ? 21.494 -3.878 4.431 1.00 85.94 463 ASN A C 1
ATOM 3724 O O . ASN A 1 463 ? 21.054 -4.937 4.875 1.00 85.94 463 ASN A O 1
ATOM 3728 N N . TRP A 1 464 ? 20.724 -2.820 4.207 1.00 84.19 464 TRP A N 1
ATOM 3729 C CA . TRP A 1 464 ? 19.296 -2.800 4.516 1.00 84.19 464 TRP A CA 1
ATOM 3730 C C . TRP A 1 464 ? 18.459 -3.431 3.406 1.00 84.19 464 TRP A C 1
ATOM 3732 O O . TRP A 1 464 ? 18.859 -3.445 2.240 1.00 84.19 464 TRP A O 1
ATOM 3742 N N . ALA A 1 465 ? 17.279 -3.933 3.774 1.00 87.94 465 ALA A N 1
ATOM 3743 C CA . ALA A 1 465 ? 16.325 -4.458 2.807 1.00 87.94 465 ALA A CA 1
ATOM 3744 C C . ALA A 1 465 ? 15.868 -3.358 1.818 1.00 87.94 465 ALA A C 1
ATOM 3746 O O . ALA A 1 465 ? 15.765 -2.188 2.210 1.00 87.94 465 ALA A O 1
ATOM 3747 N N . PRO A 1 466 ? 15.602 -3.720 0.546 1.00 83.38 466 PRO A N 1
ATOM 3748 C CA . PRO A 1 466 ? 15.446 -2.769 -0.556 1.00 83.38 466 PRO A CA 1
ATOM 3749 C C . PRO A 1 466 ? 14.099 -2.047 -0.597 1.00 83.38 466 PRO A C 1
ATOM 3751 O O . PRO A 1 466 ? 13.981 -1.100 -1.373 1.00 83.38 466 PRO A O 1
ATOM 3754 N N . ILE A 1 467 ? 13.100 -2.499 0.175 1.00 88.44 467 ILE A N 1
ATOM 3755 C CA . ILE A 1 467 ? 11.876 -1.725 0.395 1.00 88.44 467 ILE A CA 1
ATOM 3756 C C . ILE A 1 467 ? 11.567 -1.536 1.884 1.00 88.44 467 ILE A C 1
ATOM 3758 O O . ILE A 1 467 ? 11.829 -2.417 2.705 1.00 88.44 467 ILE A O 1
ATOM 3762 N N . HIS A 1 468 ? 10.971 -0.396 2.213 1.00 92.06 468 HIS A N 1
ATOM 3763 C CA . HIS A 1 468 ? 10.683 0.053 3.567 1.00 92.06 468 HIS A CA 1
ATOM 3764 C C . HIS A 1 468 ? 9.350 0.822 3.625 1.00 92.06 468 HIS A C 1
ATOM 3766 O O . HIS A 1 468 ? 9.339 2.056 3.638 1.00 92.06 468 HIS A O 1
ATOM 3772 N N . PRO A 1 469 ? 8.196 0.131 3.599 1.00 94.75 469 PRO A N 1
ATOM 3773 C CA . PRO A 1 469 ? 6.915 0.816 3.544 1.00 94.75 469 PRO A CA 1
ATOM 3774 C C . PRO A 1 469 ? 6.325 1.148 4.913 1.00 94.75 469 PRO A C 1
ATOM 3776 O O . PRO A 1 469 ? 6.393 0.370 5.862 1.00 94.75 469 PRO A O 1
ATOM 3779 N N . THR A 1 470 ? 5.652 2.290 4.979 1.00 94.75 470 THR A N 1
ATOM 3780 C CA . THR A 1 470 ? 4.896 2.773 6.147 1.00 94.75 470 THR A CA 1
ATOM 3781 C C . THR A 1 470 ? 3.380 2.743 5.955 1.00 94.75 470 THR A C 1
ATOM 3783 O O . THR A 1 470 ? 2.630 3.104 6.863 1.00 94.75 470 THR A O 1
ATOM 3786 N N . SER A 1 471 ? 2.922 2.335 4.771 1.00 95.44 471 SER A N 1
ATOM 3787 C CA . SER A 1 471 ? 1.509 2.256 4.408 1.00 95.44 471 SER A CA 1
ATOM 3788 C C . SER A 1 471 ? 1.301 1.131 3.401 1.00 95.44 471 SER A C 1
ATOM 3790 O O . SER A 1 471 ? 2.030 1.059 2.407 1.00 95.44 471 SER A O 1
ATOM 3792 N N . ILE A 1 472 ? 0.325 0.258 3.651 1.00 97.38 472 ILE A N 1
ATOM 3793 C CA . ILE A 1 472 ? -0.037 -0.849 2.758 1.00 97.38 472 ILE A CA 1
ATOM 3794 C C . ILE A 1 472 ? -1.511 -0.725 2.368 1.00 97.38 472 ILE A C 1
ATOM 3796 O O . ILE A 1 472 ? -2.387 -0.714 3.233 1.00 97.38 472 ILE A O 1
ATOM 3800 N N . LEU A 1 473 ? -1.797 -0.688 1.062 1.00 97.69 473 LEU A N 1
ATOM 3801 C CA . LEU A 1 473 ? -3.160 -0.666 0.520 1.00 97.69 473 LEU A CA 1
ATOM 3802 C C . LEU A 1 473 ? -3.386 -1.855 -0.418 1.00 97.69 473 LEU A C 1
ATOM 3804 O O . LEU A 1 473 ? -2.645 -2.051 -1.383 1.00 97.69 473 LEU A O 1
ATOM 3808 N N . CYS A 1 474 ? -4.421 -2.646 -0.140 1.00 97.06 474 CYS A N 1
ATOM 3809 C CA . CYS A 1 474 ? -4.708 -3.887 -0.857 1.00 97.06 474 CYS A CA 1
ATOM 3810 C C . CYS A 1 474 ? -5.822 -3.691 -1.896 1.00 97.06 474 CYS A C 1
ATOM 3812 O O . CYS A 1 474 ? -6.912 -3.219 -1.578 1.00 97.06 474 CYS A O 1
ATOM 3814 N N . PHE A 1 475 ? -5.568 -4.114 -3.134 1.00 96.19 475 PHE A N 1
ATOM 3815 C CA . PHE A 1 475 ? -6.490 -4.018 -4.270 1.00 96.19 475 PHE A CA 1
ATOM 3816 C C . PHE A 1 475 ? -6.725 -5.394 -4.912 1.00 96.19 475 PHE A C 1
ATOM 3818 O O . PHE A 1 475 ? -5.922 -6.303 -4.698 1.00 96.19 475 PHE A O 1
ATOM 3825 N N . PRO A 1 476 ? -7.766 -5.574 -5.746 1.00 91.12 476 PRO A N 1
ATOM 3826 C CA . PRO A 1 476 ? -8.033 -6.865 -6.389 1.00 91.12 476 PRO A CA 1
ATOM 3827 C C . PRO A 1 476 ? -6.861 -7.421 -7.208 1.00 91.12 476 PRO A C 1
ATOM 3829 O O . PRO A 1 476 ? -6.630 -8.625 -7.205 1.00 91.12 476 PRO A O 1
ATOM 3832 N N . ASP A 1 477 ? -6.109 -6.547 -7.886 1.00 89.25 477 ASP A N 1
ATOM 3833 C CA . ASP A 1 477 ? -5.027 -6.938 -8.800 1.00 89.25 477 ASP A CA 1
ATOM 3834 C C . ASP A 1 477 ? -3.623 -6.831 -8.184 1.00 89.25 477 ASP A C 1
ATOM 3836 O O . ASP A 1 477 ? -2.639 -7.218 -8.814 1.00 89.25 477 ASP A O 1
ATOM 3840 N N . GLY A 1 478 ? -3.490 -6.296 -6.970 1.00 94.19 478 GLY A N 1
ATOM 3841 C CA . GLY A 1 478 ? -2.174 -6.053 -6.385 1.00 94.19 478 GLY A CA 1
ATOM 3842 C C . GLY A 1 478 ? -2.200 -5.345 -5.044 1.00 94.19 478 GLY A C 1
ATOM 3843 O O . GLY A 1 478 ? -3.249 -5.207 -4.414 1.00 94.19 478 GLY A O 1
ATOM 3844 N N . ILE A 1 479 ? -1.020 -4.975 -4.569 1.00 98.06 479 ILE A N 1
ATOM 3845 C CA . ILE A 1 479 ? -0.809 -4.328 -3.275 1.00 98.06 479 ILE A CA 1
ATOM 3846 C C . ILE A 1 479 ? 0.118 -3.140 -3.498 1.00 98.06 479 ILE A C 1
ATOM 3848 O O . ILE A 1 479 ? 1.176 -3.286 -4.111 1.00 98.06 479 ILE A O 1
ATOM 3852 N N . ALA A 1 480 ? -0.298 -1.973 -3.016 1.00 98.19 480 ALA A N 1
ATOM 3853 C CA . ALA A 1 480 ? 0.484 -0.749 -3.058 1.00 98.19 480 ALA A CA 1
ATOM 3854 C C . ALA A 1 480 ? 1.206 -0.527 -1.726 1.00 98.19 480 ALA A C 1
ATOM 3856 O O . ALA A 1 480 ? 0.602 -0.647 -0.658 1.00 98.19 480 ALA A O 1
ATOM 3857 N N . PHE A 1 481 ? 2.473 -0.136 -1.811 1.00 97.50 481 PHE A N 1
ATOM 3858 C CA . PHE A 1 481 ? 3.360 0.121 -0.683 1.00 97.50 481 PHE A CA 1
ATOM 3859 C C . PHE A 1 481 ? 3.836 1.572 -0.728 1.00 97.50 481 PHE A C 1
ATOM 3861 O O . PHE A 1 481 ? 4.528 1.978 -1.663 1.00 97.50 481 PHE A O 1
ATOM 3868 N N . GLY A 1 482 ? 3.453 2.361 0.273 1.00 96.94 482 GLY A N 1
ATOM 3869 C CA . GLY A 1 482 ? 3.909 3.739 0.437 1.00 96.94 482 GLY A CA 1
ATOM 3870 C C . GLY A 1 482 ? 5.238 3.795 1.175 1.00 96.94 482 GLY A C 1
ATOM 3871 O O . GLY A 1 482 ? 5.356 3.231 2.262 1.00 96.94 482 GLY A O 1
ATOM 3872 N N . SER A 1 483 ? 6.225 4.466 0.591 1.00 94.62 483 SER A N 1
ATOM 3873 C CA . SER A 1 483 ? 7.615 4.443 1.047 1.00 94.62 483 SER A CA 1
ATOM 3874 C C . SER A 1 483 ? 7.889 5.236 2.328 1.00 94.62 483 SER A C 1
ATOM 3876 O O . SER A 1 483 ? 7.283 6.280 2.576 1.00 94.62 483 SER A O 1
ATOM 3878 N N . ASP A 1 484 ? 8.914 4.804 3.053 1.00 92.81 484 ASP A N 1
ATOM 3879 C CA . ASP A 1 484 ? 9.662 5.562 4.063 1.00 92.81 484 ASP A CA 1
ATOM 3880 C C . ASP A 1 484 ? 11.169 5.517 3.748 1.00 92.81 484 ASP A C 1
ATOM 3882 O O . ASP A 1 484 ? 12.023 5.169 4.563 1.00 92.81 484 ASP A O 1
ATOM 3886 N N . GLU A 1 485 ? 11.491 5.753 2.477 1.00 89.88 485 GLU A N 1
ATOM 3887 C CA . GLU A 1 485 ? 12.851 5.757 1.943 1.00 89.88 485 GLU A CA 1
ATOM 3888 C C . GLU A 1 485 ? 12.909 6.463 0.581 1.00 89.88 485 GLU A C 1
ATOM 3890 O O . GLU A 1 485 ? 11.879 6.858 0.033 1.00 89.88 485 GLU A O 1
ATOM 3895 N N . LEU A 1 486 ? 14.123 6.598 0.034 1.00 87.69 486 LEU A N 1
ATOM 3896 C CA . LEU A 1 486 ? 14.343 7.062 -1.332 1.00 87.69 486 LEU A CA 1
ATOM 3897 C C . LEU A 1 486 ? 14.363 5.885 -2.336 1.00 87.69 486 LEU A C 1
ATOM 3899 O O . LEU A 1 486 ? 14.996 4.868 -2.060 1.00 87.69 486 LEU A O 1
ATOM 3903 N N . PRO A 1 487 ? 13.798 6.052 -3.548 1.00 89.69 487 PRO A N 1
ATOM 3904 C CA . PRO A 1 487 ? 12.971 7.189 -3.942 1.00 89.69 487 PRO A CA 1
ATOM 3905 C C . PRO A 1 487 ? 11.664 7.210 -3.143 1.00 89.69 487 PRO A C 1
ATOM 3907 O O . PRO A 1 487 ? 11.082 6.163 -2.881 1.00 89.69 487 PRO A O 1
ATOM 3910 N N . GLU A 1 488 ? 11.189 8.408 -2.801 1.00 92.25 488 GLU A N 1
ATOM 3911 C CA . GLU A 1 488 ? 9.866 8.539 -2.196 1.00 92.25 488 GLU A CA 1
ATOM 3912 C C . GLU A 1 488 ? 8.810 8.169 -3.236 1.00 92.25 488 GLU A C 1
ATOM 3914 O O . GLU A 1 488 ? 8.929 8.526 -4.415 1.00 92.25 488 GLU A O 1
ATOM 3919 N N . GLY A 1 489 ? 7.764 7.457 -2.834 1.00 95.00 489 GLY A N 1
ATOM 3920 C CA . GLY A 1 489 ? 6.754 7.036 -3.782 1.00 95.00 489 GLY A CA 1
ATOM 3921 C C . GLY A 1 489 ? 5.899 5.864 -3.353 1.00 95.00 489 GLY A C 1
ATOM 3922 O O . GLY A 1 489 ? 5.806 5.493 -2.184 1.00 95.00 489 GLY A O 1
ATOM 3923 N N . ILE A 1 490 ? 5.286 5.271 -4.369 1.00 97.38 490 ILE A N 1
ATOM 3924 C CA . ILE A 1 490 ? 4.395 4.128 -4.253 1.00 97.38 490 ILE A CA 1
ATOM 3925 C C . ILE A 1 490 ? 4.969 3.015 -5.116 1.00 97.38 490 ILE A C 1
ATOM 3927 O O . ILE A 1 490 ? 5.117 3.173 -6.336 1.00 97.38 490 ILE A O 1
ATOM 3931 N N . SER A 1 491 ? 5.296 1.897 -4.484 1.00 94.50 491 SER A N 1
ATOM 3932 C CA . SER A 1 491 ? 5.647 0.662 -5.172 1.00 94.50 491 SER A CA 1
ATOM 3933 C C . SER A 1 491 ? 4.469 -0.307 -5.174 1.00 94.50 491 SER A C 1
ATOM 3935 O O . SER A 1 491 ? 3.488 -0.131 -4.451 1.00 94.50 491 SER A O 1
ATOM 3937 N N . TRP A 1 492 ? 4.509 -1.275 -6.078 1.00 94.69 492 TRP A N 1
ATOM 3938 C CA . TRP A 1 492 ? 3.383 -2.131 -6.405 1.00 94.69 492 TRP A CA 1
ATOM 3939 C C . TRP A 1 492 ? 3.839 -3.564 -6.603 1.00 94.69 492 TRP A C 1
ATOM 3941 O O . TRP A 1 492 ? 4.737 -3.831 -7.407 1.00 94.69 492 TRP A O 1
ATOM 3951 N N . TRP A 1 493 ? 3.161 -4.476 -5.918 1.00 94.69 493 TRP A N 1
ATOM 3952 C CA . TRP A 1 493 ? 3.237 -5.903 -6.183 1.00 94.69 493 TRP A CA 1
ATOM 3953 C C . TRP A 1 493 ? 1.974 -6.357 -6.913 1.00 94.69 493 TRP A C 1
ATOM 3955 O O . TRP A 1 493 ? 0.859 -6.112 -6.446 1.00 94.69 493 TRP A O 1
ATOM 3965 N N . SER A 1 494 ? 2.140 -7.024 -8.055 1.00 87.38 494 SER A N 1
ATOM 3966 C CA . SER A 1 494 ? 1.010 -7.545 -8.833 1.00 87.38 494 SER A CA 1
ATOM 3967 C C . SER A 1 494 ? 0.634 -8.944 -8.369 1.00 87.38 494 SER A C 1
ATOM 3969 O O . SER A 1 494 ? 1.481 -9.833 -8.322 1.00 87.38 494 SER A O 1
ATOM 3971 N N . LYS A 1 495 ? -0.655 -9.169 -8.110 1.00 87.75 495 LYS A N 1
ATOM 3972 C CA . LYS A 1 495 ? -1.164 -10.497 -7.772 1.00 87.75 495 LYS A CA 1
ATOM 3973 C C . LYS A 1 495 ? -1.112 -11.408 -9.002 1.00 87.75 495 LYS A C 1
ATOM 3975 O O . LYS A 1 495 ? -1.724 -11.083 -10.027 1.00 87.75 495 LYS A O 1
ATOM 3980 N N . PRO A 1 496 ? -0.442 -12.567 -8.933 1.00 79.62 496 PRO A N 1
ATOM 3981 C CA . PRO A 1 496 ? -0.470 -13.521 -10.029 1.00 79.62 496 PRO A CA 1
ATOM 3982 C C . PRO A 1 496 ? -1.870 -14.129 -10.162 1.00 79.62 496 PRO A C 1
ATOM 3984 O O . PRO A 1 496 ? -2.495 -14.562 -9.193 1.00 79.62 496 PRO A O 1
ATOM 3987 N N . LYS A 1 497 ? -2.384 -14.175 -11.393 1.00 79.44 497 LYS A N 1
ATOM 3988 C CA . LYS A 1 497 ? -3.728 -14.696 -11.664 1.00 79.44 497 LYS A CA 1
ATOM 3989 C C . LYS A 1 497 ? -3.757 -16.219 -11.559 1.00 79.44 497 LYS A C 1
ATOM 3991 O O . LYS A 1 497 ? -2.945 -16.902 -12.174 1.00 79.44 497 LYS A O 1
ATOM 3996 N N . GLY A 1 498 ? -4.757 -16.744 -10.851 1.00 78.94 498 GLY A N 1
ATOM 3997 C CA . GLY A 1 498 ? -5.018 -18.185 -10.766 1.00 78.94 498 GLY A CA 1
ATOM 3998 C C . GLY A 1 498 ? -4.051 -18.966 -9.873 1.00 78.94 498 GLY A C 1
ATOM 3999 O O . GLY A 1 498 ? -4.063 -20.194 -9.923 1.00 78.94 498 GLY A O 1
ATOM 4000 N N . ILE A 1 499 ? -3.237 -18.276 -9.071 1.00 78.81 499 ILE A N 1
ATOM 4001 C CA . ILE A 1 499 ? -2.348 -18.885 -8.082 1.00 78.81 499 ILE A CA 1
ATOM 4002 C C . ILE A 1 499 ? -2.965 -18.705 -6.697 1.00 78.81 499 ILE A C 1
ATOM 4004 O O . ILE A 1 499 ? -3.288 -17.590 -6.295 1.00 78.81 499 ILE A O 1
ATOM 4008 N N . THR A 1 500 ? -3.138 -19.809 -5.976 1.00 86.44 500 THR A N 1
ATOM 4009 C CA . THR A 1 500 ? -3.537 -19.794 -4.565 1.00 86.44 500 THR A CA 1
ATOM 4010 C C . THR A 1 500 ? -2.302 -19.560 -3.704 1.00 86.44 500 THR A C 1
ATOM 4012 O O . THR A 1 500 ? -1.277 -20.191 -3.947 1.00 86.44 500 THR A O 1
ATOM 4015 N N . ASN A 1 501 ? -2.412 -18.672 -2.715 1.00 90.56 501 ASN A N 1
ATOM 4016 C CA . ASN A 1 501 ? -1.349 -18.318 -1.768 1.00 90.56 501 ASN A CA 1
ATOM 4017 C C . ASN A 1 501 ? -0.002 -18.015 -2.453 1.00 90.56 501 ASN A C 1
ATOM 4019 O O . ASN A 1 501 ? 0.992 -18.696 -2.196 1.00 90.56 501 ASN A O 1
ATOM 4023 N N . PRO A 1 502 ? 0.032 -17.044 -3.383 1.00 90.88 502 PRO A N 1
ATOM 4024 C CA . PRO A 1 502 ? 1.245 -16.725 -4.121 1.00 90.88 502 PRO A CA 1
ATOM 4025 C C . PRO A 1 502 ? 2.390 -16.269 -3.213 1.00 90.88 502 PRO A C 1
ATOM 4027 O O . PRO A 1 502 ? 2.205 -15.516 -2.262 1.00 90.88 502 PRO A O 1
ATOM 4030 N N . GLU A 1 503 ? 3.605 -16.686 -3.540 1.00 92.00 503 GLU A N 1
ATOM 4031 C CA . GLU A 1 503 ? 4.794 -16.171 -2.869 1.00 92.00 503 GLU A CA 1
ATOM 4032 C C . GLU A 1 503 ? 5.025 -14.711 -3.288 1.00 92.00 503 GLU A C 1
ATOM 4034 O O . GLU A 1 503 ? 5.062 -14.401 -4.482 1.00 92.00 503 GLU A O 1
ATOM 4039 N N . MET A 1 504 ? 5.175 -13.813 -2.314 1.00 92.69 504 MET A N 1
ATOM 4040 C CA . MET A 1 504 ? 5.592 -12.435 -2.562 1.00 92.69 504 MET A CA 1
ATOM 4041 C C . MET A 1 504 ? 7.112 -12.343 -2.507 1.00 92.69 504 MET A C 1
ATOM 4043 O O . MET A 1 504 ? 7.726 -12.756 -1.523 1.00 92.69 504 MET A O 1
ATOM 4047 N N . LYS A 1 505 ? 7.702 -11.758 -3.550 1.00 83.88 505 LYS A N 1
ATOM 4048 C CA . LYS A 1 505 ? 9.138 -11.495 -3.661 1.00 83.88 505 LYS A CA 1
ATOM 4049 C C . LYS A 1 505 ? 9.361 -10.030 -3.956 1.00 83.88 505 LYS A C 1
ATOM 4051 O O . LYS A 1 505 ? 8.626 -9.442 -4.750 1.00 83.88 505 LYS A O 1
ATOM 4056 N N . TRP A 1 506 ? 10.369 -9.434 -3.328 1.00 84.62 506 TRP A N 1
ATOM 4057 C CA . TRP A 1 506 ? 10.656 -8.019 -3.542 1.00 84.62 506 TRP A CA 1
ATOM 4058 C C . TRP A 1 506 ? 11.072 -7.733 -4.991 1.00 84.62 506 TRP A C 1
ATOM 4060 O O . TRP A 1 506 ? 10.800 -6.647 -5.492 1.00 84.62 506 TRP A O 1
ATOM 4070 N N . GLU A 1 507 ? 11.665 -8.708 -5.687 1.00 83.12 507 GLU A N 1
ATOM 4071 C CA . GLU A 1 507 ? 12.030 -8.599 -7.103 1.00 83.12 507 GLU A CA 1
ATOM 4072 C C . GLU A 1 507 ? 10.811 -8.408 -8.021 1.00 83.12 507 GLU A C 1
ATOM 4074 O O . GLU A 1 507 ? 10.949 -7.869 -9.119 1.00 83.12 507 GLU A O 1
ATOM 4079 N N . ASP A 1 508 ? 9.621 -8.810 -7.563 1.00 84.44 508 ASP A N 1
ATOM 4080 C CA . ASP A 1 508 ? 8.353 -8.635 -8.278 1.00 84.44 508 ASP A CA 1
ATOM 4081 C C . ASP A 1 508 ? 7.666 -7.298 -7.936 1.00 84.44 508 ASP A C 1
ATOM 4083 O O . ASP A 1 508 ? 6.579 -6.996 -8.443 1.00 84.44 508 ASP A O 1
ATOM 4087 N N . ILE A 1 509 ? 8.276 -6.489 -7.062 1.00 87.25 509 ILE A N 1
ATOM 4088 C CA . ILE A 1 509 ? 7.772 -5.181 -6.649 1.00 87.25 509 ILE A CA 1
ATOM 4089 C C . ILE A 1 509 ? 8.437 -4.099 -7.490 1.00 87.25 509 ILE A C 1
ATOM 4091 O O . ILE A 1 509 ? 9.659 -3.984 -7.563 1.00 87.25 509 ILE A O 1
ATOM 4095 N N . SER A 1 510 ? 7.617 -3.255 -8.108 1.00 84.94 510 SER A N 1
ATOM 4096 C CA . SER A 1 510 ? 8.092 -2.165 -8.961 1.00 84.94 510 SER A CA 1
ATOM 4097 C C . SER A 1 510 ? 7.492 -0.831 -8.546 1.00 84.94 510 SER A C 1
ATOM 4099 O O . SER A 1 510 ? 6.367 -0.757 -8.060 1.00 84.94 510 SER A O 1
ATOM 4101 N N . TRP A 1 511 ? 8.243 0.252 -8.731 1.00 89.06 511 TRP A N 1
ATOM 4102 C CA . TRP A 1 511 ? 7.732 1.594 -8.479 1.00 89.06 511 TRP A CA 1
ATOM 4103 C C . TRP A 1 511 ? 6.699 1.985 -9.540 1.00 89.06 511 TRP A C 1
ATOM 4105 O O . TRP A 1 511 ? 7.028 2.071 -10.722 1.00 89.06 511 TRP A O 1
ATOM 4115 N N . VAL A 1 512 ? 5.469 2.278 -9.113 1.00 89.19 512 VAL A N 1
ATOM 4116 C CA . VAL A 1 512 ? 4.405 2.826 -9.980 1.00 89.19 512 VAL A CA 1
ATOM 4117 C C . VAL A 1 512 ? 4.359 4.348 -9.926 1.00 89.19 512 VAL A C 1
ATOM 4119 O O . VAL A 1 512 ? 3.898 5.002 -10.862 1.00 89.19 512 VAL A O 1
ATOM 4122 N N . LYS A 1 513 ? 4.880 4.933 -8.847 1.00 91.75 513 LYS A N 1
ATOM 4123 C CA . LYS A 1 513 ? 5.056 6.372 -8.706 1.00 91.75 513 LYS A CA 1
ATOM 4124 C C . LYS A 1 513 ? 6.306 6.654 -7.893 1.00 91.75 513 LYS A C 1
ATOM 4126 O O . LYS A 1 513 ? 6.488 6.057 -6.842 1.00 91.75 513 LYS A O 1
ATOM 4131 N N . THR A 1 514 ? 7.119 7.600 -8.346 1.00 92.50 514 THR A N 1
ATOM 4132 C CA . THR A 1 514 ? 8.247 8.133 -7.574 1.00 92.50 514 THR A CA 1
ATOM 4133 C C . THR A 1 514 ? 8.260 9.651 -7.627 1.00 92.50 514 THR A C 1
ATOM 4135 O O . THR A 1 514 ? 7.848 10.244 -8.630 1.00 92.50 514 THR A O 1
ATOM 4138 N N . PHE A 1 515 ? 8.786 10.273 -6.585 1.00 88.50 515 PHE A N 1
ATOM 4139 C CA . PHE A 1 515 ? 9.070 11.697 -6.491 1.00 88.50 515 PHE A CA 1
ATOM 4140 C C . PHE A 1 515 ? 10.224 11.932 -5.499 1.00 88.50 515 PHE A C 1
ATOM 4142 O O . PHE A 1 515 ? 10.772 10.989 -4.934 1.00 88.50 515 PHE A O 1
ATOM 4149 N N . GLY A 1 516 ? 10.623 13.195 -5.332 1.00 72.75 516 GLY A N 1
ATOM 4150 C CA . GLY A 1 516 ? 11.800 13.554 -4.535 1.00 72.75 516 GLY A CA 1
ATOM 4151 C C . GLY A 1 516 ? 13.110 13.359 -5.306 1.00 72.75 516 GLY A C 1
ATOM 4152 O O . GLY A 1 516 ? 13.173 12.627 -6.298 1.00 72.75 516 GLY A O 1
ATOM 4153 N N . GLU A 1 517 ? 14.157 14.073 -4.898 1.00 64.75 517 GLU A N 1
ATOM 4154 C CA . GLU A 1 517 ? 15.495 13.889 -5.465 1.00 64.75 517 GLU A CA 1
ATOM 4155 C C . GLU A 1 517 ? 16.125 12.609 -4.899 1.00 64.75 517 GLU A C 1
ATOM 4157 O O . GLU A 1 517 ? 16.006 12.317 -3.715 1.00 64.75 517 GLU A O 1
ATOM 4162 N N . LYS A 1 518 ? 16.827 11.832 -5.735 1.00 62.59 518 LYS A N 1
ATOM 4163 C CA . LYS A 1 518 ? 17.442 10.548 -5.334 1.00 62.59 518 LYS A CA 1
ATOM 4164 C C . LYS A 1 518 ? 18.683 10.699 -4.437 1.00 62.59 518 LYS A C 1
ATOM 4166 O O . LYS A 1 518 ? 19.400 9.725 -4.224 1.00 62.59 518 LYS A O 1
ATOM 4171 N N . THR A 1 519 ? 18.980 11.904 -3.960 1.00 61.50 519 THR A N 1
ATOM 4172 C CA . THR A 1 519 ? 20.192 12.219 -3.199 1.00 61.50 519 THR A CA 1
ATOM 4173 C C . THR A 1 519 ? 19.829 12.947 -1.913 1.00 61.50 519 THR A C 1
ATOM 4175 O O . THR A 1 519 ? 19.207 14.002 -1.971 1.00 61.50 519 THR A O 1
ATOM 4178 N N . GLY A 1 520 ? 20.264 12.422 -0.765 1.00 75.06 520 GLY A N 1
ATOM 4179 C CA . GLY A 1 520 ? 20.063 13.045 0.545 1.00 75.06 520 GLY A CA 1
ATOM 4180 C C . GLY A 1 520 ? 19.220 12.194 1.492 1.00 75.06 520 GLY A C 1
ATOM 4181 O O . GLY A 1 520 ? 19.237 10.968 1.418 1.00 75.06 520 GLY A O 1
ATOM 4182 N N . LEU A 1 521 ? 18.521 12.860 2.410 1.00 83.56 521 LEU A N 1
ATOM 4183 C CA . LEU A 1 521 ? 17.542 12.249 3.308 1.00 83.56 521 LEU A CA 1
ATOM 4184 C C . LEU A 1 521 ? 16.152 12.354 2.673 1.00 83.56 521 LEU A C 1
ATOM 4186 O O . LEU A 1 521 ? 15.908 13.251 1.869 1.00 83.56 521 LEU A O 1
ATOM 4190 N N . ILE A 1 522 ? 15.233 11.469 3.052 1.00 88.81 522 ILE A N 1
ATOM 4191 C CA . ILE A 1 522 ? 13.828 11.612 2.660 1.00 88.81 522 ILE A CA 1
ATOM 4192 C C . ILE A 1 522 ? 13.254 12.933 3.179 1.00 88.81 522 ILE A C 1
ATOM 4194 O O . ILE A 1 522 ? 13.548 13.356 4.302 1.00 88.81 522 ILE A O 1
ATOM 4198 N N . GLY A 1 523 ? 12.429 13.579 2.366 1.00 89.94 523 GLY A N 1
ATOM 4199 C CA . GLY A 1 523 ? 11.629 14.737 2.740 1.00 89.94 523 GLY A CA 1
ATOM 4200 C C . GLY A 1 523 ? 10.236 14.346 3.230 1.00 89.94 523 GLY A C 1
ATOM 4201 O O . GLY A 1 523 ? 9.706 15.002 4.131 1.00 89.94 523 GLY A O 1
ATOM 4202 N N . THR A 1 524 ? 9.642 13.277 2.690 1.00 93.00 524 THR A N 1
ATOM 4203 C CA . THR A 1 524 ? 8.357 12.730 3.152 1.00 93.00 524 THR A CA 1
ATOM 4204 C C . THR A 1 524 ? 8.368 11.218 3.346 1.00 93.00 524 THR A C 1
ATOM 4206 O O . THR A 1 524 ? 9.251 10.518 2.861 1.00 93.00 524 THR A O 1
ATOM 4209 N N . TYR A 1 525 ? 7.351 10.723 4.049 1.00 93.75 525 TYR A N 1
ATOM 4210 C CA . TYR A 1 525 ? 7.039 9.301 4.170 1.00 93.75 525 TYR A CA 1
ATOM 4211 C C . TYR A 1 525 ? 5.526 9.077 4.132 1.00 93.75 525 TYR A C 1
ATOM 4213 O O . TYR A 1 525 ? 4.742 9.992 4.423 1.00 93.75 525 TYR A O 1
ATOM 4221 N N . ALA A 1 526 ? 5.101 7.871 3.764 1.00 95.75 526 ALA A N 1
ATOM 4222 C CA . ALA A 1 526 ? 3.687 7.543 3.658 1.00 95.75 526 ALA A CA 1
ATOM 4223 C C . ALA A 1 526 ? 2.996 7.455 5.034 1.00 95.75 526 ALA A C 1
ATOM 4225 O O . ALA A 1 526 ? 3.532 6.956 6.027 1.00 95.75 526 ALA A O 1
ATOM 4226 N N . MET A 1 527 ? 1.757 7.931 5.090 1.00 93.94 527 MET A N 1
ATOM 4227 C CA . MET A 1 527 ? 0.861 7.764 6.236 1.00 93.94 527 MET A CA 1
ATOM 4228 C C . MET A 1 527 ? -0.250 6.771 5.901 1.00 93.94 527 MET A C 1
ATOM 4230 O O . MET A 1 527 ? -0.426 6.376 4.742 1.00 93.94 527 MET A O 1
ATOM 4234 N N . LYS A 1 528 ? -1.021 6.369 6.920 1.00 92.06 528 LYS A N 1
ATOM 4235 C CA . LYS A 1 528 ? -2.142 5.446 6.741 1.00 92.06 528 LYS A CA 1
ATOM 4236 C C . LYS A 1 528 ? -3.135 6.014 5.722 1.00 92.06 528 LYS A C 1
ATOM 4238 O O . LYS A 1 528 ? -3.698 7.091 5.928 1.00 92.06 528 LYS A O 1
ATOM 4243 N N . GLY A 1 529 ? -3.273 5.303 4.609 1.00 94.62 529 GLY A N 1
ATOM 4244 C CA . GLY A 1 529 ? -4.250 5.585 3.568 1.00 94.62 529 GLY A CA 1
ATOM 4245 C C . GLY A 1 529 ? -5.493 4.718 3.717 1.00 94.62 529 GLY A C 1
ATOM 4246 O O . GLY A 1 529 ? -5.646 3.997 4.704 1.00 94.62 529 GLY A O 1
ATOM 4247 N N . ASP A 1 530 ? -6.337 4.752 2.694 1.00 95.25 530 ASP A N 1
ATOM 4248 C CA . ASP A 1 530 ? -7.585 3.998 2.676 1.00 95.25 530 ASP A CA 1
ATOM 4249 C C . ASP A 1 530 ? -7.959 3.552 1.259 1.00 95.25 530 ASP A C 1
ATOM 4251 O O . ASP A 1 530 ? -7.496 4.116 0.257 1.00 95.25 530 ASP A O 1
ATOM 4255 N N . THR A 1 531 ? -8.804 2.529 1.181 1.00 95.88 531 THR A N 1
ATOM 4256 C CA . THR A 1 531 ? -9.361 1.989 -0.061 1.00 95.88 531 THR A CA 1
ATOM 4257 C C . THR A 1 531 ? -10.873 1.924 0.030 1.00 95.88 531 THR A C 1
ATOM 4259 O O . THR A 1 531 ? -11.419 1.495 1.041 1.00 95.88 531 THR A O 1
ATOM 4262 N N . LEU A 1 532 ? -11.559 2.259 -1.059 1.00 94.31 532 LEU A N 1
ATOM 4263 C CA . LEU A 1 532 ? -13.013 2.187 -1.126 1.00 94.31 532 LEU A CA 1
ATOM 4264 C C . LEU A 1 532 ? -13.444 1.489 -2.412 1.00 94.31 532 LEU A C 1
ATOM 4266 O O . LEU A 1 532 ? -13.137 1.939 -3.516 1.00 94.31 532 LEU A O 1
ATOM 4270 N N . HIS A 1 533 ? -14.195 0.399 -2.272 1.00 91.38 533 HIS A N 1
ATOM 4271 C CA . HIS A 1 533 ? -14.869 -0.244 -3.393 1.00 91.38 533 HIS A CA 1
ATOM 4272 C C . HIS A 1 533 ? -16.291 0.302 -3.505 1.00 91.38 533 HIS A C 1
ATOM 4274 O O . HIS A 1 533 ? -17.078 0.235 -2.561 1.00 91.38 533 HIS A O 1
ATOM 4280 N N . THR A 1 534 ? -16.637 0.833 -4.673 1.00 86.25 534 THR A N 1
ATOM 4281 C CA . THR A 1 534 ? -18.013 1.210 -4.999 1.00 86.25 534 THR A CA 1
ATOM 4282 C C . THR A 1 534 ? -18.419 0.577 -6.325 1.00 86.25 534 THR A C 1
ATOM 4284 O O . THR A 1 534 ? -17.575 0.091 -7.073 1.00 86.25 534 THR A O 1
ATOM 4287 N N . ARG A 1 535 ? -19.708 0.657 -6.674 1.00 82.19 535 ARG A N 1
ATOM 4288 C CA . ARG A 1 535 ? -20.204 0.230 -7.993 1.00 82.19 535 ARG A CA 1
ATOM 4289 C C . ARG A 1 535 ? -19.426 0.847 -9.166 1.00 82.19 535 ARG A C 1
ATOM 4291 O O . ARG A 1 535 ? -19.352 0.246 -10.229 1.00 82.19 535 ARG A O 1
ATOM 4298 N N . ASP A 1 536 ? -18.879 2.044 -8.973 1.00 79.50 536 ASP A N 1
ATOM 4299 C CA . ASP A 1 536 ? -18.249 2.838 -10.028 1.00 79.50 536 ASP A CA 1
ATOM 4300 C C . ASP A 1 536 ? -16.731 2.557 -10.148 1.00 79.50 536 ASP A C 1
ATOM 4302 O O . ASP A 1 536 ? -16.084 3.004 -11.098 1.00 79.50 536 ASP A O 1
ATOM 4306 N N . GLY A 1 537 ? -16.158 1.777 -9.219 1.00 84.31 537 GLY A N 1
ATOM 4307 C CA . GLY A 1 537 ? -14.764 1.337 -9.275 1.00 84.31 537 GLY A CA 1
ATOM 4308 C C . GLY A 1 537 ? -14.104 1.102 -7.915 1.00 84.31 537 GLY A C 1
ATOM 4309 O O . GLY A 1 537 ? -14.731 1.198 -6.856 1.00 84.31 537 GLY A O 1
ATOM 4310 N N . PHE A 1 538 ? -12.803 0.811 -7.977 1.00 92.19 538 PHE A N 1
ATOM 4311 C CA . PHE A 1 538 ? -11.915 0.682 -6.824 1.00 92.19 538 PHE A CA 1
ATOM 4312 C C . PHE A 1 538 ? -11.066 1.942 -6.686 1.00 92.19 538 PHE A C 1
ATOM 4314 O O . PHE A 1 538 ? -10.285 2.283 -7.579 1.00 92.19 538 PHE A O 1
ATOM 4321 N N . TYR A 1 539 ? -11.225 2.608 -5.552 1.00 96.38 539 TYR A N 1
ATOM 4322 C CA . TYR A 1 539 ? -10.569 3.860 -5.218 1.00 96.38 539 TYR A CA 1
ATOM 4323 C C . TYR A 1 539 ? -9.532 3.638 -4.124 1.00 96.38 539 TYR A C 1
ATOM 4325 O O . TYR A 1 539 ? -9.703 2.776 -3.262 1.00 96.38 539 TYR A O 1
ATOM 4333 N N . GLY A 1 540 ? -8.475 4.441 -4.142 1.00 97.56 540 GLY A N 1
ATOM 4334 C CA . GLY A 1 540 ? -7.471 4.458 -3.086 1.00 97.56 540 GLY A CA 1
ATOM 4335 C C . GLY A 1 540 ? -6.892 5.848 -2.890 1.00 97.56 540 GLY A C 1
ATOM 4336 O O . GLY A 1 540 ? -6.820 6.631 -3.841 1.00 97.56 540 GLY A O 1
ATOM 4337 N N . VAL A 1 541 ? -6.480 6.140 -1.659 1.00 98.12 541 VAL A N 1
ATOM 4338 C CA . VAL A 1 541 ? -5.793 7.378 -1.283 1.00 98.12 541 VAL A CA 1
ATOM 4339 C C . VAL A 1 541 ? -4.569 7.055 -0.439 1.00 98.12 541 VAL A C 1
ATOM 4341 O O . VAL A 1 541 ? -4.658 6.298 0.524 1.00 98.12 541 VAL A O 1
ATOM 4344 N N . MET A 1 542 ? -3.425 7.635 -0.795 1.00 98.06 542 MET A N 1
ATOM 4345 C CA . MET A 1 542 ? -2.169 7.472 -0.073 1.00 98.06 542 MET A CA 1
ATOM 4346 C C . MET A 1 542 ? -1.555 8.847 0.239 1.00 98.06 542 MET A C 1
ATOM 4348 O O . MET A 1 542 ? -1.049 9.525 -0.663 1.00 98.06 542 MET A O 1
ATOM 4352 N N . PRO A 1 543 ? -1.632 9.292 1.504 1.00 96.94 543 PRO A N 1
ATOM 4353 C CA . PRO A 1 543 ? -1.031 10.541 1.955 1.00 96.94 543 PRO A CA 1
ATOM 4354 C C . PRO A 1 543 ? 0.466 10.393 2.247 1.00 96.94 543 PRO A C 1
ATOM 4356 O O . PRO A 1 543 ? 0.900 9.382 2.795 1.00 96.94 543 PRO A O 1
ATOM 4359 N N . PHE A 1 544 ? 1.234 11.444 1.962 1.00 95.81 544 PHE A N 1
ATOM 4360 C CA . PHE A 1 544 ? 2.640 11.584 2.346 1.00 95.81 544 PHE A CA 1
ATOM 4361 C C . PHE A 1 544 ? 2.829 12.810 3.237 1.00 95.81 544 PHE A C 1
ATOM 4363 O O . PHE A 1 544 ? 2.372 13.915 2.923 1.00 95.81 544 PHE A O 1
ATOM 4370 N N . ARG A 1 545 ? 3.511 12.597 4.359 1.00 93.44 545 ARG A N 1
ATOM 4371 C CA . ARG A 1 545 ? 3.755 13.570 5.426 1.00 93.44 545 ARG A CA 1
ATOM 4372 C C . ARG A 1 545 ? 5.209 14.008 5.414 1.00 93.44 545 ARG A C 1
ATOM 4374 O O . ARG A 1 545 ? 6.079 13.184 5.160 1.00 93.44 545 ARG A O 1
ATOM 4381 N N . ASN A 1 546 ? 5.489 15.260 5.772 1.00 91.75 546 ASN A N 1
ATOM 4382 C CA . ASN A 1 546 ? 6.869 15.700 5.983 1.00 91.75 546 ASN A CA 1
ATOM 4383 C C . ASN A 1 546 ? 7.569 14.862 7.064 1.00 91.75 546 ASN A C 1
ATOM 4385 O O . ASN A 1 546 ? 7.044 14.670 8.169 1.00 91.75 546 ASN A O 1
ATOM 4389 N N . HIS A 1 547 ? 8.785 14.426 6.746 1.00 88.31 547 HIS A N 1
ATOM 4390 C CA . HIS A 1 547 ? 9.669 13.723 7.659 1.00 88.31 547 HIS A CA 1
ATOM 4391 C C . HIS A 1 547 ? 10.302 14.684 8.686 1.00 88.31 547 HIS A C 1
ATOM 4393 O O . HIS A 1 547 ? 10.298 15.907 8.536 1.00 88.31 547 HIS A O 1
ATOM 4399 N N . ASN A 1 548 ? 10.842 14.135 9.774 1.00 81.50 548 ASN A N 1
ATOM 4400 C CA . ASN A 1 548 ? 11.526 14.897 10.825 1.00 81.50 548 ASN A CA 1
ATOM 4401 C C . ASN A 1 548 ? 12.979 15.290 10.461 1.00 81.50 548 ASN A C 1
ATOM 4403 O O . ASN A 1 548 ? 13.694 15.827 11.297 1.00 81.50 548 ASN A O 1
ATOM 4407 N N . THR A 1 549 ? 13.433 15.026 9.235 1.00 69.94 549 THR A N 1
ATOM 4408 C CA . THR A 1 549 ? 14.839 15.092 8.767 1.00 69.94 549 THR A CA 1
ATOM 4409 C C . THR A 1 549 ? 15.304 16.480 8.328 1.00 69.94 549 THR A C 1
ATOM 4411 O O . THR A 1 549 ? 16.361 16.579 7.718 1.00 69.94 549 THR A O 1
ATOM 4414 N N . VAL A 1 550 ? 14.528 17.543 8.584 1.00 71.06 550 VAL A N 1
ATOM 4415 C CA . VAL A 1 550 ? 14.732 18.925 8.081 1.00 71.06 550 VAL A CA 1
ATOM 4416 C C . VAL A 1 550 ? 14.881 19.054 6.555 1.00 71.06 550 VAL A C 1
ATOM 4418 O O . VAL A 1 550 ? 15.109 20.146 6.043 1.00 71.06 550 VAL A O 1
ATOM 4421 N N . THR A 1 551 ? 14.719 17.962 5.805 1.00 84.38 551 THR A N 1
ATOM 4422 C CA . THR A 1 551 ? 14.687 17.958 4.344 1.00 84.38 551 THR A CA 1
ATOM 4423 C C . THR A 1 551 ? 13.311 18.379 3.845 1.00 84.38 551 THR A C 1
ATOM 4425 O O . THR A 1 551 ? 12.278 18.014 4.410 1.00 84.38 551 THR A O 1
ATOM 4428 N N . GLN A 1 552 ? 13.296 19.157 2.765 1.00 85.44 552 GLN A N 1
ATOM 4429 C CA . GLN A 1 552 ? 12.066 19.617 2.145 1.00 85.44 552 GLN A CA 1
ATOM 4430 C C . GLN A 1 552 ? 11.296 18.457 1.499 1.00 85.44 552 GLN A C 1
ATOM 4432 O O . GLN A 1 552 ? 11.697 17.945 0.460 1.00 85.44 552 GLN A O 1
ATOM 4437 N N . GLY A 1 553 ? 10.170 18.065 2.101 1.00 82.88 553 GLY A N 1
ATOM 4438 C CA . GLY A 1 553 ? 9.281 17.030 1.566 1.00 82.88 553 GLY A CA 1
ATOM 4439 C C . GLY A 1 553 ? 8.117 17.556 0.727 1.00 82.88 553 GLY A C 1
ATOM 4440 O O . GLY A 1 553 ? 7.862 17.058 -0.375 1.00 82.88 553 GLY A O 1
ATOM 4441 N N . ASN A 1 554 ? 7.457 18.602 1.243 1.00 89.44 554 ASN A N 1
ATOM 4442 C CA . ASN A 1 554 ? 6.146 19.101 0.817 1.00 89.44 554 ASN A CA 1
ATOM 4443 C C . ASN A 1 554 ? 5.077 17.991 0.894 1.00 89.44 554 ASN A C 1
ATOM 4445 O O . ASN A 1 554 ? 5.075 17.111 0.032 1.00 89.44 554 ASN A O 1
ATOM 4449 N N . PRO A 1 555 ? 4.156 18.018 1.880 1.00 92.38 555 PRO A N 1
ATOM 4450 C CA . PRO A 1 555 ? 3.114 17.002 2.011 1.00 92.38 555 PRO A CA 1
ATOM 4451 C C . PRO A 1 555 ? 2.295 16.833 0.732 1.00 92.38 555 PRO A C 1
ATOM 4453 O O . PRO A 1 555 ? 1.975 17.812 0.053 1.00 92.38 555 PRO A O 1
ATOM 4456 N N . ARG A 1 556 ? 1.948 15.587 0.406 1.00 94.75 556 ARG A N 1
ATOM 4457 C CA . ARG A 1 556 ? 1.291 15.219 -0.858 1.00 94.75 556 ARG A CA 1
ATOM 4458 C C . ARG A 1 556 ? 0.159 14.242 -0.630 1.00 94.75 556 ARG A C 1
ATOM 4460 O O . ARG A 1 556 ? 0.150 13.502 0.353 1.00 94.75 556 ARG A O 1
ATOM 4467 N N . LEU A 1 557 ? -0.756 14.207 -1.587 1.00 97.56 557 LEU A N 1
ATOM 4468 C CA . LEU A 1 557 ? -1.833 13.233 -1.631 1.00 97.56 557 LEU A CA 1
ATOM 4469 C C . LEU A 1 557 ? -1.866 12.570 -3.003 1.00 97.56 557 LEU A C 1
ATOM 4471 O O . LEU A 1 557 ? -2.028 13.246 -4.024 1.00 97.56 557 LEU A O 1
ATOM 4475 N N . PHE A 1 558 ? -1.733 11.247 -3.012 1.00 98.19 558 PHE A N 1
ATOM 4476 C CA . PHE A 1 558 ? -1.883 10.440 -4.214 1.00 98.19 558 PHE A CA 1
ATOM 4477 C C . PHE A 1 558 ? -3.194 9.676 -4.183 1.00 98.19 558 PHE A C 1
ATOM 4479 O O . PHE A 1 558 ? -3.614 9.196 -3.131 1.00 98.19 558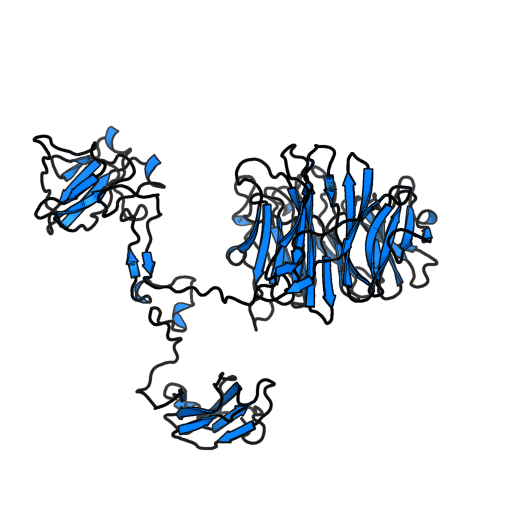 PHE A O 1
ATOM 4486 N N . VAL A 1 559 ? -3.819 9.529 -5.345 1.00 98.06 559 VAL A N 1
ATOM 4487 C CA . VAL A 1 559 ? -5.053 8.758 -5.496 1.00 98.06 559 VAL A CA 1
ATOM 4488 C C . VAL A 1 559 ? -5.024 7.855 -6.716 1.00 98.06 559 VAL A C 1
ATOM 4490 O O . VAL A 1 559 ? -4.302 8.100 -7.685 1.00 98.06 559 VAL A O 1
ATOM 4493 N N . THR A 1 560 ? -5.876 6.839 -6.675 1.00 95.88 560 THR A N 1
ATOM 4494 C CA . THR A 1 560 ? -6.179 5.940 -7.788 1.00 95.88 560 THR A CA 1
ATOM 4495 C C . THR A 1 560 ? -7.693 5.773 -7.924 1.00 95.88 560 THR A C 1
ATOM 4497 O O . THR A 1 560 ? -8.411 5.767 -6.924 1.00 95.88 560 THR A O 1
ATOM 4500 N N . GLY A 1 561 ? -8.175 5.639 -9.161 1.00 92.50 561 GLY A N 1
ATOM 4501 C CA . GLY A 1 561 ? -9.564 5.282 -9.491 1.00 92.50 561 GLY A CA 1
ATOM 4502 C C . GLY A 1 561 ? -9.672 4.054 -10.402 1.00 92.50 561 GLY A C 1
ATOM 4503 O O . GLY A 1 561 ? -10.736 3.781 -10.969 1.00 92.50 561 GLY A O 1
ATOM 4504 N N . ASP A 1 562 ? -8.560 3.341 -10.590 1.00 86.94 562 ASP A N 1
ATOM 4505 C CA . ASP A 1 562 ? -8.434 2.134 -11.412 1.00 86.94 562 ASP A CA 1
ATOM 4506 C C . ASP A 1 562 ? -7.910 0.932 -10.610 1.00 86.94 562 ASP A C 1
ATOM 4508 O O . ASP A 1 562 ? -7.354 -0.008 -11.180 1.00 86.94 562 ASP A O 1
ATOM 4512 N N . GLY A 1 563 ? -8.108 0.946 -9.288 1.00 90.56 563 GLY A N 1
ATOM 4513 C CA . GLY A 1 563 ? -7.703 -0.146 -8.406 1.00 90.56 563 GLY A CA 1
ATOM 4514 C C . GLY A 1 563 ? -6.193 -0.264 -8.214 1.00 90.56 563 GLY A C 1
ATOM 4515 O O . GLY A 1 563 ? -5.694 -1.377 -8.079 1.00 90.56 563 GLY A O 1
ATOM 4516 N N . GLY A 1 564 ? -5.469 0.858 -8.220 1.00 91.06 564 GLY A N 1
ATOM 4517 C CA . GLY A 1 564 ? -4.033 0.920 -7.930 1.00 91.06 564 GLY A CA 1
ATOM 4518 C C . GLY A 1 564 ? -3.114 0.718 -9.134 1.00 91.06 564 GLY A C 1
ATOM 4519 O O . GLY A 1 564 ? -1.897 0.795 -8.973 1.00 91.06 564 GLY A O 1
ATOM 4520 N N . ARG A 1 565 ? -3.671 0.520 -10.338 1.00 80.12 565 ARG A N 1
ATOM 4521 C CA . ARG A 1 565 ? -2.898 0.368 -11.584 1.00 80.12 565 ARG A CA 1
ATOM 4522 C C . ARG A 1 565 ? -2.201 1.668 -11.989 1.00 80.12 565 ARG A C 1
ATOM 4524 O O . ARG A 1 565 ? -1.123 1.621 -12.578 1.00 80.12 565 ARG A O 1
ATOM 4531 N N . SER A 1 566 ? -2.783 2.818 -11.650 1.00 87.31 566 SER A N 1
ATOM 4532 C CA . SER A 1 566 ? -2.146 4.128 -11.776 1.00 87.31 566 SER A CA 1
ATOM 4533 C C . SER A 1 566 ? -2.374 5.009 -10.546 1.00 87.31 566 SER A C 1
ATOM 4535 O O . SER A 1 566 ? -3.407 4.927 -9.878 1.00 87.31 566 SER A O 1
ATOM 4537 N N . TRP A 1 567 ? -1.386 5.862 -10.251 1.00 94.94 567 TRP A N 1
ATOM 4538 C CA . TRP A 1 567 ? -1.370 6.755 -9.091 1.00 94.94 567 TRP A CA 1
ATOM 4539 C C . TRP A 1 567 ? -1.079 8.197 -9.494 1.00 94.94 567 TRP A C 1
ATOM 4541 O O . TRP A 1 567 ? -0.094 8.493 -10.182 1.00 94.94 567 TRP A O 1
ATOM 4551 N N . HIS A 1 568 ? -1.914 9.111 -9.008 1.00 94.88 568 HIS A N 1
ATOM 4552 C CA . HIS A 1 568 ? -1.928 10.506 -9.439 1.00 94.88 568 HIS A CA 1
ATOM 4553 C C . HIS A 1 568 ? -1.806 11.448 -8.249 1.00 94.88 568 HIS A C 1
ATOM 4555 O O . HIS A 1 568 ? -2.535 11.295 -7.274 1.00 94.88 568 HIS A O 1
ATOM 4561 N N . GLU A 1 569 ? -0.883 12.410 -8.329 1.00 96.62 569 GLU A N 1
ATOM 4562 C CA . GLU A 1 569 ? -0.746 13.475 -7.325 1.00 96.62 569 GLU A CA 1
ATOM 4563 C C . GLU A 1 569 ? -1.888 14.468 -7.534 1.00 96.62 569 GLU A C 1
ATOM 4565 O O . GLU A 1 569 ? -1.965 15.074 -8.601 1.00 96.62 569 GLU A O 1
ATOM 4570 N N . ILE A 1 570 ? -2.766 14.614 -6.542 1.00 97.00 570 ILE A N 1
ATOM 4571 C CA . ILE A 1 570 ? -3.923 15.526 -6.618 1.00 97.00 570 ILE A CA 1
ATOM 4572 C C . ILE A 1 570 ? -3.829 16.708 -5.662 1.00 97.00 570 ILE A C 1
ATOM 4574 O O . ILE A 1 570 ? -4.628 17.637 -5.738 1.00 97.00 570 ILE A O 1
ATOM 4578 N N . PHE A 1 571 ? -2.860 16.662 -4.756 1.00 96.12 571 PHE A N 1
ATOM 4579 C CA . PHE A 1 571 ? -2.541 17.739 -3.842 1.00 96.12 571 PHE A CA 1
ATOM 4580 C C . PHE A 1 571 ? -1.048 17.692 -3.540 1.00 96.12 571 PHE A C 1
ATOM 4582 O O . PHE A 1 571 ? -0.481 16.620 -3.301 1.00 96.12 571 PHE A O 1
ATOM 4589 N N . LYS A 1 572 ? -0.438 18.872 -3.508 1.00 93.94 572 LYS A N 1
ATOM 4590 C CA . LYS A 1 572 ? 0.918 19.092 -3.031 1.00 93.94 572 LYS A CA 1
ATOM 4591 C C . LYS A 1 572 ? 0.946 20.431 -2.321 1.00 93.94 572 LYS A C 1
ATOM 4593 O O . LYS A 1 572 ? 0.660 21.462 -2.924 1.00 93.94 572 LYS A O 1
ATOM 4598 N N . GLU A 1 573 ? 1.328 20.406 -1.057 1.00 91.06 573 GLU A N 1
ATOM 4599 C CA . GLU A 1 573 ? 1.546 21.620 -0.291 1.00 91.06 573 GLU A CA 1
ATOM 4600 C C . GLU A 1 573 ? 2.715 22.403 -0.905 1.00 91.06 573 GLU A C 1
ATOM 4602 O O . GLU A 1 573 ? 3.800 21.859 -1.122 1.00 91.06 573 GLU A O 1
ATOM 4607 N N . ILE A 1 574 ? 2.503 23.685 -1.185 1.00 86.00 574 ILE A N 1
ATOM 4608 C CA . ILE A 1 574 ? 3.524 24.547 -1.791 1.00 86.00 574 ILE A CA 1
ATOM 4609 C C . ILE A 1 574 ? 4.447 25.156 -0.737 1.00 86.00 574 ILE A C 1
ATOM 4611 O O . ILE A 1 574 ? 5.604 25.456 -1.034 1.00 86.00 574 ILE A O 1
ATOM 4615 N N . TYR A 1 575 ? 3.959 25.313 0.494 1.00 82.44 575 TYR A N 1
ATOM 4616 C CA . TYR A 1 575 ? 4.730 25.853 1.602 1.00 82.44 575 TYR A CA 1
ATOM 4617 C C . TYR A 1 575 ? 5.508 24.750 2.332 1.00 82.44 575 TYR A C 1
ATOM 4619 O O . TYR A 1 575 ? 5.010 23.651 2.560 1.00 82.44 575 TYR A O 1
ATOM 4627 N N . TRP A 1 576 ? 6.747 25.028 2.725 1.00 81.25 576 TRP A N 1
ATOM 4628 C CA . TRP A 1 576 ? 7.516 24.107 3.554 1.00 81.25 576 TRP A CA 1
ATOM 4629 C C . TRP A 1 576 ? 8.094 24.828 4.766 1.00 81.25 576 TRP A C 1
ATOM 4631 O O . TRP A 1 576 ? 8.666 25.909 4.637 1.00 81.25 576 TRP A O 1
ATOM 4641 N N . ASP A 1 577 ? 7.924 24.187 5.919 1.00 79.81 577 ASP A N 1
ATOM 4642 C CA . ASP A 1 577 ? 8.456 24.563 7.223 1.00 79.81 577 ASP A CA 1
ATOM 4643 C C . ASP A 1 577 ? 8.602 23.294 8.082 1.00 79.81 577 ASP A C 1
ATOM 4645 O O . ASP A 1 577 ? 7.891 22.305 7.864 1.00 79.81 577 ASP A O 1
ATOM 4649 N N . ASP A 1 578 ? 9.514 23.300 9.053 1.00 72.94 578 ASP A N 1
ATOM 4650 C CA . ASP A 1 578 ? 9.817 22.129 9.885 1.00 72.94 578 ASP A CA 1
ATOM 4651 C C . ASP A 1 578 ? 8.715 21.794 10.915 1.00 72.94 578 ASP A C 1
ATOM 4653 O O . ASP A 1 578 ? 8.619 20.644 11.369 1.00 72.94 578 ASP A O 1
ATOM 4657 N N . GLN A 1 579 ? 7.823 22.743 11.222 1.00 78.56 579 GLN A N 1
ATOM 4658 C CA . GLN A 1 579 ? 6.613 22.535 12.026 1.00 78.56 579 GLN A CA 1
ATOM 4659 C C . GLN A 1 579 ? 5.401 22.149 11.175 1.00 78.56 579 GLN A C 1
ATOM 4661 O O . GLN A 1 579 ? 4.363 21.731 11.705 1.00 78.56 579 GLN A O 1
ATOM 4666 N N . HIS A 1 580 ? 5.511 22.271 9.851 1.00 84.12 580 HIS A N 1
ATOM 4667 C CA . HIS A 1 580 ? 4.463 21.885 8.919 1.00 84.12 580 HIS A CA 1
ATOM 4668 C C . HIS A 1 580 ? 4.557 20.394 8.619 1.00 84.12 580 HIS A C 1
ATOM 4670 O O . HIS A 1 580 ? 5.357 19.944 7.801 1.00 84.12 580 HIS A O 1
ATOM 4676 N N . ARG A 1 581 ? 3.742 19.592 9.305 1.00 87.50 581 ARG A N 1
ATOM 4677 C CA . ARG A 1 581 ? 3.791 18.132 9.181 1.00 87.50 581 ARG A CA 1
ATOM 4678 C C . ARG A 1 581 ? 2.969 17.618 7.998 1.00 87.50 581 ARG A C 1
ATOM 4680 O O . ARG A 1 581 ? 3.413 16.688 7.335 1.00 87.50 581 ARG A O 1
ATOM 4687 N N . GLY A 1 582 ? 1.836 18.236 7.680 1.00 92.88 582 GLY A N 1
ATOM 4688 C CA . GLY A 1 582 ? 0.920 17.780 6.637 1.00 92.88 582 GLY A CA 1
ATOM 4689 C C . GLY A 1 582 ? 0.005 16.652 7.104 1.00 92.88 582 GLY A C 1
ATOM 4690 O O . GLY A 1 582 ? -0.474 16.667 8.235 1.00 92.88 582 GLY A O 1
ATOM 4691 N N . PHE A 1 583 ? -0.259 15.678 6.236 1.00 93.62 583 PHE A N 1
ATOM 4692 C CA . PHE A 1 583 ? -1.217 14.607 6.510 1.00 93.62 583 PHE A CA 1
ATOM 4693 C C . PHE A 1 583 ? -0.776 13.674 7.646 1.00 93.62 583 PHE A C 1
ATOM 4695 O O . PHE A 1 583 ? 0.396 13.341 7.762 1.00 93.62 583 PHE A O 1
ATOM 4702 N N . MET A 1 584 ? -1.724 13.212 8.459 1.00 91.06 584 MET A N 1
ATOM 4703 C CA . MET A 1 584 ? -1.517 12.177 9.485 1.00 91.06 584 MET A CA 1
ATOM 4704 C C . MET A 1 584 ? -2.228 10.864 9.131 1.00 91.06 584 MET A C 1
ATOM 4706 O O . MET A 1 584 ? -1.843 9.807 9.617 1.00 91.06 584 MET A O 1
ATOM 4710 N N . ASN A 1 585 ? -3.247 10.935 8.279 1.00 92.94 585 ASN A N 1
ATOM 4711 C CA . ASN A 1 585 ? -3.960 9.827 7.651 1.00 92.94 585 ASN A CA 1
ATOM 4712 C C . ASN A 1 585 ? -4.790 10.373 6.476 1.00 92.94 585 ASN A C 1
ATOM 4714 O O . ASN A 1 585 ? -4.843 11.588 6.269 1.00 92.94 585 ASN A O 1
ATOM 4718 N N . ALA A 1 586 ? -5.444 9.492 5.725 1.00 95.12 586 ALA A N 1
ATOM 4719 C CA . ALA A 1 586 ? -6.508 9.850 4.796 1.00 95.12 586 ALA A CA 1
ATOM 4720 C C . ALA A 1 586 ? -7.503 8.694 4.673 1.00 95.12 586 ALA A C 1
ATOM 4722 O O . ALA A 1 586 ? -7.096 7.539 4.600 1.00 95.12 586 ALA A O 1
ATOM 4723 N N . LEU A 1 587 ? -8.788 9.031 4.639 1.00 95.12 587 LEU A N 1
ATOM 4724 C CA . LEU A 1 587 ? -9.927 8.120 4.603 1.00 95.12 587 LEU A CA 1
ATOM 4725 C C . LEU A 1 587 ? -10.835 8.476 3.430 1.00 95.12 587 LEU A C 1
ATOM 4727 O O . LEU A 1 587 ? -10.941 9.650 3.053 1.00 95.12 587 LEU A O 1
ATOM 4731 N N . LEU A 1 588 ? -11.512 7.477 2.873 1.00 95.94 588 LEU A N 1
ATOM 4732 C CA . LEU A 1 588 ? -12.457 7.653 1.776 1.00 95.94 588 LEU A CA 1
ATOM 4733 C C . LEU A 1 588 ? -13.893 7.472 2.257 1.00 95.94 588 LEU A C 1
ATOM 4735 O O . LEU A 1 588 ? -14.212 6.583 3.040 1.00 95.94 588 LEU A O 1
ATOM 4739 N N . LYS A 1 589 ? -14.791 8.300 1.728 1.00 94.56 589 LYS A N 1
ATOM 4740 C CA . LYS A 1 589 ? -16.223 8.233 2.020 1.00 94.56 589 LYS A CA 1
ATOM 4741 C C . LYS A 1 589 ? -17.042 8.465 0.760 1.00 94.56 589 LYS A C 1
ATOM 4743 O O . LYS A 1 589 ? -16.770 9.405 0.022 1.00 94.56 589 LYS A O 1
ATOM 4748 N N . LYS A 1 590 ? -18.091 7.670 0.530 1.00 92.19 590 LYS A N 1
ATOM 4749 C CA . LYS A 1 590 ? -19.093 7.976 -0.504 1.00 92.19 590 LYS A CA 1
ATOM 4750 C C . LYS A 1 590 ? -20.176 8.899 0.071 1.00 92.19 590 LYS A C 1
ATOM 4752 O O . LYS A 1 590 ? -20.815 8.547 1.055 1.00 92.19 590 LYS A O 1
ATOM 4757 N N . GLU A 1 591 ? -20.411 10.049 -0.559 1.00 87.81 591 GLU A N 1
ATOM 4758 C CA . GLU A 1 591 ? -21.476 11.010 -0.222 1.00 87.81 591 GLU A CA 1
ATOM 4759 C C . GLU A 1 591 ? -22.176 11.455 -1.504 1.00 87.81 591 GLU A C 1
ATOM 4761 O O . GLU A 1 591 ? -21.520 11.903 -2.441 1.00 87.81 591 GLU A O 1
ATOM 4766 N N . ASN A 1 592 ? -23.509 11.373 -1.557 1.00 85.44 592 ASN A N 1
ATOM 4767 C CA . ASN A 1 592 ? -24.315 11.950 -2.646 1.00 85.44 592 ASN A CA 1
ATOM 4768 C C . ASN A 1 592 ? -23.861 11.567 -4.073 1.00 85.44 592 ASN A C 1
ATOM 4770 O O . ASN A 1 592 ? -23.988 12.353 -5.007 1.00 85.44 592 ASN A O 1
ATOM 4774 N N . GLY A 1 593 ? -23.336 10.349 -4.253 1.00 86.00 593 GLY A N 1
ATOM 4775 C CA . GLY A 1 593 ? -22.855 9.854 -5.548 1.00 86.00 593 GLY A CA 1
ATOM 4776 C C . GLY A 1 593 ? -21.399 10.199 -5.883 1.00 86.00 593 GLY A C 1
ATOM 4777 O O . GLY A 1 593 ? -20.884 9.655 -6.857 1.00 86.00 593 GLY A O 1
ATOM 4778 N N . SER A 1 594 ? -20.725 11.002 -5.059 1.00 91.31 594 SER A N 1
ATOM 4779 C CA . SER A 1 594 ? -19.295 11.310 -5.162 1.00 91.31 594 SER A CA 1
ATOM 4780 C C . SER A 1 594 ? -18.492 10.599 -4.071 1.00 91.31 594 SER A C 1
ATOM 4782 O O . SER A 1 594 ? -19.037 10.148 -3.062 1.00 91.31 594 SER A O 1
ATOM 4784 N N . VAL A 1 595 ? -17.182 10.482 -4.280 1.00 95.12 595 VAL A N 1
ATOM 4785 C CA . VAL A 1 595 ? -16.237 10.017 -3.257 1.00 95.12 595 VAL A CA 1
ATOM 4786 C C . VAL A 1 595 ? -15.509 11.237 -2.708 1.00 95.12 595 VAL A C 1
ATOM 4788 O O . VAL A 1 595 ? -15.030 12.061 -3.477 1.00 95.12 595 VAL A O 1
ATOM 4791 N N . TYR A 1 596 ? -15.429 11.359 -1.390 1.00 96.06 596 TYR A N 1
ATOM 4792 C CA . TYR A 1 596 ? -14.712 12.411 -0.684 1.00 96.06 596 TYR A CA 1
ATOM 4793 C C . TYR A 1 596 ? -13.542 11.824 0.090 1.00 96.06 596 TYR A C 1
ATOM 4795 O O . TYR A 1 596 ? -13.603 10.700 0.591 1.00 96.06 596 TYR A O 1
ATOM 4803 N N . ILE A 1 597 ? -12.493 12.626 0.198 1.00 97.19 597 ILE A N 1
ATOM 4804 C CA . ILE A 1 597 ? -11.323 12.363 1.017 1.00 97.19 597 ILE A CA 1
ATOM 4805 C C . ILE A 1 597 ? -11.465 13.174 2.296 1.00 97.19 597 ILE A C 1
ATOM 4807 O O . ILE A 1 597 ? -11.642 14.393 2.239 1.00 97.19 597 ILE A O 1
ATOM 4811 N N . TYR A 1 598 ? -11.345 12.496 3.431 1.00 95.56 598 TYR A N 1
ATOM 4812 C CA . TYR A 1 598 ? -11.240 13.100 4.752 1.00 95.56 598 TYR A CA 1
ATOM 4813 C C . TYR A 1 598 ? -9.888 12.755 5.351 1.00 95.56 598 TYR A C 1
ATOM 4815 O O . TYR A 1 598 ? -9.511 11.589 5.416 1.00 95.56 598 TYR A O 1
ATOM 4823 N N . ALA A 1 599 ? -9.147 13.759 5.795 1.00 94.38 599 ALA A N 1
ATOM 4824 C CA . ALA A 1 599 ? -7.811 13.554 6.326 1.00 94.38 599 ALA A CA 1
ATOM 4825 C C . ALA A 1 599 ? -7.547 14.460 7.521 1.00 94.38 599 ALA A C 1
ATOM 4827 O O . ALA A 1 599 ? -8.042 15.588 7.593 1.00 94.38 599 ALA A O 1
ATOM 4828 N N . ILE A 1 600 ? -6.720 13.981 8.444 1.00 92.81 600 ILE A N 1
ATOM 4829 C CA . ILE A 1 600 ? -6.128 14.839 9.460 1.00 92.81 600 ILE A CA 1
ATOM 4830 C C . ILE A 1 600 ? -4.903 15.527 8.878 1.00 92.81 600 ILE A C 1
ATOM 4832 O O . ILE A 1 600 ? -3.981 14.874 8.390 1.00 92.81 600 ILE A O 1
ATOM 4836 N N . TYR A 1 601 ? -4.903 16.856 8.943 1.00 92.12 601 TYR A N 1
ATOM 4837 C CA . TYR A 1 601 ? -3.872 17.712 8.374 1.00 92.12 601 TYR A CA 1
ATOM 4838 C C . TYR A 1 601 ? -3.263 18.596 9.456 1.00 92.12 601 TYR A C 1
ATOM 4840 O O . TYR A 1 601 ? -3.974 19.305 10.166 1.00 92.12 601 TYR A O 1
ATOM 4848 N N . SER A 1 602 ? -1.945 18.552 9.611 1.00 89.75 602 SER A N 1
ATOM 4849 C CA . SER A 1 602 ? -1.219 19.338 10.596 1.00 89.75 602 SER A CA 1
ATOM 4850 C C . SER A 1 602 ? -0.429 20.464 9.940 1.00 89.75 602 SER A C 1
ATOM 4852 O O . SER A 1 602 ? 0.425 20.227 9.087 1.00 89.75 602 SER A O 1
ATOM 4854 N N . GLN A 1 603 ? -0.685 21.689 10.391 1.00 86.56 603 GLN A N 1
ATOM 4855 C CA . GLN A 1 603 ? -0.043 22.906 9.906 1.00 86.56 603 GLN A CA 1
ATOM 4856 C C . GLN A 1 603 ? 0.354 23.773 11.101 1.00 86.56 603 GLN A C 1
ATOM 4858 O O . GLN A 1 603 ? -0.498 24.118 11.924 1.00 86.56 603 GLN A O 1
ATOM 4863 N N . LEU A 1 604 ? 1.646 24.110 11.196 1.00 82.06 604 LEU A N 1
ATOM 4864 C CA . LEU A 1 604 ? 2.224 24.956 12.253 1.00 82.06 604 LEU A CA 1
ATOM 4865 C C . LEU A 1 604 ? 1.852 24.482 13.674 1.00 82.06 604 LEU A C 1
ATOM 4867 O O . LEU A 1 604 ? 1.361 25.249 14.501 1.00 82.06 604 LEU A O 1
ATOM 4871 N N . GLY A 1 605 ? 1.995 23.177 13.930 1.00 78.69 605 GLY A N 1
ATOM 4872 C CA . GLY A 1 605 ? 1.678 22.555 15.225 1.00 78.69 605 GLY A CA 1
ATOM 4873 C C . GLY A 1 605 ? 0.184 22.423 15.558 1.00 78.69 605 GLY A C 1
ATOM 4874 O O . GLY A 1 605 ? -0.166 21.815 16.568 1.00 78.69 605 GLY A O 1
ATOM 4875 N N . LEU A 1 606 ? -0.711 22.943 14.715 1.00 85.38 606 LEU A N 1
ATOM 4876 C CA . LEU A 1 606 ? -2.158 22.784 14.854 1.00 85.38 606 LEU A CA 1
ATOM 4877 C C . LEU A 1 606 ? -2.662 21.621 13.996 1.00 85.38 606 LEU A C 1
ATOM 4879 O O . LEU A 1 606 ? -2.036 21.250 13.005 1.00 85.38 606 LEU A O 1
ATOM 4883 N N . VAL A 1 607 ? -3.803 21.052 14.390 1.00 87.88 607 VAL A N 1
ATOM 4884 C CA . VAL A 1 607 ? -4.464 19.934 13.704 1.00 87.88 607 VAL A CA 1
ATOM 4885 C C . VAL A 1 607 ? -5.798 20.408 13.125 1.00 87.88 607 VAL A C 1
ATOM 4887 O O . VAL A 1 607 ? -6.601 21.037 13.822 1.00 87.88 607 VAL A O 1
ATOM 4890 N N . TYR A 1 608 ? -6.010 20.103 11.851 1.00 91.88 608 TYR A N 1
ATOM 4891 C CA . TYR A 1 608 ? -7.152 20.476 11.024 1.00 91.88 608 TYR A CA 1
ATOM 4892 C C . TYR A 1 608 ? -7.770 19.230 10.390 1.00 91.88 608 TYR A C 1
ATOM 4894 O O . TYR A 1 608 ? -7.124 18.186 10.266 1.00 91.88 608 TYR A O 1
ATOM 4902 N N . ILE A 1 609 ? -9.015 19.371 9.946 1.00 93.31 609 ILE A N 1
ATOM 4903 C CA . ILE A 1 609 ? -9.656 18.429 9.035 1.00 93.31 609 ILE A CA 1
ATOM 4904 C C . ILE A 1 609 ? -9.489 18.978 7.623 1.00 93.31 609 ILE A C 1
ATOM 4906 O O . ILE A 1 609 ? -9.842 20.126 7.351 1.00 93.31 609 ILE A O 1
ATOM 4910 N N . PHE A 1 610 ? -8.943 18.143 6.749 1.00 95.12 610 PHE A N 1
ATOM 4911 C CA . PHE A 1 610 ? -8.909 18.335 5.308 1.00 95.12 610 PHE A CA 1
ATOM 4912 C C . PHE A 1 610 ? -10.075 17.560 4.693 1.00 95.12 610 PHE A C 1
ATOM 4914 O O . PHE A 1 610 ? -10.232 16.364 4.962 1.00 95.12 610 PHE A O 1
ATOM 4921 N N . LYS A 1 611 ? -10.875 18.230 3.863 1.00 95.75 611 LYS A N 1
ATOM 4922 C CA . LYS A 1 611 ? -11.916 17.619 3.029 1.00 95.75 611 LYS A CA 1
ATOM 4923 C C . LYS A 1 611 ? -11.684 18.003 1.571 1.00 95.75 611 LYS A C 1
ATOM 4925 O O . LYS A 1 611 ? -11.541 19.182 1.271 1.00 95.75 611 LYS A O 1
ATOM 4930 N N . ALA A 1 612 ? -11.724 17.035 0.664 1.00 96.94 612 ALA A N 1
ATOM 4931 C CA . ALA A 1 612 ? -11.760 17.297 -0.774 1.00 96.94 612 ALA A CA 1
ATOM 4932 C C . ALA A 1 612 ? -12.638 16.266 -1.488 1.00 96.94 612 ALA A C 1
ATOM 4934 O O . ALA A 1 612 ? -12.735 15.121 -1.048 1.00 96.94 612 ALA A O 1
ATOM 4935 N N . GLU A 1 613 ? -13.279 16.652 -2.590 1.00 95.88 613 GLU A N 1
ATOM 4936 C CA . GLU A 1 613 ? -13.922 15.684 -3.484 1.00 95.88 613 GLU A CA 1
ATOM 4937 C C . GLU A 1 613 ? -12.845 14.963 -4.302 1.00 95.88 613 GLU A C 1
ATOM 4939 O O . GLU A 1 613 ? -11.927 15.587 -4.835 1.00 95.88 613 GLU A O 1
ATOM 4944 N N . MET A 1 614 ? -12.944 13.642 -4.399 1.00 95.38 614 MET A N 1
ATOM 4945 C CA . MET A 1 614 ? -12.068 12.838 -5.238 1.00 95.38 614 MET A CA 1
ATOM 4946 C C . MET A 1 614 ? -12.318 13.179 -6.716 1.00 95.38 614 MET A C 1
ATOM 4948 O O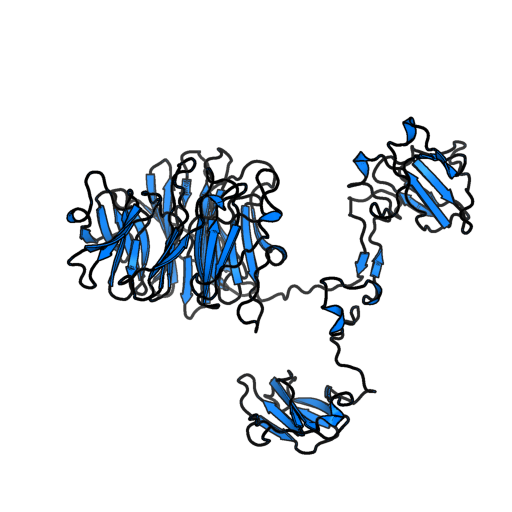 . MET A 1 614 ? -13.476 13.303 -7.126 1.00 95.38 614 MET A O 1
ATOM 4952 N N . PRO A 1 615 ? -11.271 13.315 -7.551 1.00 93.50 615 PRO A N 1
ATOM 4953 C CA . PRO A 1 615 ? -11.471 13.633 -8.957 1.00 93.50 615 PRO A CA 1
ATOM 4954 C C . PRO A 1 615 ? -12.217 12.513 -9.685 1.00 93.50 615 PRO A C 1
ATOM 4956 O O . PRO A 1 615 ? -12.163 11.338 -9.310 1.00 93.50 615 PRO A O 1
ATOM 4959 N N . LYS A 1 616 ? -12.880 12.873 -10.786 1.00 90.94 616 LYS A N 1
ATOM 4960 C CA . LYS A 1 616 ? -13.449 11.880 -11.699 1.00 90.94 616 LYS A CA 1
ATOM 4961 C C . LYS A 1 616 ? -12.333 11.248 -12.513 1.00 90.94 616 LYS A C 1
ATOM 4963 O O . LYS A 1 616 ? -11.401 11.932 -12.917 1.00 90.94 616 LYS A O 1
ATOM 4968 N N . PHE A 1 617 ? -12.463 9.960 -12.790 1.00 88.62 617 PHE A N 1
ATOM 4969 C CA . PHE A 1 617 ? -11.467 9.192 -13.522 1.00 88.62 617 PHE A CA 1
ATOM 4970 C C . PHE A 1 617 ? -12.022 8.780 -14.882 1.00 88.62 617 PHE A C 1
ATOM 4972 O O . PHE A 1 617 ? -13.049 8.105 -14.944 1.00 88.62 617 PHE A O 1
ATOM 4979 N N . TYR A 1 618 ? -11.341 9.177 -15.955 1.00 79.00 618 TYR A N 1
ATOM 4980 C CA . TYR A 1 618 ? -11.738 8.867 -17.330 1.00 79.00 618 TYR A CA 1
ATOM 4981 C C . TYR A 1 618 ? -10.676 8.007 -18.011 1.00 79.00 618 TYR A C 1
ATOM 4983 O O . TYR A 1 618 ? -9.481 8.212 -17.792 1.00 79.00 618 TYR A O 1
ATOM 4991 N N . GLU A 1 619 ? -11.121 7.051 -18.822 1.00 76.81 619 GLU A N 1
ATOM 4992 C CA . GLU A 1 619 ? -10.255 6.306 -19.740 1.00 76.81 619 GLU A CA 1
ATOM 4993 C C . GLU A 1 619 ? -9.966 7.179 -20.971 1.00 76.81 619 GLU A C 1
ATOM 4995 O O . GLU A 1 619 ? -10.853 7.906 -21.429 1.00 76.81 619 GLU A O 1
ATOM 5000 N N . ILE A 1 620 ? -8.726 7.136 -21.467 1.00 56.50 620 ILE A N 1
ATOM 5001 C CA . ILE A 1 620 ? -8.286 7.829 -22.691 1.00 56.50 620 ILE A CA 1
ATOM 5002 C C . ILE A 1 620 ? -8.001 6.807 -23.783 1.00 56.50 620 ILE A C 1
ATOM 5004 O O . ILE A 1 620 ? -7.345 5.788 -23.463 1.00 56.50 620 ILE A O 1
#

pLDDT: mean 87.1, std 12.86, range [32.69, 98.5]

Secondary structure (DSSP, 8-state):
--TTT------TTEEE---EE--TT-EEEEEEEEEEEEE-TT--EEEEEEEEEEEEE--TT--EEEEEEEGGGTTT--EEESS--S-----EEETTEEE-GGGSSTT---GGGBSSEEE-S----SSS-PEESEE-TTT-PEE-SGGGTTBEEPP-EE--TT-EEEESS-EEEEEE-TT--EE--EETTEE-SSS-SEEEPPTT--EEEEEEBGGGGGG--EESSSSPPSP--S-EEETT----------EEEESSS--EEEE--SS-EEEEEE-TT--EEEEETTSEEEEESSSSSEEEEEE-GGGPPTT--EEEEEEEE-TT--EEEEETTSEEEEE-TTSS-EEEEEE-TTS----SSSEEEETTEEEEE----TT-SS---EEEEESSTTSS-EEEEE--GGG-S-GGG--EEEEEEETTTTEEEEEE-SGGG-EEEEESSTTSS-EESS-GGG-BTTB--S--EEEEEEETTEEEEEESSSSEEEEEEEPPTT-SSPPP-GGGEEEEEEES-SSSS-SEEE-B-EEEEETTEEEEEEEEEE-SSSS----EEEEESSTTSS-EEEEE-----TT--EESB-EEEEETTEEEEEEEEEETTEEEEEEEEPPEEEE-

Foldseek 3Di:
DDFPWPDDDDDDFKDKDDWDFDAAFFKKFKAAFKKKWFAAPVRTTDGIDHRDHTIDTHHRRTGTMMIMDTPVCPVPIDMDTDDDDPDDPDFDDDVFFTDDPVCPPPPDHPCVRGHQKDKPFFQFDLPPDWDQAAQDLAFRDGHNPPVGSQWTKGDWGFDDAFFKKFKPDWKFKWFAAPVRGTDRDDDPNDRDTTDDGMDGHHPRTTTMMIIDGPVCSQFIGMGRDRYDDHTDDTDMDRPPPPPPPPPPQAWAFVVLAFDKDWFDQPADKAFADADPVRWTWIAGQQQFIWIDNPQRDIDTDAHCVVVADVVKHWAGHAWDQAPLGKIWTDIQQQWIWIADSNRPDIDTQDGFQVRGANPLAAWDDDHQKTKHFGFDAAQDPGETWWIWMGNGRSPHIDTQTGDDCVNALDSRFWHWLHWYAAPLQRKIWIAIADALRGWIWMDSPSRPDIDILDDSVVTHNVRHDPFHFNEWDYFNFWIWGQGPFPQGAIKIAGDDPPDHPDDHYVVRIGGQDGDDDRDDHAQWTWTYKEWDDDPQAIKIKIWIWGDLRPDHHFIWIWMGRHRPNHIGTRDTHPDDDNQFTFWSYWYWGDDPNWIKIWTWTGGNNDIIIMITTGGDIDGD

Sequence (620 aa):
MNSYDGALTEHPEYVTSKYISVEPSQSYTNNYIARIVFFDEERNFINSYVNFVGTVESPENAQYMRVSIVSGLINNFQIQKGTLTPKEDFSVKMPSLKLTENNFEEKTIPITSLKDVKIGKNLFDKDKAVTHGRVSPTSGGVNTEPQNLVCRVSDYIEIEEGKWYSKNKPATYAFYDAFKTFIPVTYDGTTHGSDVNSFPAPTGAKYIRLSPHWYDLDEFQFEQNSRPTSYEKFGYVIDKLLIKTNNLPTKYPVPAIVSEEIYRVGNTKSVSYVDNNGVIWATTSFNKVESSEDGKNFTVVFDVTPYLNDGETISLHALYVSDTGRIICSTNQGRTLVSDEERTTMFEAFKFKAGITYINRGHCKYGKYIFMSSYGEKGTDNPPREVYMSADHGETWQLIFDKPIGQMIDPYDYHIHDVAFDPYLSMVLVSIGDGANRQIHYSYDFGETWQNLFDESLYGVNNWAPIHPTSILCFPDGIAFGSDELPEGISWWSKPKGITNPEMKWEDISWVKTFGEKTGLIGTYAMKGDTLHTRDGFYGVMPFRNHNTVTQGNPRLFVTGDGGRSWHEIFKEIYWDDQHRGFMNALLKKENGSVYIYAIYSQLGLVYIFKAEMPKFYEI

Radius of gyration: 32.14 Å; chains: 1; bounding box: 81×70×78 Å